Protein AF-Q54C04-F1 (afdb_monomer_lite)

GO terms:
  GO:0030587 sorocarp development (P, HMP)

Radius of gyration: 38.13 Å; chains: 1; bounding box: 131×81×93 Å

Secondary structure (DSSP, 8-state):
--EEEEEEE-SSSEEEEEEEEE--GGGTT-TT-TTPPPPEEEEESSTT--SEEEEEEGGG--EEEE-SSGGGSSTT-EEEEEEETTEEEEEEESSHHHHHHHHHHHHHHHHHHHHHHHHHHHHHHHHHTT-PPPP----------------------------------TTHHHHHHHHHHHHHHHHHHHHHHHHHHHHHHHHHHHHHHHHHHHHHHHHHHHHHHHHHHHHTT-S---HHHHHHHHHHHHHHHHHHHHIIIIIHHHHHHHHHHHHHHHHHS-S--HHHHHHHHHHHHHHHHHHHHHHTT-TT-GGGHHHHHHHHHHHHHHHHHHHHHHHHH-SS-SSHHHHHHHHHHHHHHHHHHHHHHHHHHHHHHHHHHHHHHHHTTTTTTTTHHHHHHHS-SSTHHHHHHHHHHHHHHHHHHHHHHHHHHHHHHHHHHHTT--TT-HHHHHHHHHHHHHHHHHHHHHHHHHHHHHHHHHHHHHHHHHHHHHHH-PPPPTTSHHHHHHHHHHHHHHHHHHHHHTTS---------------------------------------GGG---SSPBPTTS-B---TTEEEEETTEEEETTEEEEEEEETTTTEEEEEETTEEEEHHHHHHHHHHHHHHHHHHHHHHHHT--

Sequence (652 aa):
MYCGYIYKLGQFLYKKRYFEIIYDHDQILLENQPHSSSPKLCYYDNENKKYKRGSIEIQDILYFNISKEYSYNHGNVFGFELTIPGRVFCFYTNTESERIYWIEAITTISSKLKQNKIDNRINDNLKSTNFLPQSPQLSIKNDHDENENGENEKDENYGDNNENENENENENENENELKNNNQQLNNENQKYYFKETLFEIFNLIDNLNNRKIKLLNYQNIFNKEIIYNINNNNNNPNENKFNQINIFKNQIFETQFKINSIIYPLIKSELKSIKLFLNGSLDNNNFNNSFLINNENKLLEILNENNNNNNEMENFDEKIKISREQLIFKTNLLKEEINQSNNNYNNSSISNLSILFKKISKLNSDNNSKINSNINYRNKIDDHQNECSEIKKCDILELFFNDGMLNKMEEYNIIKEGFNEKIKEMDEKIINIENDINLYKNSNISSENQELNELLILLNEIRYYNDFTINHFNHYLNFIKQVLLLKSQCKNIKLQQKPITSNEQNNNISQLDLLVESLIKKHNNNNINNNNNNNNNNNNIGRCYSVGSDRSLKESIRSTSSLSNFSVSSLNTAPILNPSGKWILPSNFKKISTGLYQFGSKRINASIRDSDGNLVVRVGGGYLLFVDFVYKYGERESLKLKSQLKSSQNTI

Structure (mmCIF, N/CA/C/O backbone):
data_AF-Q54C04-F1
#
_entry.id   AF-Q54C04-F1
#
loop_
_atom_site.group_PDB
_atom_site.id
_atom_site.type_symbol
_atom_site.label_atom_id
_atom_site.label_alt_id
_atom_site.label_comp_id
_atom_site.label_asym_id
_atom_site.label_entity_id
_atom_site.label_seq_id
_atom_site.pdbx_PDB_ins_code
_atom_site.Cartn_x
_atom_site.Cartn_y
_atom_site.Cartn_z
_atom_site.occupancy
_atom_site.B_iso_or_equiv
_atom_site.auth_seq_id
_atom_site.auth_comp_id
_atom_site.auth_asym_id
_atom_site.auth_atom_id
_atom_site.pdbx_PDB_model_num
ATOM 1 N N . MET A 1 1 ? -25.308 -1.974 -11.267 1.00 85.06 1 MET A N 1
ATOM 2 C CA . MET A 1 1 ? -24.345 -3.097 -11.342 1.00 85.06 1 MET A CA 1
ATOM 3 C C . MET A 1 1 ? -23.018 -2.529 -11.816 1.00 85.06 1 MET A C 1
ATOM 5 O O . MET A 1 1 ? -23.054 -1.715 -12.726 1.00 85.06 1 MET A O 1
ATOM 9 N N . TYR A 1 2 ? -21.886 -2.887 -11.202 1.00 93.25 2 TYR A N 1
ATOM 10 C CA . TYR A 1 2 ? -20.581 -2.310 -11.559 1.00 93.25 2 TYR A CA 1
ATOM 11 C C . TYR A 1 2 ? -19.779 -3.289 -12.416 1.00 93.25 2 TYR A C 1
ATOM 13 O O . TYR A 1 2 ? -19.426 -4.376 -11.956 1.00 93.25 2 TYR A O 1
ATOM 21 N N . CYS A 1 3 ? -19.515 -2.910 -13.662 1.00 97.62 3 CYS A N 1
ATOM 22 C CA . CYS A 1 3 ? -18.758 -3.699 -14.632 1.00 97.62 3 CYS A CA 1
ATOM 23 C C . CYS A 1 3 ? -18.018 -2.794 -15.631 1.00 97.62 3 CYS A C 1
ATOM 25 O O . CYS A 1 3 ? -18.294 -1.593 -15.694 1.00 97.62 3 CYS A O 1
ATOM 27 N N . GLY A 1 4 ? -17.053 -3.358 -16.364 1.00 98.00 4 GLY A N 1
ATOM 28 C CA . GLY A 1 4 ? -16.260 -2.653 -17.378 1.00 98.00 4 GLY A CA 1
ATOM 29 C C . GLY A 1 4 ? -14.832 -3.190 -17.509 1.00 98.00 4 GLY A C 1
ATOM 30 O O . GLY A 1 4 ? -14.406 -4.060 -16.750 1.00 98.00 4 GLY A O 1
ATOM 31 N N . TYR A 1 5 ? -14.062 -2.680 -18.471 1.00 98.19 5 TYR A N 1
ATOM 32 C CA . TYR A 1 5 ? -12.668 -3.096 -18.659 1.00 98.19 5 TYR A CA 1
ATOM 33 C C . TYR A 1 5 ? -11.694 -2.286 -17.792 1.00 98.19 5 TYR A C 1
ATOM 35 O O . TYR A 1 5 ? -11.762 -1.064 -17.758 1.00 98.19 5 TYR A O 1
ATOM 43 N N . ILE A 1 6 ? -10.730 -2.969 -17.169 1.00 97.38 6 ILE A N 1
ATOM 44 C CA . ILE A 1 6 ? -9.601 -2.359 -16.446 1.00 97.38 6 ILE A CA 1
ATOM 45 C C . ILE A 1 6 ? -8.314 -3.088 -16.851 1.00 97.38 6 ILE A C 1
ATOM 47 O O . ILE A 1 6 ? -8.327 -4.300 -17.101 1.00 97.38 6 ILE A O 1
ATOM 51 N N . TYR A 1 7 ? -7.180 -2.394 -16.893 1.00 97.31 7 TYR A N 1
ATOM 52 C CA . TYR A 1 7 ? -5.877 -3.050 -16.978 1.00 97.31 7 TYR A CA 1
ATOM 53 C C . TYR A 1 7 ? -5.437 -3.493 -15.589 1.00 97.31 7 TYR A C 1
ATOM 55 O O . TYR A 1 7 ? -5.413 -2.704 -14.651 1.00 97.31 7 TYR A O 1
ATOM 63 N N . LYS A 1 8 ? -5.051 -4.759 -15.453 1.00 96.38 8 LYS A N 1
ATOM 64 C CA . LYS A 1 8 ? -4.529 -5.321 -14.207 1.00 96.38 8 LYS A CA 1
ATOM 65 C C . LYS A 1 8 ? -3.053 -5.667 -14.375 1.00 96.38 8 LYS A C 1
ATOM 67 O O . LYS A 1 8 ? -2.707 -6.368 -15.330 1.00 96.38 8 LYS A O 1
ATOM 72 N N . LEU A 1 9 ? -2.201 -5.278 -13.424 1.00 93.19 9 LEU A N 1
ATOM 73 C CA . LEU A 1 9 ? -0.810 -5.741 -13.395 1.00 93.19 9 LEU A CA 1
ATOM 74 C C . LEU A 1 9 ? -0.752 -7.269 -13.183 1.00 93.19 9 LEU A C 1
ATOM 76 O O . LEU A 1 9 ? -1.406 -7.833 -12.291 1.00 93.19 9 LEU A O 1
ATOM 80 N N . GLY A 1 10 ? -0.017 -7.952 -14.064 1.00 89.06 10 GLY A N 1
ATOM 81 C CA . GLY A 1 10 ? 0.331 -9.370 -13.977 1.00 89.06 10 GLY A CA 1
ATOM 82 C C . GLY A 1 10 ? 1.579 -9.605 -13.121 1.00 89.06 10 GLY A C 1
ATOM 83 O O . GLY A 1 10 ? 1.749 -8.971 -12.088 1.00 89.06 10 GLY A O 1
ATOM 84 N N . GLN A 1 11 ? 2.443 -10.535 -13.541 1.00 84.06 11 GLN A N 1
ATOM 85 C CA . GLN A 1 11 ? 3.809 -10.655 -13.000 1.00 84.06 11 GLN A CA 1
ATOM 86 C C . GLN A 1 11 ? 4.807 -9.753 -13.744 1.00 84.06 11 GLN A C 1
ATOM 88 O O . GLN A 1 11 ? 5.729 -9.248 -13.122 1.00 84.06 11 GLN A O 1
ATOM 93 N N . PHE A 1 12 ? 4.603 -9.548 -15.053 1.00 82.25 12 PHE A N 1
ATOM 94 C CA . PHE A 1 12 ? 5.540 -8.831 -15.937 1.00 82.25 12 PHE A CA 1
ATOM 95 C C . PHE A 1 12 ? 4.860 -7.902 -16.958 1.00 82.25 12 PHE A C 1
ATOM 97 O O . PHE A 1 12 ? 5.536 -7.176 -17.672 1.00 82.25 12 PHE A O 1
ATOM 104 N N . LEU A 1 13 ? 3.529 -7.962 -17.087 1.00 89.81 13 LEU A N 1
ATOM 105 C CA . LEU A 1 13 ? 2.764 -7.245 -18.111 1.00 89.81 13 LEU A CA 1
ATOM 106 C C . LEU A 1 13 ? 1.395 -6.838 -17.568 1.00 89.81 13 LEU A C 1
ATOM 108 O O . LEU A 1 13 ? 0.754 -7.609 -16.843 1.00 89.81 13 LEU A O 1
ATOM 112 N N . TYR A 1 14 ? 0.918 -5.671 -17.991 1.00 90.56 14 TYR A N 1
ATOM 113 C CA . TYR A 1 14 ? -0.477 -5.264 -17.855 1.00 90.56 14 TYR A CA 1
ATOM 114 C C . TYR A 1 14 ? -1.357 -6.127 -18.760 1.00 90.56 14 TYR A C 1
ATOM 116 O O . TYR A 1 14 ? -1.013 -6.392 -19.911 1.00 90.56 14 TYR A O 1
ATOM 124 N N . LYS A 1 15 ? -2.509 -6.573 -18.257 1.00 96.06 15 LYS A N 1
ATOM 125 C CA . LYS A 1 15 ? -3.513 -7.267 -19.072 1.00 96.06 15 LYS A CA 1
ATOM 126 C C . LYS A 1 15 ? -4.851 -6.565 -18.924 1.00 96.06 15 LYS A C 1
ATOM 128 O O . LYS A 1 15 ? -5.346 -6.441 -17.804 1.00 96.06 15 LYS A O 1
ATOM 133 N N . LYS A 1 16 ? -5.437 -6.137 -20.047 1.00 97.62 16 LYS A N 1
ATOM 134 C CA . LYS A 1 16 ? -6.836 -5.700 -20.096 1.00 97.62 16 LYS A CA 1
ATOM 135 C C . LYS A 1 16 ? -7.713 -6.890 -19.696 1.00 97.62 16 LYS A C 1
ATOM 137 O O . LYS A 1 16 ? -7.505 -8.015 -20.164 1.00 97.62 16 LYS A O 1
ATOM 142 N N . ARG A 1 17 ? -8.635 -6.658 -18.769 1.00 98.06 17 ARG A N 1
ATOM 143 C CA . ARG A 1 17 ? -9.566 -7.651 -18.229 1.00 98.06 17 ARG A CA 1
ATOM 144 C C . ARG A 1 17 ? -10.930 -7.012 -18.088 1.00 98.06 17 ARG A C 1
ATOM 146 O O . ARG A 1 17 ? -11.012 -5.828 -17.776 1.00 98.06 17 ARG A O 1
ATOM 153 N N . TYR A 1 18 ? -11.975 -7.796 -18.302 1.00 98.50 18 TYR A N 1
ATOM 154 C CA . TYR A 1 18 ? -13.316 -7.376 -17.927 1.00 98.50 18 TYR A CA 1
ATOM 155 C C . TYR A 1 18 ? -13.499 -7.625 -16.433 1.00 98.50 18 TYR A C 1
ATOM 157 O O . TYR A 1 18 ? -13.228 -8.733 -15.967 1.00 98.50 18 TYR A O 1
ATOM 165 N N . PHE A 1 19 ? -13.904 -6.601 -15.693 1.00 98.44 19 PHE A N 1
ATOM 166 C CA . PHE A 1 19 ? -14.190 -6.650 -14.266 1.00 98.44 19 PHE A CA 1
ATOM 167 C C . PHE A 1 19 ? -15.687 -6.526 -14.022 1.00 98.44 19 PHE A C 1
ATOM 169 O O . PHE A 1 19 ? -16.406 -5.862 -14.766 1.00 98.44 19 PHE A O 1
ATOM 176 N N . GLU A 1 20 ? -16.139 -7.158 -12.948 1.00 97.88 20 GLU A N 1
ATOM 177 C CA . GLU A 1 20 ? -17.541 -7.220 -12.562 1.00 97.88 20 GLU A CA 1
ATOM 178 C C . GLU A 1 20 ? -17.635 -7.398 -11.047 1.00 97.88 20 GLU A C 1
ATOM 180 O O . GLU A 1 20 ? -16.992 -8.290 -10.488 1.00 97.88 20 GLU A O 1
ATOM 185 N N . ILE A 1 21 ? -18.427 -6.566 -10.370 1.00 97.44 21 ILE A N 1
ATOM 186 C CA . ILE A 1 21 ? -18.769 -6.799 -8.966 1.00 97.44 21 ILE A CA 1
ATOM 187 C C . ILE A 1 21 ? -20.018 -7.670 -8.924 1.00 97.44 21 ILE A C 1
ATOM 189 O O . ILE A 1 21 ? -21.121 -7.207 -9.217 1.00 97.44 21 ILE A O 1
ATOM 193 N N . ILE A 1 22 ? -19.812 -8.932 -8.554 1.00 95.38 22 ILE A N 1
ATOM 194 C CA . ILE A 1 22 ? -20.866 -9.929 -8.408 1.00 95.38 22 ILE A CA 1
ATOM 195 C C . ILE A 1 22 ? -21.306 -9.961 -6.947 1.00 95.38 22 ILE A C 1
ATOM 197 O O . ILE A 1 22 ? -20.490 -10.126 -6.036 1.00 95.38 22 ILE A O 1
ATOM 201 N N . TYR A 1 23 ? -22.610 -9.810 -6.751 1.00 91.94 23 TYR A N 1
ATOM 202 C CA . TYR A 1 23 ? -23.311 -10.226 -5.546 1.00 91.94 23 TYR A CA 1
ATOM 203 C C . TYR A 1 23 ? -23.807 -11.649 -5.808 1.00 91.94 23 TYR A C 1
ATOM 205 O O . TYR A 1 23 ? -24.355 -11.903 -6.882 1.00 91.94 23 TYR A O 1
ATOM 213 N N . ASP A 1 24 ? -23.628 -12.571 -4.864 1.00 84.56 24 ASP A N 1
ATOM 214 C CA . ASP A 1 24 ? -24.214 -13.909 -4.976 1.00 84.56 24 ASP A CA 1
ATOM 215 C C . ASP A 1 24 ? -25.722 -13.795 -4.670 1.00 84.56 24 ASP A C 1
ATOM 217 O O . ASP A 1 24 ? -26.174 -13.887 -3.528 1.00 84.56 24 ASP A O 1
ATOM 221 N N . HIS A 1 25 ? -26.482 -13.453 -5.719 1.00 66.25 25 HIS A N 1
ATOM 222 C CA . HIS A 1 25 ? -27.858 -12.943 -5.650 1.00 66.25 25 HIS A CA 1
ATOM 223 C C . HIS A 1 25 ? -28.839 -13.876 -4.928 1.00 66.25 25 HIS A C 1
ATOM 225 O O . HIS A 1 25 ? -29.754 -13.383 -4.268 1.00 66.25 25 HIS A O 1
ATOM 231 N N . ASP A 1 26 ? -28.606 -15.187 -4.983 1.00 56.97 26 ASP A N 1
ATOM 232 C CA . ASP A 1 26 ? -29.425 -16.220 -4.336 1.00 56.97 26 ASP A CA 1
ATOM 233 C C . ASP A 1 26 ? -29.507 -16.056 -2.803 1.00 56.97 26 ASP A C 1
ATOM 235 O O . ASP A 1 26 ? -30.414 -16.586 -2.166 1.00 56.97 26 ASP A O 1
ATOM 239 N N . GLN A 1 27 ? -28.584 -15.297 -2.195 1.00 55.06 27 GLN A N 1
ATOM 240 C CA . GLN A 1 27 ? -28.561 -15.030 -0.752 1.00 55.06 27 GLN A CA 1
ATOM 241 C C . GLN A 1 27 ? -29.218 -13.698 -0.349 1.00 55.06 27 GLN A C 1
ATOM 243 O O . GLN A 1 27 ? -29.445 -13.482 0.839 1.00 55.06 27 GLN A O 1
ATOM 248 N N . ILE A 1 28 ? -29.571 -12.813 -1.294 1.00 56.59 28 ILE A N 1
ATOM 249 C CA . ILE A 1 28 ? -30.243 -11.533 -0.977 1.00 56.59 28 ILE A CA 1
ATOM 250 C C . ILE A 1 28 ? -31.692 -11.767 -0.507 1.00 56.59 28 ILE A C 1
ATOM 252 O O . ILE A 1 28 ? -32.218 -10.985 0.275 1.00 56.59 28 ILE A O 1
ATOM 256 N N . LEU A 1 29 ? -32.314 -12.878 -0.916 1.00 56.25 29 LEU A N 1
ATOM 257 C CA . LEU A 1 29 ? -33.651 -13.296 -0.470 1.00 56.25 29 LEU A CA 1
ATOM 258 C C . LEU A 1 29 ? -33.644 -14.102 0.847 1.00 56.25 29 LEU A C 1
ATOM 260 O O . LEU A 1 29 ? -34.699 -14.528 1.310 1.00 56.25 29 LEU A O 1
ATOM 264 N N . LEU A 1 30 ? -32.473 -14.336 1.454 1.00 58.00 30 LEU A N 1
ATOM 265 C CA . LEU A 1 30 ? -32.302 -15.143 2.671 1.00 58.00 30 LEU A CA 1
ATOM 266 C C . LEU A 1 30 ? -31.630 -14.326 3.781 1.00 58.00 30 LEU A C 1
ATOM 268 O O . LEU A 1 30 ? -30.587 -14.692 4.321 1.00 58.00 30 LEU A O 1
ATOM 272 N N . GLU A 1 31 ? -32.283 -13.222 4.142 1.00 58.44 31 GLU A N 1
ATOM 273 C CA . GLU A 1 31 ? -31.823 -12.190 5.088 1.00 58.44 31 GLU A CA 1
ATOM 274 C C . GLU A 1 31 ? -31.436 -12.725 6.488 1.00 58.44 31 GLU A C 1
ATOM 276 O O . GLU A 1 31 ? -30.658 -12.102 7.205 1.00 58.44 31 GLU A O 1
ATOM 281 N N . ASN A 1 32 ? -31.900 -13.930 6.846 1.00 65.75 32 ASN A N 1
ATOM 282 C CA . ASN A 1 32 ? -31.633 -14.604 8.122 1.00 65.75 32 ASN A CA 1
ATOM 283 C C . ASN A 1 32 ? -30.486 -15.645 8.092 1.00 65.75 32 ASN A C 1
ATOM 285 O O . ASN A 1 32 ? -30.271 -16.337 9.086 1.00 65.75 32 ASN A O 1
ATOM 289 N N . GLN A 1 33 ? -29.747 -15.802 6.985 1.00 64.56 33 GLN A N 1
ATOM 290 C CA . GLN A 1 33 ? -28.617 -16.743 6.895 1.00 64.56 33 GLN A CA 1
ATOM 291 C C . GLN A 1 33 ? -27.270 -16.048 7.207 1.00 64.56 33 GLN A C 1
ATOM 293 O O . GLN A 1 33 ? -26.768 -15.286 6.374 1.00 64.56 33 GLN A O 1
ATOM 298 N N . PRO A 1 34 ? -26.596 -16.341 8.345 1.00 62.66 34 PRO A N 1
ATOM 299 C CA . PRO A 1 34 ? -25.374 -15.642 8.786 1.00 62.66 34 PRO A CA 1
ATOM 300 C C . PRO A 1 34 ? -24.114 -15.970 7.957 1.00 62.66 34 PRO A C 1
ATOM 302 O O . PRO A 1 34 ? -22.995 -15.611 8.329 1.00 62.66 34 PRO A O 1
ATOM 305 N N . HIS A 1 35 ? -24.275 -16.672 6.834 1.00 67.25 35 HIS A N 1
ATOM 306 C CA . HIS A 1 35 ? -23.218 -17.066 5.901 1.00 67.25 35 HIS A CA 1
ATOM 307 C C . HIS A 1 35 ? -23.467 -16.510 4.487 1.00 67.25 35 HIS A C 1
ATOM 309 O O . HIS A 1 35 ? -23.048 -17.097 3.486 1.00 67.25 35 HIS A O 1
ATOM 315 N N . SER A 1 36 ? -24.141 -15.355 4.409 1.00 65.81 36 SER A N 1
ATOM 316 C CA . SER A 1 36 ? -24.178 -14.521 3.205 1.00 65.81 36 SER A CA 1
ATOM 317 C C . SER A 1 36 ? -22.751 -14.202 2.753 1.00 65.81 36 SER A C 1
ATOM 319 O O . SER A 1 36 ? -21.937 -13.652 3.503 1.00 65.81 36 SER A O 1
ATOM 321 N N . SER A 1 37 ? -22.416 -14.634 1.542 1.00 82.00 37 SER A N 1
ATOM 322 C CA . SER A 1 37 ? -21.060 -14.583 1.020 1.00 82.00 37 SER A CA 1
ATOM 323 C C . SER A 1 37 ? -20.754 -13.198 0.454 1.00 82.00 37 SER A C 1
ATOM 325 O O . SER A 1 37 ? -21.589 -12.556 -0.184 1.00 82.00 37 SER A O 1
ATOM 327 N N . SER A 1 38 ? -19.559 -12.681 0.754 1.00 90.75 38 SER A N 1
ATOM 328 C CA . SER A 1 38 ? -19.288 -11.265 0.509 1.00 90.75 38 SER A CA 1
ATOM 329 C C . SER A 1 38 ? -19.234 -10.940 -0.995 1.00 90.75 38 SER A C 1
ATOM 331 O O . SER A 1 38 ? -18.761 -11.771 -1.775 1.00 90.75 38 SER A O 1
ATOM 333 N N . PRO A 1 39 ? -19.674 -9.739 -1.423 1.00 95.38 39 PRO A N 1
ATOM 334 C CA . PRO A 1 39 ? -19.550 -9.280 -2.803 1.00 95.38 39 PRO A CA 1
ATOM 335 C C . PRO A 1 39 ? -18.126 -9.434 -3.352 1.00 95.38 39 PRO A C 1
ATOM 337 O O . PRO A 1 39 ? -17.146 -9.009 -2.729 1.00 95.38 39 PRO A O 1
ATOM 340 N N . LYS A 1 40 ? -18.010 -10.026 -4.543 1.00 96.75 40 LYS A N 1
ATOM 341 C CA . LYS A 1 40 ? -16.734 -10.408 -5.164 1.00 96.75 40 LYS A CA 1
ATOM 342 C C . LYS A 1 40 ? -16.473 -9.584 -6.418 1.00 96.75 40 LYS A C 1
ATOM 344 O O . LYS A 1 40 ? -17.200 -9.688 -7.405 1.00 96.75 40 LYS A O 1
ATOM 349 N N . LEU A 1 41 ? -15.367 -8.841 -6.418 1.00 97.81 41 LEU A N 1
ATOM 350 C CA . LEU A 1 41 ? -14.797 -8.235 -7.620 1.00 97.81 41 LEU A CA 1
ATOM 351 C C . LEU A 1 41 ? -14.169 -9.350 -8.472 1.00 97.81 41 LEU A C 1
ATOM 353 O O . LEU A 1 41 ? -13.031 -9.771 -8.250 1.00 97.81 41 LEU A O 1
ATOM 357 N N . CYS A 1 42 ? -14.944 -9.877 -9.413 1.00 97.44 42 CYS A N 1
ATOM 358 C CA . CYS A 1 42 ? -14.543 -10.917 -10.352 1.00 97.44 42 CYS A CA 1
ATOM 359 C C . CYS A 1 42 ? -13.872 -10.305 -11.586 1.00 97.44 42 CYS A C 1
ATOM 361 O O . CYS A 1 42 ? -14.140 -9.158 -11.946 1.00 97.44 42 CYS A O 1
ATOM 363 N N . TYR A 1 43 ? -12.991 -11.067 -12.242 1.00 98.00 43 TYR A N 1
ATOM 364 C CA . TYR A 1 43 ? -12.387 -10.633 -13.501 1.00 98.00 43 TYR A CA 1
ATOM 365 C C . TYR A 1 43 ? -12.160 -11.760 -14.504 1.00 98.00 43 TYR A C 1
ATOM 367 O O . TYR A 1 43 ? -11.842 -12.897 -14.144 1.00 98.00 43 TYR A O 1
ATOM 375 N N . TYR A 1 44 ? -12.295 -11.409 -15.780 1.00 98.25 44 TYR A N 1
ATOM 376 C CA . TYR A 1 44 ? -12.415 -12.314 -16.920 1.00 98.25 44 TYR A CA 1
ATOM 377 C C . TYR A 1 44 ? -11.472 -11.902 -18.058 1.00 98.25 44 TYR A C 1
ATOM 379 O O . TYR A 1 44 ? -11.003 -10.762 -18.109 1.00 98.25 44 TYR A O 1
ATOM 387 N N . ASP A 1 45 ? -11.188 -12.816 -18.992 1.00 97.56 45 ASP A N 1
ATOM 388 C CA . ASP A 1 45 ? -10.473 -12.452 -20.228 1.00 97.56 45 ASP A CA 1
ATOM 389 C C . ASP A 1 45 ? -11.253 -11.433 -21.076 1.00 97.56 45 ASP A C 1
ATOM 391 O O . ASP A 1 45 ? -10.640 -10.544 -21.662 1.00 97.56 45 ASP A O 1
ATOM 395 N N . ASN A 1 46 ? -12.583 -11.557 -21.125 1.00 97.62 46 ASN A N 1
ATOM 396 C CA . ASN A 1 46 ? -13.488 -10.745 -21.934 1.00 97.62 46 ASN A CA 1
ATOM 397 C C . ASN A 1 46 ? -14.880 -10.611 -21.287 1.00 97.62 46 ASN A C 1
ATOM 399 O O . ASN A 1 46 ? -15.232 -11.346 -20.364 1.00 97.62 46 ASN A O 1
ATOM 403 N N . GLU A 1 47 ? -15.668 -9.673 -21.808 1.00 97.94 47 GLU A N 1
ATOM 404 C CA . GLU A 1 47 ? -17.045 -9.354 -21.393 1.00 97.94 47 GLU A CA 1
ATOM 405 C C . GLU A 1 47 ? -18.039 -10.513 -21.545 1.00 97.94 47 GLU A C 1
ATOM 407 O O . GLU A 1 47 ? -19.005 -10.610 -20.795 1.00 97.94 47 GLU A O 1
ATOM 412 N N . ASN A 1 48 ? -17.748 -11.477 -22.421 1.00 97.56 48 ASN A N 1
ATOM 413 C CA . ASN A 1 48 ? -18.523 -12.712 -22.567 1.00 97.56 48 ASN A CA 1
ATOM 414 C C . ASN A 1 48 ? -18.364 -13.673 -21.365 1.00 97.56 48 ASN A C 1
ATOM 416 O O . ASN A 1 48 ? -18.894 -14.782 -21.410 1.00 97.56 48 ASN A O 1
ATOM 420 N N . LYS A 1 49 ? -17.580 -13.312 -20.332 1.00 96.94 49 LYS A N 1
ATOM 421 C CA . LYS A 1 49 ? -17.376 -14.022 -19.045 1.00 96.94 49 LYS A CA 1
ATOM 422 C C . LYS A 1 49 ? -16.887 -15.480 -19.134 1.00 96.94 49 LYS A C 1
ATOM 424 O O . LYS A 1 49 ? -16.688 -16.129 -18.109 1.00 96.94 49 LYS A O 1
ATOM 429 N N . LYS A 1 50 ? -16.595 -15.982 -20.340 1.00 95.75 50 LYS A N 1
ATOM 430 C CA . LYS A 1 50 ? -16.267 -17.391 -20.640 1.00 95.75 50 LYS A CA 1
ATOM 431 C C . LYS A 1 50 ? -15.076 -17.945 -19.847 1.00 95.75 50 LYS A C 1
ATOM 433 O O . LYS A 1 50 ? -15.027 -19.140 -19.574 1.00 95.75 50 LYS A O 1
ATOM 438 N N . TYR A 1 51 ? -14.120 -17.092 -19.477 1.00 96.88 51 TYR A N 1
ATOM 439 C CA . TYR A 1 51 ? -12.919 -17.483 -18.738 1.00 96.88 51 TYR A CA 1
ATOM 440 C C . TYR A 1 51 ? -12.691 -16.561 -17.535 1.00 96.88 51 TYR A C 1
ATOM 442 O O . TYR A 1 51 ? -12.059 -15.507 -17.660 1.00 96.88 51 TYR A O 1
ATOM 45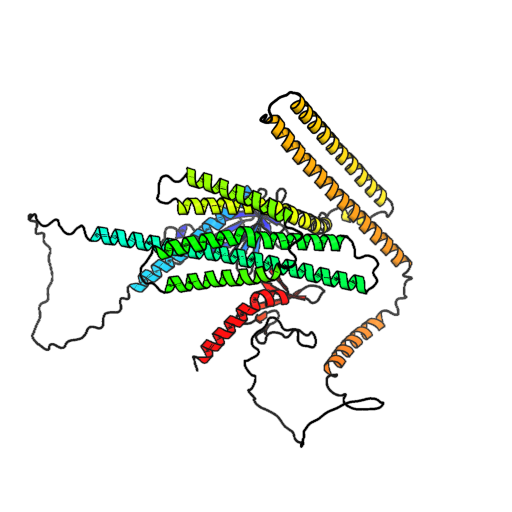0 N N . LYS A 1 52 ? -13.189 -16.963 -16.357 1.00 97.69 52 LYS A N 1
ATOM 451 C CA . LYS A 1 52 ? -12.876 -16.307 -15.076 1.00 97.69 52 LYS A CA 1
ATOM 452 C C . LYS A 1 52 ? -11.386 -16.488 -14.774 1.00 97.69 52 LYS A C 1
ATOM 454 O O . LYS A 1 52 ? -10.870 -17.602 -14.767 1.00 97.69 52 LYS A O 1
ATOM 459 N N . ARG A 1 53 ? -10.680 -15.382 -14.541 1.00 96.81 53 ARG A N 1
ATOM 460 C CA . ARG A 1 53 ? -9.237 -15.337 -14.241 1.00 96.81 53 ARG A CA 1
ATOM 461 C C . ARG A 1 53 ? -8.935 -15.071 -12.768 1.00 96.81 53 ARG A C 1
ATOM 463 O O . ARG A 1 53 ? -7.792 -15.243 -12.352 1.00 96.81 53 ARG A O 1
ATOM 470 N N . GLY A 1 54 ? -9.944 -14.696 -11.988 1.00 96.62 54 GLY A N 1
ATOM 471 C CA . GLY A 1 54 ? -9.891 -14.652 -10.533 1.00 96.62 54 GLY A CA 1
ATOM 472 C C . GLY A 1 54 ? -11.066 -13.886 -9.933 1.00 96.62 54 GLY A C 1
ATOM 473 O O . GLY A 1 54 ? -11.988 -13.462 -10.634 1.00 96.62 54 GLY A O 1
ATOM 474 N N . SER A 1 55 ? -11.007 -13.705 -8.620 1.00 96.88 55 SER A N 1
ATOM 475 C CA . SER A 1 55 ? -11.889 -12.828 -7.854 1.00 96.88 55 SER A CA 1
ATOM 476 C C . SER A 1 55 ? -11.157 -12.277 -6.632 1.00 96.88 55 SER A C 1
ATOM 478 O O . SER A 1 55 ? -10.162 -12.854 -6.191 1.00 96.88 55 SER A O 1
ATOM 480 N N . ILE A 1 56 ? -11.637 -11.149 -6.118 1.00 97.06 56 ILE A N 1
ATOM 481 C CA . ILE A 1 56 ? -11.204 -10.519 -4.868 1.00 97.06 56 ILE A CA 1
ATOM 482 C C . ILE A 1 56 ? -12.465 -10.303 -4.032 1.00 97.06 56 ILE A C 1
ATOM 484 O O . ILE A 1 56 ? -13.426 -9.714 -4.528 1.00 97.06 56 ILE A O 1
ATOM 488 N N . GLU A 1 57 ? -12.484 -10.780 -2.791 1.00 96.31 57 GLU A N 1
ATOM 489 C CA . GLU A 1 57 ? -13.583 -10.493 -1.867 1.00 96.31 57 GLU A CA 1
ATOM 490 C C . GLU A 1 57 ? -13.496 -9.036 -1.402 1.00 96.31 57 GLU A C 1
ATOM 492 O O . GLU A 1 57 ? -12.450 -8.596 -0.922 1.00 96.31 57 GLU A O 1
ATOM 497 N N . ILE A 1 58 ? -14.576 -8.260 -1.534 1.00 96.69 58 ILE A N 1
ATOM 498 C CA . ILE A 1 58 ? -14.546 -6.825 -1.193 1.00 96.69 58 ILE A CA 1
ATOM 499 C C . ILE A 1 58 ? -14.416 -6.616 0.328 1.00 96.69 58 ILE A C 1
ATOM 501 O O . ILE A 1 58 ? -13.904 -5.584 0.769 1.00 96.69 58 ILE A O 1
ATOM 505 N N . GLN A 1 59 ? -14.776 -7.621 1.138 1.00 95.00 59 GLN A N 1
ATOM 506 C CA . GLN A 1 59 ? -14.532 -7.608 2.584 1.00 95.00 59 GLN A CA 1
ATOM 507 C C . GLN A 1 59 ? -13.047 -7.719 2.977 1.00 95.00 59 GLN A C 1
ATOM 509 O O . GLN A 1 59 ? -12.687 -7.257 4.058 1.00 95.00 59 GLN A O 1
ATOM 514 N N . ASP A 1 60 ? -12.195 -8.290 2.116 1.00 95.94 60 ASP A N 1
ATOM 515 C CA . ASP A 1 60 ? -10.762 -8.495 2.385 1.00 95.94 60 ASP A CA 1
ATOM 516 C C . ASP A 1 60 ? -9.908 -7.269 2.021 1.00 95.94 60 ASP A C 1
ATOM 518 O O . ASP A 1 60 ? -8.700 -7.246 2.269 1.00 95.94 60 ASP A O 1
ATOM 522 N N . ILE A 1 61 ? -10.511 -6.237 1.421 1.00 96.62 61 ILE A N 1
ATOM 523 C CA . ILE A 1 61 ? -9.817 -5.012 1.019 1.00 96.62 61 ILE A CA 1
ATOM 524 C C . ILE A 1 61 ? -9.525 -4.170 2.267 1.00 96.62 61 ILE A C 1
ATOM 526 O O . ILE A 1 61 ? -10.365 -3.418 2.767 1.00 96.62 61 ILE A O 1
ATOM 530 N N . LEU A 1 62 ? -8.292 -4.303 2.757 1.00 94.44 62 LEU A N 1
ATOM 531 C CA . LEU A 1 62 ? -7.762 -3.604 3.928 1.00 94.44 62 LEU A CA 1
ATOM 532 C C . LEU A 1 62 ? -7.584 -2.107 3.662 1.00 94.44 62 LEU A C 1
ATOM 534 O O . LEU A 1 62 ? -7.809 -1.285 4.548 1.00 94.44 62 LEU A O 1
ATOM 538 N N . TYR A 1 63 ? -7.136 -1.761 2.453 1.00 91.25 63 TYR A N 1
ATOM 539 C CA . TYR A 1 63 ? -6.841 -0.388 2.060 1.00 91.25 63 TYR A CA 1
ATOM 540 C C . TYR A 1 63 ? -7.006 -0.202 0.550 1.00 91.25 63 TYR A C 1
ATOM 542 O O . TYR A 1 63 ? -6.571 -1.045 -0.241 1.00 91.25 63 TYR A O 1
ATOM 550 N N . PHE A 1 64 ? -7.617 0.921 0.181 1.00 90.00 64 PHE A N 1
ATOM 551 C CA . PHE A 1 64 ? -7.655 1.461 -1.172 1.00 90.00 64 PHE A CA 1
ATOM 552 C C . PHE A 1 64 ? -6.661 2.623 -1.248 1.00 90.00 64 PHE A C 1
ATOM 554 O O . PHE A 1 64 ? -6.622 3.443 -0.330 1.00 90.00 64 PHE A O 1
ATOM 561 N N . ASN A 1 65 ? -5.907 2.739 -2.339 1.00 93.25 65 ASN A N 1
ATOM 562 C CA . ASN A 1 65 ? -5.041 3.889 -2.579 1.00 93.25 65 ASN A CA 1
ATOM 563 C C . ASN A 1 65 ? -5.048 4.314 -4.058 1.00 93.25 65 ASN A C 1
ATOM 565 O O . ASN A 1 65 ? -5.080 3.463 -4.944 1.00 93.25 65 ASN A O 1
ATOM 569 N N . ILE A 1 66 ? -4.958 5.617 -4.336 1.00 95.38 66 ILE A N 1
ATOM 570 C CA . ILE A 1 66 ? -4.514 6.098 -5.658 1.00 95.38 66 ILE A CA 1
ATOM 571 C C . ILE A 1 66 ? -3.038 5.714 -5.797 1.00 95.38 66 ILE A C 1
ATOM 573 O O . ILE A 1 66 ? -2.301 5.805 -4.813 1.00 95.38 66 ILE A O 1
ATOM 577 N N . SER A 1 67 ? -2.598 5.238 -6.967 1.00 91.12 67 SER A N 1
ATOM 578 C CA . SER A 1 67 ? -1.250 4.659 -7.034 1.00 91.12 67 SER A CA 1
ATOM 579 C C . SER A 1 67 ? -0.163 5.691 -6.736 1.00 91.12 67 SER A C 1
ATOM 581 O O . SER A 1 67 ? -0.320 6.868 -7.060 1.00 91.12 67 SER A O 1
ATOM 583 N N . LYS A 1 68 ? 0.930 5.264 -6.097 1.00 88.56 68 LYS A N 1
ATOM 584 C CA . LYS A 1 68 ? 2.029 6.174 -5.709 1.00 88.56 68 LYS A CA 1
ATOM 585 C C . LYS A 1 68 ? 3.081 6.366 -6.793 1.00 88.56 68 LYS A C 1
ATOM 587 O O . LYS A 1 68 ? 3.826 7.338 -6.728 1.00 88.56 68 LYS A O 1
ATOM 592 N N . GLU A 1 69 ? 3.145 5.462 -7.763 1.00 86.75 69 GLU A N 1
ATOM 593 C CA . GLU A 1 69 ? 4.034 5.600 -8.915 1.00 86.75 69 GLU A CA 1
ATOM 594 C C . GLU A 1 69 ? 3.515 6.722 -9.833 1.00 86.75 69 GLU A C 1
ATOM 596 O O . GLU A 1 69 ? 2.356 6.734 -10.263 1.00 86.75 69 GLU A O 1
ATOM 601 N N . TYR A 1 70 ? 4.377 7.709 -10.089 1.00 80.62 70 TYR A N 1
ATOM 602 C CA . TYR A 1 70 ? 4.057 8.931 -10.835 1.00 80.62 70 TYR A CA 1
ATOM 603 C C . TYR A 1 70 ? 3.544 8.633 -12.257 1.00 80.62 70 TYR A C 1
ATOM 605 O O . TYR A 1 70 ? 2.561 9.233 -12.706 1.00 80.62 70 TYR A O 1
ATOM 613 N N . SER A 1 71 ? 4.161 7.645 -12.908 1.00 84.94 71 SER A N 1
ATOM 614 C CA . SER A 1 71 ? 3.848 7.120 -14.242 1.00 84.94 71 SER A CA 1
ATOM 615 C C . SER A 1 71 ? 2.406 6.619 -14.408 1.00 84.94 71 SER A C 1
ATOM 617 O O . SER A 1 71 ? 1.890 6.598 -15.523 1.00 84.94 71 SER A O 1
ATOM 619 N N . TYR A 1 72 ? 1.722 6.256 -13.317 1.00 85.81 72 TYR A N 1
ATOM 620 C CA . TYR A 1 72 ? 0.326 5.799 -13.333 1.00 85.81 72 TYR A CA 1
ATOM 621 C C . TYR A 1 72 ? -0.683 6.887 -12.944 1.00 85.81 72 TYR A C 1
ATOM 623 O O . TYR A 1 72 ? -1.804 6.576 -12.542 1.00 85.81 72 TYR A O 1
ATOM 631 N N . ASN A 1 73 ? -0.288 8.158 -12.980 1.00 86.62 73 ASN A N 1
ATOM 632 C CA . ASN A 1 73 ? -1.145 9.287 -12.614 1.00 86.62 73 ASN A CA 1
ATOM 633 C C . ASN A 1 73 ? -1.076 10.443 -13.626 1.00 86.62 73 ASN A C 1
ATOM 635 O O . ASN A 1 73 ? -1.489 11.555 -13.306 1.00 86.62 73 ASN A O 1
ATOM 639 N N . HIS A 1 74 ? -0.518 10.200 -14.814 1.00 81.69 74 HIS A N 1
ATOM 640 C CA . HIS A 1 74 ? -0.235 11.221 -15.821 1.00 81.69 74 HIS A CA 1
ATOM 641 C C . HIS A 1 74 ? -0.549 10.713 -17.233 1.00 81.69 74 HIS A C 1
ATOM 643 O O . HIS A 1 74 ? -0.497 9.514 -17.513 1.00 81.69 74 HIS A O 1
ATOM 649 N N . GLY A 1 75 ? -0.875 11.641 -18.137 1.00 88.25 75 GLY A N 1
ATOM 650 C CA . GLY A 1 75 ? -1.351 11.304 -19.479 1.00 88.25 75 GLY A CA 1
ATOM 651 C C . GLY A 1 75 ? -2.657 10.509 -19.421 1.00 88.25 75 GLY A C 1
ATOM 652 O O . GLY A 1 75 ? -3.560 10.850 -18.664 1.00 88.25 75 GLY A O 1
ATOM 653 N N . ASN A 1 76 ? -2.736 9.425 -20.194 1.00 89.81 76 ASN A N 1
ATOM 654 C CA . ASN A 1 76 ? -3.934 8.584 -20.316 1.00 89.81 76 ASN A CA 1
ATOM 655 C C . ASN A 1 76 ? -3.850 7.314 -19.443 1.00 89.81 76 ASN A C 1
ATOM 657 O O . ASN A 1 76 ? -4.329 6.252 -19.843 1.00 89.81 76 ASN A O 1
ATOM 661 N N . VAL A 1 77 ? -3.177 7.386 -18.288 1.00 92.56 77 VAL A N 1
ATOM 662 C CA . VAL A 1 77 ? -3.022 6.259 -17.354 1.00 92.56 77 VAL A CA 1
ATOM 663 C C . VAL A 1 77 ? -3.368 6.717 -15.942 1.00 92.56 77 VAL A C 1
ATOM 665 O O . VAL A 1 77 ? -2.626 7.472 -15.319 1.00 92.56 77 VAL A O 1
ATOM 668 N N . PHE A 1 78 ? -4.490 6.214 -15.427 1.00 96.19 78 PHE A N 1
ATOM 669 C CA . PHE A 1 78 ? -5.014 6.551 -14.105 1.00 96.19 78 PHE A CA 1
ATOM 670 C C . PHE A 1 78 ? -5.096 5.289 -13.245 1.00 96.19 78 PHE A C 1
ATOM 672 O O . PHE A 1 78 ? -5.954 4.420 -13.436 1.00 96.19 78 PHE A O 1
ATOM 679 N N . GLY A 1 79 ? -4.144 5.173 -12.324 1.00 96.69 79 GLY A N 1
ATOM 680 C CA . GLY A 1 79 ? -3.854 3.974 -11.551 1.00 96.69 79 GLY A CA 1
ATOM 681 C C . GLY A 1 79 ? -4.360 4.005 -10.114 1.00 96.69 79 GLY A C 1
ATOM 682 O O . GLY A 1 79 ? -4.486 5.068 -9.495 1.00 96.69 79 GLY A O 1
ATOM 683 N N . PHE A 1 80 ? -4.621 2.816 -9.574 1.00 97.56 80 PHE A N 1
ATOM 684 C CA . PHE A 1 80 ? -4.998 2.596 -8.180 1.00 97.56 80 PHE A CA 1
ATOM 685 C C . PHE A 1 80 ? -4.585 1.209 -7.660 1.00 97.56 80 PHE A C 1
ATOM 687 O O . PHE A 1 80 ? -4.320 0.276 -8.420 1.00 97.56 80 PHE A O 1
ATOM 694 N N . GLU A 1 81 ? -4.528 1.080 -6.338 1.00 97.31 81 GLU A N 1
ATOM 695 C CA . GLU A 1 81 ? -4.013 -0.077 -5.608 1.00 97.31 81 GLU A CA 1
ATOM 696 C C . GLU A 1 81 ? -5.071 -0.608 -4.629 1.00 97.31 81 GLU A C 1
ATOM 698 O O . GLU A 1 81 ? -5.555 0.123 -3.761 1.00 97.31 81 GLU A O 1
ATOM 703 N N . LEU A 1 82 ? -5.388 -1.903 -4.717 1.00 97.12 82 LEU A N 1
ATOM 704 C CA . LEU A 1 82 ? -6.165 -2.617 -3.697 1.00 97.12 82 LEU A CA 1
ATOM 705 C C . LEU A 1 82 ? -5.227 -3.483 -2.855 1.00 97.12 82 LEU A C 1
ATOM 707 O O . LEU A 1 82 ? -4.558 -4.378 -3.380 1.00 97.12 82 LEU A O 1
ATOM 711 N N . THR A 1 83 ? -5.198 -3.249 -1.545 1.00 96.12 83 THR A N 1
ATOM 712 C CA . THR A 1 83 ? -4.421 -4.051 -0.591 1.00 96.12 83 THR A CA 1
ATOM 713 C C . THR A 1 83 ? -5.318 -5.067 0.107 1.00 96.12 83 THR A C 1
ATOM 715 O O . THR A 1 83 ? -6.261 -4.681 0.793 1.00 96.12 83 THR A O 1
ATOM 718 N N . ILE A 1 84 ? -4.978 -6.352 -0.006 1.00 96.06 84 ILE A N 1
ATOM 719 C CA . ILE A 1 84 ? -5.581 -7.462 0.748 1.00 96.06 84 ILE A CA 1
ATOM 720 C C . ILE A 1 84 ? -4.506 -8.151 1.619 1.00 96.06 84 ILE A C 1
ATOM 722 O O . ILE A 1 84 ? -3.312 -7.859 1.458 1.00 96.06 84 ILE A O 1
ATOM 726 N N . PRO A 1 85 ? -4.851 -9.079 2.534 1.00 94.06 85 PRO A N 1
ATOM 727 C CA . PRO A 1 85 ? -3.859 -9.836 3.294 1.00 94.06 85 PRO A CA 1
ATOM 728 C C . PRO A 1 85 ? -2.792 -10.494 2.397 1.00 94.06 85 PRO A C 1
ATOM 730 O O . PRO A 1 85 ? -3.076 -11.324 1.538 1.00 94.06 85 PRO A O 1
ATOM 733 N N . GLY A 1 86 ? -1.531 -10.093 2.586 1.00 94.06 86 GLY A N 1
ATOM 734 C CA . GLY A 1 86 ? -0.363 -10.646 1.887 1.00 94.06 86 GLY A CA 1
ATOM 735 C C . GLY A 1 86 ? -0.136 -10.192 0.436 1.00 94.06 86 GLY A C 1
ATOM 736 O O . GLY A 1 86 ? 0.927 -10.505 -0.113 1.00 94.06 86 GLY A O 1
ATOM 737 N N . ARG A 1 87 ? -1.065 -9.449 -0.189 1.00 93.38 87 ARG A N 1
ATOM 738 C CA . ARG A 1 87 ? -0.993 -9.072 -1.614 1.00 93.38 87 ARG A CA 1
ATOM 739 C C . ARG A 1 87 ? -1.559 -7.677 -1.897 1.00 93.38 87 ARG A C 1
ATOM 741 O O . ARG A 1 87 ? -2.622 -7.319 -1.406 1.00 93.38 87 ARG A O 1
ATOM 748 N N . VAL A 1 88 ? -0.878 -6.936 -2.769 1.00 93.94 88 VAL A N 1
ATOM 749 C CA . VAL A 1 88 ? -1.414 -5.734 -3.424 1.00 93.94 88 VAL A CA 1
ATOM 750 C C . VAL A 1 88 ? -1.752 -6.076 -4.875 1.00 93.94 88 VAL A C 1
ATOM 752 O O . VAL A 1 88 ? -1.075 -6.893 -5.508 1.00 93.94 88 VAL A O 1
ATOM 755 N N . PHE A 1 89 ? -2.818 -5.475 -5.389 1.00 95.88 89 PHE A N 1
ATOM 756 C CA . PHE A 1 89 ? -3.192 -5.510 -6.795 1.00 95.88 89 PHE A CA 1
ATOM 757 C C . PHE A 1 89 ? -3.199 -4.085 -7.348 1.00 95.88 89 PHE A C 1
ATOM 759 O O . PHE A 1 89 ? -3.942 -3.246 -6.845 1.00 95.88 89 PHE A O 1
ATOM 766 N N . CYS A 1 90 ? -2.409 -3.840 -8.392 1.00 95.75 90 CYS A N 1
ATOM 767 C CA . CYS A 1 90 ? -2.381 -2.564 -9.102 1.00 95.75 90 CYS A CA 1
ATOM 768 C C . CYS A 1 90 ? -3.262 -2.642 -10.361 1.00 95.75 90 CYS A C 1
ATOM 770 O O . CYS A 1 90 ? -3.215 -3.635 -11.107 1.00 95.75 90 CYS A O 1
ATOM 772 N N . PHE A 1 91 ? -4.064 -1.602 -10.572 1.00 97.31 91 PHE A N 1
ATOM 773 C CA . PHE A 1 91 ? -5.054 -1.470 -11.638 1.00 97.31 91 PHE A CA 1
ATOM 774 C C . PHE A 1 91 ? -4.918 -0.118 -12.329 1.00 97.31 91 PHE A C 1
ATOM 776 O O . PHE A 1 91 ? -4.532 0.854 -11.685 1.00 97.31 91 PHE A O 1
ATOM 783 N N . TYR A 1 92 ? -5.281 -0.052 -13.610 1.00 95.31 92 TYR A N 1
ATOM 784 C CA . TYR A 1 92 ? -5.157 1.150 -14.435 1.00 95.31 92 TYR A CA 1
ATOM 785 C C . TYR A 1 92 ? -6.333 1.302 -15.386 1.00 95.31 92 TYR A C 1
ATOM 787 O O . TYR A 1 92 ? -6.841 0.328 -15.949 1.00 95.31 92 TYR A O 1
ATOM 795 N N . THR A 1 93 ? -6.714 2.552 -15.581 1.00 97.12 93 THR A N 1
ATOM 796 C CA . THR A 1 93 ? -7.814 3.006 -16.432 1.00 97.12 93 THR A CA 1
ATOM 797 C C . THR A 1 93 ? -7.305 4.079 -17.394 1.00 97.12 93 THR A C 1
ATOM 799 O O . THR A 1 93 ? -6.255 4.674 -17.145 1.00 97.12 93 THR A O 1
ATOM 802 N N . ASN A 1 94 ? -8.009 4.298 -18.505 1.00 95.06 94 ASN A N 1
ATOM 803 C CA . ASN A 1 94 ? -7.613 5.265 -19.534 1.00 95.06 94 ASN A CA 1
ATOM 804 C C . ASN A 1 94 ? -7.959 6.709 -19.138 1.00 95.06 94 ASN A C 1
ATOM 806 O O . ASN A 1 94 ? -7.368 7.648 -19.665 1.00 95.06 94 ASN A O 1
ATOM 810 N N . THR A 1 95 ? -8.935 6.892 -18.239 1.00 95.88 95 THR A N 1
ATOM 811 C CA . THR A 1 95 ? -9.422 8.207 -17.795 1.00 95.88 95 THR A CA 1
ATOM 812 C C . THR A 1 95 ? -9.564 8.276 -16.277 1.00 95.88 95 THR A C 1
ATOM 814 O O . THR A 1 95 ? -9.818 7.271 -15.611 1.00 95.88 95 THR A O 1
ATOM 817 N N . GLU A 1 96 ? -9.459 9.480 -15.713 1.00 95.62 96 GLU A N 1
ATOM 818 C CA . GLU A 1 96 ? -9.711 9.697 -14.285 1.00 95.62 96 GLU A CA 1
ATOM 819 C C . GLU A 1 96 ? -11.154 9.339 -13.890 1.00 95.62 96 GLU A C 1
ATOM 821 O O . GLU A 1 96 ? -11.377 8.787 -12.816 1.00 95.62 96 GLU A O 1
ATOM 826 N N . SER A 1 97 ? -12.128 9.560 -14.776 1.00 96.56 97 SER A N 1
ATOM 827 C CA . SER A 1 97 ? -13.528 9.182 -14.553 1.00 96.56 97 SER A CA 1
ATOM 828 C C . SER A 1 97 ? -13.714 7.664 -14.438 1.00 96.56 97 SER A C 1
ATOM 830 O O . SER A 1 97 ? -14.407 7.204 -13.532 1.00 96.56 97 SER A O 1
ATOM 832 N N . GLU A 1 98 ? -13.053 6.872 -15.297 1.00 97.31 98 GLU A N 1
ATOM 833 C CA . GLU A 1 98 ? -13.010 5.408 -15.160 1.00 97.31 98 GLU A CA 1
ATOM 834 C C . GLU A 1 98 ? -12.369 4.999 -13.822 1.00 97.31 98 GLU A C 1
ATOM 836 O O . GLU A 1 98 ? -12.896 4.113 -13.145 1.00 97.31 98 GLU A O 1
ATOM 841 N N . ARG A 1 99 ? -11.265 5.647 -13.407 1.00 96.81 99 ARG A N 1
ATOM 842 C CA . ARG A 1 99 ? -10.650 5.408 -12.090 1.00 96.81 99 ARG A CA 1
ATOM 843 C C . ARG A 1 99 ? -11.659 5.651 -10.974 1.00 96.81 99 ARG A C 1
ATOM 845 O O . ARG A 1 99 ? -11.914 4.728 -10.204 1.00 96.81 99 ARG A O 1
ATOM 852 N N . ILE A 1 100 ? -12.217 6.862 -10.896 1.00 96.31 100 ILE A N 1
ATOM 853 C CA . ILE A 1 100 ? -13.134 7.317 -9.838 1.00 96.31 100 ILE A CA 1
ATOM 854 C C . ILE A 1 100 ? -14.334 6.375 -9.715 1.00 96.31 100 ILE A C 1
ATOM 856 O O . ILE A 1 100 ? -14.591 5.887 -8.618 1.00 96.31 100 ILE A O 1
ATOM 860 N N . TYR A 1 101 ? -14.970 6.009 -10.832 1.00 97.44 101 TYR A N 1
ATOM 861 C CA . TYR A 1 101 ? -16.065 5.032 -10.870 1.00 97.44 101 TYR A CA 1
ATOM 862 C C . TYR A 1 101 ? -15.710 3.713 -10.157 1.00 97.44 101 TYR A C 1
ATOM 864 O O . TYR A 1 101 ? -16.498 3.207 -9.354 1.00 97.44 101 TYR A O 1
ATOM 872 N N . TRP A 1 102 ? -14.505 3.173 -10.378 1.00 97.88 102 TRP A N 1
ATOM 873 C CA . TRP A 1 102 ? -14.047 1.964 -9.686 1.00 97.88 102 TRP A CA 1
ATOM 874 C C . TRP A 1 102 ? -13.652 2.201 -8.218 1.00 97.88 102 TRP A C 1
ATOM 876 O O . TRP A 1 102 ? -13.856 1.298 -7.402 1.00 97.88 102 TRP A O 1
ATOM 886 N N . ILE A 1 103 ? -13.151 3.391 -7.848 1.00 96.62 103 ILE A N 1
ATOM 887 C CA . ILE A 1 103 ? -12.937 3.759 -6.434 1.00 96.62 103 ILE A CA 1
ATOM 888 C C . ILE A 1 103 ? -14.276 3.758 -5.695 1.00 96.62 103 ILE A C 1
ATOM 890 O O . ILE A 1 103 ? -14.430 3.072 -4.683 1.00 96.62 103 ILE A O 1
ATOM 894 N N . GLU A 1 104 ? -15.251 4.508 -6.202 1.00 96.69 104 GLU A N 1
ATOM 895 C CA . GLU A 1 104 ? -16.548 4.733 -5.564 1.00 96.69 104 GLU A CA 1
ATOM 896 C C . GLU A 1 104 ? -17.353 3.439 -5.464 1.00 96.69 104 GLU A C 1
ATOM 898 O O . GLU A 1 104 ? -17.894 3.137 -4.399 1.00 96.69 104 GLU A O 1
ATOM 903 N N . ALA A 1 105 ? -17.352 2.615 -6.518 1.00 97.12 105 ALA A N 1
ATOM 904 C CA . ALA A 1 105 ? -17.973 1.293 -6.513 1.00 97.12 105 ALA A CA 1
ATOM 905 C C . ALA A 1 105 ? -17.449 0.407 -5.370 1.00 97.12 105 ALA A C 1
ATOM 907 O O . ALA A 1 105 ? -18.219 -0.130 -4.570 1.00 97.12 105 ALA A O 1
ATOM 908 N N . ILE A 1 106 ? -16.124 0.264 -5.273 1.00 96.88 106 ILE A N 1
ATOM 909 C CA . ILE A 1 106 ? -15.482 -0.646 -4.317 1.00 96.88 106 ILE A CA 1
ATOM 910 C C . ILE A 1 106 ? -15.567 -0.089 -2.892 1.00 96.88 106 ILE A C 1
ATOM 912 O O . ILE A 1 106 ? -15.849 -0.837 -1.953 1.00 96.88 106 ILE A O 1
ATOM 916 N N . THR A 1 107 ? -15.358 1.217 -2.711 1.00 95.44 107 THR A N 1
ATOM 917 C CA . THR A 1 107 ? -15.408 1.858 -1.388 1.00 95.44 107 THR A CA 1
ATOM 918 C C . THR A 1 107 ? -16.829 1.913 -0.830 1.00 95.44 107 THR A C 1
ATOM 920 O O . THR A 1 107 ? -17.011 1.540 0.326 1.00 95.44 107 THR A O 1
ATOM 923 N N . THR A 1 108 ? -17.848 2.238 -1.636 1.00 95.38 108 THR A N 1
ATOM 924 C CA . THR A 1 108 ? -19.262 2.214 -1.209 1.00 95.38 108 THR A CA 1
ATOM 925 C C . THR A 1 108 ? -19.671 0.832 -0.700 1.00 95.38 108 THR A C 1
ATOM 927 O O . THR A 1 108 ? -20.289 0.712 0.358 1.00 95.38 108 THR A O 1
ATOM 930 N N . ILE A 1 109 ? -19.288 -0.230 -1.415 1.00 95.62 109 ILE A N 1
ATOM 931 C CA . ILE A 1 109 ? -19.606 -1.610 -1.022 1.00 95.62 109 ILE A CA 1
ATOM 932 C C . ILE A 1 109 ? -18.796 -2.022 0.215 1.00 95.62 109 ILE A C 1
ATOM 934 O O . ILE A 1 109 ? -19.362 -2.587 1.147 1.00 95.62 109 ILE A O 1
ATOM 938 N N . SER A 1 110 ? -17.503 -1.684 0.285 1.00 94.94 110 SER A N 1
ATOM 939 C CA . SER A 1 110 ? -16.667 -1.941 1.469 1.00 94.94 110 SER A CA 1
ATOM 940 C C . SER A 1 110 ? -17.209 -1.245 2.726 1.00 94.94 110 SER A C 1
ATOM 942 O O . SER A 1 110 ? -17.209 -1.846 3.799 1.00 94.94 110 SER A O 1
ATOM 944 N N . SER A 1 111 ? -17.710 -0.012 2.606 1.00 93.50 111 SER A N 1
ATOM 945 C CA . SER A 1 111 ? -18.326 0.732 3.711 1.00 93.50 111 SER A CA 1
ATOM 946 C C . SER A 1 111 ? -19.652 0.117 4.155 1.00 93.50 111 SER A C 1
ATOM 948 O O . SER A 1 111 ? -19.826 -0.104 5.350 1.00 93.50 111 SER A O 1
ATOM 950 N N . LYS A 1 112 ? -20.540 -0.273 3.227 1.00 94.38 112 LYS A N 1
ATOM 951 C CA . LYS A 1 112 ? -21.770 -1.016 3.570 1.00 94.38 112 LYS A CA 1
ATOM 952 C C . LYS A 1 112 ? -21.453 -2.330 4.296 1.00 94.38 112 LYS A C 1
ATOM 954 O O . LYS A 1 112 ? -21.982 -2.586 5.367 1.00 94.38 112 LYS A O 1
ATOM 959 N N . LEU A 1 113 ? -20.492 -3.115 3.800 1.00 93.19 113 LEU A N 1
ATOM 960 C CA . LEU A 1 113 ? -20.056 -4.357 4.458 1.00 93.19 113 LEU A CA 1
ATOM 961 C C . LEU A 1 113 ? -19.430 -4.140 5.848 1.00 93.19 113 LEU A C 1
ATOM 963 O O . LEU A 1 113 ? -19.431 -5.064 6.661 1.00 93.19 113 LEU A O 1
ATOM 967 N N . LYS A 1 114 ? -18.879 -2.953 6.133 1.00 92.31 114 LYS A N 1
ATOM 968 C CA . LYS A 1 114 ? -18.397 -2.574 7.472 1.00 92.31 114 LYS A CA 1
ATOM 969 C C . LYS A 1 114 ? -19.551 -2.164 8.384 1.00 92.31 114 LYS A C 1
ATOM 971 O O . LYS A 1 114 ? -19.561 -2.613 9.525 1.00 92.31 114 LYS A O 1
ATOM 976 N N . GLN A 1 115 ? -20.520 -1.403 7.874 1.00 92.19 115 GLN A N 1
ATOM 977 C CA . GLN A 1 115 ? -21.710 -0.991 8.620 1.00 92.19 115 GLN A CA 1
ATOM 978 C C . GLN A 1 115 ? -22.535 -2.206 9.062 1.00 92.19 115 GLN A C 1
ATOM 980 O O . GLN A 1 115 ? -22.662 -2.430 10.260 1.00 92.19 115 GLN A O 1
ATOM 985 N N . ASN A 1 116 ? -22.906 -3.105 8.142 1.00 90.62 116 ASN A N 1
ATOM 986 C CA . ASN A 1 116 ? -23.634 -4.335 8.482 1.00 90.62 116 ASN A CA 1
ATOM 987 C C . ASN A 1 116 ? -22.882 -5.210 9.518 1.00 90.62 116 ASN A C 1
ATOM 989 O O . ASN A 1 116 ? -23.498 -5.901 10.325 1.00 90.62 116 ASN A O 1
ATOM 993 N N . LYS A 1 117 ? -21.538 -5.185 9.532 1.00 91.56 117 LYS A N 1
ATOM 994 C CA . LYS A 1 117 ? -20.710 -5.891 10.535 1.00 91.56 117 LYS A CA 1
ATOM 995 C C . LYS A 1 117 ? -20.637 -5.184 11.896 1.00 91.56 117 LYS A C 1
ATOM 997 O O . LYS A 1 117 ? -20.197 -5.811 12.860 1.00 91.56 117 LYS A O 1
ATOM 1002 N N . ILE A 1 118 ? -21.026 -3.916 11.982 1.00 91.81 118 ILE A N 1
ATOM 1003 C CA . ILE A 1 118 ? -21.245 -3.176 13.231 1.00 91.81 118 ILE A CA 1
ATOM 1004 C C . ILE A 1 118 ? -22.679 -3.428 13.709 1.00 91.81 118 ILE A C 1
ATOM 1006 O O . ILE A 1 118 ? -22.856 -3.871 14.840 1.00 91.81 118 ILE A O 1
ATOM 1010 N N . ASP A 1 119 ? -23.671 -3.260 12.834 1.00 91.25 119 ASP A N 1
ATOM 1011 C CA . ASP A 1 119 ? -25.095 -3.419 13.154 1.00 91.25 119 ASP A CA 1
ATOM 1012 C C . ASP A 1 119 ? -25.405 -4.834 13.665 1.00 91.25 119 ASP A C 1
ATOM 1014 O O . ASP A 1 119 ? -26.031 -4.997 14.712 1.00 91.25 119 ASP A O 1
ATOM 1018 N N . ASN A 1 120 ? -24.868 -5.871 13.009 1.00 89.69 120 ASN A N 1
ATOM 1019 C CA . ASN A 1 120 ? -25.011 -7.252 13.478 1.00 89.69 120 ASN A CA 1
ATOM 1020 C C . ASN A 1 120 ? -24.423 -7.451 14.884 1.00 89.69 120 ASN A C 1
ATOM 1022 O O . ASN A 1 120 ? -25.042 -8.118 15.701 1.00 89.69 120 ASN A O 1
ATOM 1026 N N . ARG A 1 121 ? -23.284 -6.822 15.215 1.00 91.69 121 ARG A N 1
ATOM 1027 C CA . ARG A 1 121 ? -22.698 -6.908 16.568 1.00 91.69 121 ARG A CA 1
ATOM 1028 C C . ARG A 1 121 ? -23.536 -6.181 17.613 1.00 91.69 121 ARG A C 1
ATOM 1030 O O . ARG A 1 121 ? -23.589 -6.632 18.751 1.00 91.69 121 ARG A O 1
ATOM 1037 N N . ILE A 1 122 ? -24.174 -5.070 17.247 1.00 90.56 122 ILE A N 1
ATOM 1038 C CA . ILE A 1 122 ? -25.116 -4.366 18.125 1.00 90.56 122 ILE A CA 1
ATOM 1039 C C . ILE A 1 122 ? -26.328 -5.271 18.388 1.00 90.56 122 ILE A C 1
ATOM 1041 O O . ILE A 1 122 ? -26.686 -5.483 19.543 1.00 90.56 122 ILE A O 1
ATOM 1045 N N . ASN A 1 123 ? -26.885 -5.891 17.346 1.00 89.38 123 ASN A N 1
ATOM 1046 C CA . ASN A 1 123 ? -28.020 -6.809 17.455 1.00 89.38 123 ASN A CA 1
ATOM 1047 C C . ASN A 1 123 ? -27.691 -8.098 18.232 1.00 89.38 123 ASN A C 1
ATOM 1049 O O . ASN A 1 123 ? -28.509 -8.549 19.032 1.00 89.38 123 ASN A O 1
ATOM 1053 N N . ASP A 1 124 ? -26.505 -8.679 18.041 1.00 89.44 124 ASP A N 1
ATOM 1054 C CA . ASP A 1 124 ? -26.044 -9.854 18.792 1.00 89.44 124 ASP A CA 1
ATOM 1055 C C . ASP A 1 124 ? -25.835 -9.514 20.279 1.00 89.44 124 ASP A C 1
ATOM 1057 O O . ASP A 1 124 ? -26.272 -10.264 21.154 1.00 89.44 124 ASP A O 1
ATOM 1061 N N . ASN A 1 125 ? -25.253 -8.344 20.577 1.00 86.19 125 ASN A N 1
ATOM 1062 C CA . ASN A 1 125 ? -25.126 -7.844 21.947 1.00 86.19 125 ASN A CA 1
ATOM 1063 C C . ASN A 1 125 ? -26.507 -7.647 22.598 1.00 86.19 125 ASN A C 1
ATOM 1065 O O . ASN A 1 125 ? -26.728 -8.173 23.688 1.00 86.19 125 ASN A O 1
ATOM 1069 N N . LEU A 1 126 ? -27.447 -6.973 21.919 1.00 86.56 126 LEU A N 1
ATOM 1070 C CA . LEU A 1 126 ? -28.815 -6.740 22.410 1.00 86.56 126 LEU A CA 1
ATOM 1071 C C . LEU A 1 126 ? -29.573 -8.048 22.685 1.00 86.56 126 LEU A C 1
ATOM 1073 O O . LEU A 1 126 ? -30.252 -8.170 23.703 1.00 86.56 126 LEU A O 1
ATOM 1077 N N . LYS A 1 127 ? -29.414 -9.063 21.826 1.00 84.88 127 LYS A N 1
ATOM 1078 C CA . LYS A 1 127 ? -29.978 -10.403 22.064 1.00 84.88 127 LYS A CA 1
ATOM 1079 C C . LYS A 1 127 ? -29.345 -11.089 23.277 1.00 84.88 127 LYS A C 1
ATOM 1081 O O . LYS A 1 127 ? -30.050 -11.763 24.023 1.00 84.88 127 LYS A O 1
ATOM 1086 N N . SER A 1 128 ? -28.040 -10.911 23.500 1.00 81.00 128 SER A N 1
ATOM 1087 C CA . SER A 1 128 ? -27.339 -11.500 24.651 1.00 81.00 128 SER A CA 1
ATOM 1088 C C . SER A 1 128 ? -27.693 -10.839 25.992 1.00 81.00 128 SER A C 1
ATOM 1090 O O . SER A 1 128 ? -27.712 -11.520 27.016 1.00 81.00 128 SER A O 1
ATOM 1092 N N . THR A 1 129 ? -28.048 -9.548 26.000 1.00 70.44 129 THR A N 1
ATOM 1093 C CA . THR A 1 129 ? -28.435 -8.815 27.221 1.00 70.44 129 THR A CA 1
ATOM 1094 C C . THR A 1 129 ? -29.804 -9.198 27.788 1.00 70.44 129 THR A C 1
ATOM 1096 O O . THR A 1 129 ? -30.106 -8.814 28.914 1.00 70.44 129 THR A O 1
ATOM 1099 N N . ASN A 1 130 ? -30.602 -10.012 27.087 1.00 60.34 130 ASN A N 1
ATOM 1100 C CA . ASN A 1 130 ? -31.854 -10.555 27.634 1.00 60.34 130 ASN A CA 1
ATOM 1101 C C . ASN A 1 130 ? -31.641 -11.624 28.726 1.00 60.34 130 ASN A C 1
ATOM 1103 O O . ASN A 1 130 ? -32.608 -12.050 29.356 1.00 60.34 130 ASN A O 1
ATOM 1107 N N . PHE A 1 131 ? -30.393 -12.001 29.027 1.00 54.97 131 PHE A N 1
ATOM 1108 C CA . PHE A 1 131 ? -30.050 -12.530 30.348 1.00 54.97 131 PHE A CA 1
ATOM 1109 C C . PHE A 1 131 ? -30.086 -11.405 31.394 1.00 54.97 131 PHE A C 1
ATOM 1111 O O . PHE A 1 131 ? -29.048 -10.961 31.891 1.00 54.97 131 PHE A O 1
ATOM 1118 N N . LEU A 1 132 ? -31.298 -10.988 31.786 1.00 52.94 132 LEU A N 1
ATOM 1119 C CA . LEU A 1 132 ? -31.471 -10.405 33.114 1.00 52.94 132 LEU A CA 1
ATOM 1120 C C . LEU A 1 132 ? -30.926 -11.423 34.129 1.00 52.94 132 LEU A C 1
ATOM 1122 O O . LEU A 1 132 ? -31.327 -12.592 34.077 1.00 52.94 132 LEU A O 1
ATOM 1126 N N . PRO A 1 133 ? -30.059 -11.024 35.076 1.00 54.44 133 PRO A N 1
ATOM 1127 C CA . PRO A 1 133 ? -29.842 -11.852 36.245 1.00 54.44 133 PRO A CA 1
ATOM 1128 C C . PRO A 1 133 ? -31.194 -11.970 36.950 1.00 54.44 133 PRO A C 1
ATOM 1130 O O . PRO A 1 133 ? -31.771 -10.955 37.344 1.00 54.44 133 PRO A O 1
ATOM 1133 N N . GLN A 1 134 ? -31.712 -13.193 37.093 1.00 53.62 134 GLN A N 1
ATOM 1134 C CA . GLN A 1 134 ? -32.849 -13.427 37.978 1.00 53.62 134 GLN A CA 1
ATOM 1135 C C . GLN A 1 134 ? -32.461 -12.871 39.346 1.00 53.62 134 GLN A C 1
ATOM 1137 O O . GLN A 1 134 ? -31.469 -13.308 39.939 1.00 53.62 134 GLN A O 1
ATOM 1142 N N . SER A 1 135 ? -33.194 -11.857 39.808 1.00 51.09 135 SER A N 1
ATOM 1143 C CA . SER A 1 135 ? -32.986 -11.291 41.133 1.00 51.09 135 SER A CA 1
ATOM 1144 C C . SER A 1 135 ? -33.084 -12.437 42.142 1.00 51.09 135 SER A C 1
ATOM 1146 O O . SER A 1 135 ? -34.002 -13.255 42.029 1.00 51.09 135 SER A O 1
ATOM 1148 N N . PRO A 1 136 ? -32.126 -12.567 43.080 1.00 43.47 136 PRO A N 1
ATOM 1149 C CA . PRO A 1 136 ? -32.096 -13.708 43.980 1.00 43.47 136 PRO A CA 1
ATOM 1150 C C . PRO A 1 136 ? -33.383 -13.704 44.797 1.00 43.47 136 PRO A C 1
ATOM 1152 O O . PRO A 1 136 ? -33.570 -12.842 45.657 1.00 43.47 136 PRO A O 1
ATOM 1155 N N . GLN A 1 137 ? -34.287 -14.639 44.491 1.00 47.75 137 GLN A N 1
ATOM 1156 C CA . GLN A 1 137 ? -35.548 -14.757 45.203 1.00 47.75 137 GLN A CA 1
ATOM 1157 C C . GLN A 1 137 ? -35.229 -15.109 46.652 1.00 47.75 137 GLN A C 1
ATOM 1159 O O . GLN A 1 137 ? -34.836 -16.231 46.971 1.00 47.75 137 GLN A O 1
ATOM 1164 N N . LEU A 1 138 ? -35.375 -14.112 47.524 1.00 44.69 138 LEU A N 1
ATOM 1165 C CA . LEU A 1 138 ? -35.356 -14.281 48.965 1.00 44.69 138 LEU A CA 1
ATOM 1166 C C . LEU A 1 138 ? -36.545 -15.166 49.329 1.00 44.69 138 LEU A C 1
ATOM 1168 O O . LEU A 1 138 ? -37.667 -14.690 49.488 1.00 44.69 138 LEU A O 1
ATOM 1172 N N . SER A 1 139 ? -36.283 -16.468 49.418 1.00 41.12 139 SER A N 1
ATOM 1173 C CA . SER A 1 139 ? -37.248 -17.490 49.798 1.00 41.12 139 SER A CA 1
ATOM 1174 C C . SER A 1 139 ? -37.615 -17.323 51.273 1.00 41.12 139 SER A C 1
ATOM 1176 O O . SER A 1 139 ? -37.089 -18.019 52.148 1.00 41.12 139 SER A O 1
ATOM 1178 N N . ILE A 1 140 ? -38.498 -16.365 51.554 1.00 48.81 140 ILE A N 1
ATOM 1179 C CA . ILE A 1 140 ? -39.186 -16.261 52.835 1.00 48.81 140 ILE A CA 1
ATOM 1180 C C . ILE A 1 140 ? -40.052 -17.513 52.948 1.00 48.81 140 ILE A C 1
ATOM 1182 O O . ILE A 1 140 ? -41.063 -17.649 52.261 1.00 48.81 140 ILE A O 1
ATOM 1186 N N . LYS A 1 141 ? -39.615 -18.450 53.790 1.00 43.50 141 LYS A N 1
ATOM 1187 C CA . LYS A 1 141 ? -40.427 -19.597 54.177 1.00 43.50 141 LYS A CA 1
ATOM 1188 C C . LYS A 1 141 ? -41.601 -19.099 55.012 1.00 43.50 141 LYS A C 1
ATOM 1190 O O . LYS A 1 141 ? -41.419 -18.784 56.184 1.00 43.50 141 LYS A O 1
ATOM 1195 N N . ASN A 1 142 ? -42.778 -19.072 54.405 1.00 47.00 142 ASN A N 1
ATOM 1196 C CA . ASN A 1 142 ? -44.031 -19.162 55.134 1.00 47.00 142 ASN A CA 1
ATOM 1197 C C . ASN A 1 142 ? -44.559 -20.574 54.895 1.00 47.00 142 ASN A C 1
ATOM 1199 O O . ASN A 1 142 ? -45.048 -20.874 53.808 1.00 47.00 142 ASN A O 1
ATOM 1203 N N . ASP A 1 143 ? -44.394 -21.441 55.889 1.00 41.34 143 ASP A N 1
ATOM 1204 C CA . ASP A 1 143 ? -44.989 -22.771 55.870 1.00 41.34 143 ASP A CA 1
ATOM 1205 C C . ASP A 1 143 ? -46.508 -22.622 56.067 1.00 41.34 143 ASP A C 1
ATOM 1207 O O . ASP A 1 143 ? -46.944 -22.045 57.064 1.00 41.34 143 ASP A O 1
ATOM 1211 N N . HIS A 1 144 ? -47.307 -23.123 55.124 1.00 49.19 144 HIS A N 1
ATOM 1212 C CA . HIS A 1 144 ? -48.699 -23.497 55.372 1.00 49.19 144 HIS A CA 1
ATOM 1213 C C . HIS A 1 144 ? -49.183 -24.479 54.303 1.00 49.19 144 HIS A C 1
ATOM 1215 O O . HIS A 1 144 ? -49.256 -24.147 53.119 1.00 49.19 144 HIS A O 1
ATOM 1221 N N . ASP A 1 145 ? -49.514 -25.691 54.737 1.00 47.69 145 ASP A N 1
ATOM 1222 C CA . ASP A 1 145 ? -50.221 -26.683 53.935 1.00 47.69 145 ASP A CA 1
ATOM 1223 C C . ASP A 1 145 ? -51.682 -26.244 53.703 1.00 47.69 145 ASP A C 1
ATOM 1225 O O . ASP A 1 145 ? -52.309 -25.698 54.612 1.00 47.69 145 ASP A O 1
ATOM 1229 N N . GLU A 1 146 ? -52.241 -26.500 52.514 1.00 49.84 146 GLU A N 1
ATOM 1230 C CA . GLU A 1 146 ? -53.180 -27.625 52.322 1.00 49.84 146 GLU A CA 1
ATOM 1231 C C . GLU A 1 146 ? -53.698 -27.756 50.865 1.00 49.84 146 GLU A C 1
ATOM 1233 O O . GLU A 1 146 ? -54.186 -26.811 50.257 1.00 49.84 146 GLU A O 1
ATOM 1238 N N . ASN A 1 147 ? -53.607 -28.990 50.357 1.00 48.56 147 ASN A N 1
ATOM 1239 C CA . ASN A 1 147 ? -54.559 -29.720 49.504 1.00 48.56 147 ASN A CA 1
ATOM 1240 C C . ASN A 1 147 ? -55.095 -29.203 48.139 1.00 48.56 147 ASN A C 1
ATOM 1242 O O . ASN A 1 147 ? -55.955 -28.339 48.036 1.00 48.56 147 ASN A O 1
ATOM 1246 N N . GLU A 1 148 ? -54.736 -30.012 47.129 1.00 50.00 148 GLU A N 1
ATOM 1247 C CA . GLU A 1 148 ? -55.638 -30.727 46.197 1.00 50.00 148 GLU A CA 1
ATOM 1248 C C . GLU A 1 148 ? -56.244 -30.054 44.939 1.00 50.00 148 GLU A C 1
ATOM 1250 O O . GLU A 1 148 ? -57.199 -29.293 44.977 1.00 50.00 148 GLU A O 1
ATOM 1255 N N . ASN A 1 149 ? -55.764 -30.574 43.795 1.00 50.41 149 ASN A N 1
ATOM 1256 C CA . ASN A 1 149 ? -56.536 -31.187 42.696 1.00 50.41 149 ASN A CA 1
ATOM 1257 C C . ASN A 1 149 ? -57.618 -30.364 41.961 1.00 50.41 149 ASN A C 1
ATOM 1259 O O . ASN A 1 149 ? -58.702 -30.112 42.479 1.00 50.41 149 ASN A O 1
ATOM 1263 N N . GLY A 1 150 ? -57.406 -30.128 40.658 1.00 43.78 150 GLY A N 1
ATOM 1264 C CA . GLY A 1 150 ? -58.440 -29.565 39.780 1.00 43.78 150 GLY A CA 1
ATOM 1265 C C . GLY A 1 150 ? -58.014 -29.359 38.324 1.00 43.78 150 GLY A C 1
ATOM 1266 O O . GLY A 1 150 ? -57.936 -28.225 37.863 1.00 43.78 150 GLY A O 1
ATOM 1267 N N . GLU A 1 151 ? -57.748 -30.433 37.576 1.00 46.22 151 GLU A N 1
ATOM 1268 C CA . GLU A 1 151 ? -57.672 -30.338 36.111 1.00 46.22 151 GLU A CA 1
ATOM 1269 C C . GLU A 1 151 ? -59.082 -30.110 35.533 1.00 46.22 151 GLU A C 1
ATOM 1271 O O . GLU A 1 151 ? -59.980 -30.906 35.812 1.00 46.22 151 GLU A O 1
ATOM 1276 N N . ASN A 1 152 ? -59.286 -29.086 34.693 1.00 48.00 152 ASN A N 1
ATOM 1277 C CA . ASN A 1 152 ? -59.533 -29.277 33.251 1.00 48.00 152 ASN A CA 1
ATOM 1278 C C . ASN A 1 152 ? -59.874 -27.978 32.487 1.00 48.00 152 ASN A C 1
ATOM 1280 O O . ASN A 1 152 ? -60.615 -27.119 32.945 1.00 48.00 152 ASN A O 1
ATOM 1284 N N . GLU A 1 153 ? -59.304 -27.917 31.285 1.00 48.75 153 GLU A N 1
ATOM 1285 C CA . GLU A 1 153 ? -59.813 -27.373 30.019 1.00 48.75 153 GLU A CA 1
ATOM 1286 C C . GLU A 1 153 ? -61.051 -26.431 29.939 1.00 48.75 153 GLU A C 1
ATOM 1288 O O . GLU A 1 153 ? -62.165 -26.806 30.292 1.00 48.75 153 GLU A O 1
ATOM 1293 N N . LYS A 1 154 ? -60.845 -25.359 29.143 1.00 48.22 154 LYS A N 1
ATOM 1294 C CA . LYS A 1 154 ? -61.612 -24.967 27.926 1.00 48.22 154 LYS A CA 1
ATOM 1295 C C . LYS A 1 154 ? -62.627 -23.806 27.920 1.00 48.22 154 LYS A C 1
ATOM 1297 O O . LYS A 1 154 ? -63.232 -23.415 28.907 1.00 48.22 154 LYS A O 1
ATOM 1302 N N . ASP A 1 155 ? -62.752 -23.345 26.673 1.00 47.78 155 ASP A N 1
ATOM 1303 C CA . ASP A 1 155 ? -63.790 -22.588 25.973 1.00 47.78 155 ASP A CA 1
ATOM 1304 C C . ASP A 1 155 ? -63.989 -21.075 26.210 1.00 47.78 155 ASP A C 1
ATOM 1306 O O . ASP A 1 155 ? -64.498 -20.572 27.207 1.00 47.78 155 ASP A O 1
ATOM 1310 N N . GLU A 1 156 ? -63.617 -20.378 25.136 1.00 45.53 156 GLU A N 1
ATOM 1311 C CA . GLU A 1 156 ? -63.984 -19.046 24.666 1.00 45.53 156 GLU A CA 1
ATOM 1312 C C . GLU A 1 156 ? -65.451 -18.638 24.922 1.00 45.53 156 GLU A C 1
ATOM 1314 O O . GLU A 1 156 ? -66.379 -19.360 24.546 1.00 45.53 156 GLU A O 1
ATOM 1319 N N . ASN A 1 157 ? -65.678 -17.379 25.332 1.00 44.75 157 ASN A N 1
ATOM 1320 C CA . ASN A 1 157 ? -66.570 -16.514 24.545 1.00 44.75 157 ASN A CA 1
ATOM 1321 C C . ASN A 1 157 ? -66.410 -15.002 24.782 1.00 44.75 157 ASN A C 1
ATOM 1323 O O . ASN A 1 157 ? -65.741 -14.555 25.711 1.00 44.75 157 ASN A O 1
ATOM 1327 N N . TYR A 1 158 ? -67.053 -14.232 23.901 1.00 46.34 158 TYR A N 1
ATOM 1328 C CA . TYR A 1 158 ? -67.128 -12.773 23.915 1.00 46.34 158 TYR A CA 1
ATOM 1329 C C . TYR A 1 158 ? -68.013 -12.225 25.047 1.00 46.34 158 TYR A C 1
ATOM 1331 O O . TYR A 1 158 ? -69.039 -12.806 25.395 1.00 46.34 158 TYR A O 1
ATOM 1339 N N . GLY A 1 159 ? -67.658 -11.032 25.532 1.00 46.72 159 GLY A N 1
ATOM 1340 C CA . GLY A 1 159 ? -68.448 -10.230 26.468 1.00 46.72 159 GLY A CA 1
ATOM 1341 C C . GLY A 1 159 ? -68.245 -8.738 26.209 1.00 46.72 159 GLY A C 1
ATOM 1342 O O . GLY A 1 159 ? -67.455 -8.093 26.888 1.00 46.72 159 GLY A O 1
ATOM 1343 N N . ASP A 1 160 ? -68.928 -8.212 25.194 1.00 46.75 160 ASP A N 1
ATOM 1344 C CA . ASP A 1 160 ? -69.019 -6.773 24.911 1.00 46.75 160 ASP A CA 1
ATOM 1345 C C . ASP A 1 160 ? -69.947 -6.082 25.931 1.00 46.75 160 ASP A C 1
ATOM 1347 O O . ASP A 1 160 ? -70.953 -6.691 26.301 1.00 46.75 160 ASP A O 1
ATOM 1351 N N . ASN A 1 161 ? -69.611 -4.862 26.385 1.00 50.88 161 ASN A N 1
ATOM 1352 C CA . ASN A 1 161 ? -70.524 -3.787 26.831 1.00 50.88 161 ASN A CA 1
ATOM 1353 C C . ASN A 1 161 ? -69.772 -2.594 27.482 1.00 50.88 161 ASN A C 1
ATOM 1355 O O . ASN A 1 161 ? -69.149 -2.735 28.529 1.00 50.88 161 ASN A O 1
ATOM 1359 N N . ASN A 1 162 ? -70.005 -1.409 26.913 1.00 49.00 162 ASN A N 1
ATOM 1360 C CA . ASN A 1 162 ? -70.245 -0.107 27.562 1.00 49.00 162 ASN A CA 1
ATOM 1361 C C . ASN A 1 162 ? -69.204 0.539 28.508 1.00 49.00 162 ASN A C 1
ATOM 1363 O O . ASN A 1 162 ? -69.068 0.200 29.679 1.00 49.00 162 ASN A O 1
ATOM 1367 N N . GLU A 1 163 ? -68.644 1.640 27.996 1.00 43.62 163 GLU A N 1
ATOM 1368 C CA . GLU A 1 163 ? -68.791 2.997 28.559 1.00 43.62 163 GLU A CA 1
ATOM 1369 C C . GLU A 1 163 ? -68.633 3.187 30.083 1.00 43.62 163 GLU A C 1
ATOM 1371 O O . GLU A 1 163 ? -69.556 2.973 30.866 1.00 43.62 163 GLU A O 1
ATOM 1376 N N . ASN A 1 164 ? -67.513 3.799 30.478 1.00 50.69 164 ASN A N 1
ATOM 1377 C CA . ASN A 1 164 ? -67.520 4.902 31.444 1.00 50.69 164 ASN A CA 1
ATOM 1378 C C . ASN A 1 164 ? -66.438 5.921 31.053 1.00 50.69 164 ASN A C 1
ATOM 1380 O O . ASN A 1 164 ? -65.284 5.558 30.833 1.00 50.69 164 ASN A O 1
ATOM 1384 N N . GLU A 1 165 ? -66.816 7.194 30.964 1.00 46.03 165 GLU A N 1
ATOM 1385 C CA . GLU A 1 165 ? -65.897 8.318 30.763 1.00 46.03 165 GLU A CA 1
ATOM 1386 C C . GLU A 1 165 ? -65.253 8.697 32.107 1.00 46.03 165 GLU A C 1
ATOM 1388 O O . GLU A 1 165 ? -65.997 8.877 33.070 1.00 46.03 165 GLU A O 1
ATOM 1393 N N . ASN A 1 166 ? -63.919 8.851 32.191 1.00 51.69 166 ASN A N 1
ATOM 1394 C CA . ASN A 1 166 ? -63.227 9.737 33.154 1.00 51.69 166 ASN A CA 1
ATOM 1395 C C . ASN A 1 166 ? -61.686 9.766 32.975 1.00 51.69 166 ASN A C 1
ATOM 1397 O O . ASN A 1 166 ? -61.112 8.904 32.318 1.00 51.69 166 ASN A O 1
ATOM 1401 N N . GLU A 1 167 ? -61.043 10.757 33.614 1.00 51.38 167 GLU A N 1
ATOM 1402 C CA . GLU A 1 167 ? -59.601 10.818 33.969 1.00 51.38 167 GLU A CA 1
ATOM 1403 C C . GLU A 1 167 ? -58.543 10.990 32.845 1.00 51.38 167 GLU A C 1
ATOM 1405 O O . GLU A 1 167 ? -57.544 10.276 32.756 1.00 51.38 167 GLU A O 1
ATOM 1410 N N . ASN A 1 168 ? -58.676 12.072 32.063 1.00 49.44 168 ASN A N 1
ATOM 1411 C CA . ASN A 1 168 ? -57.592 12.640 31.237 1.00 49.44 168 ASN A CA 1
ATOM 1412 C C . ASN A 1 168 ? -56.632 13.550 32.052 1.00 49.44 168 ASN A C 1
ATOM 1414 O O . ASN A 1 168 ? -56.749 14.771 31.957 1.00 49.44 168 ASN A O 1
ATOM 1418 N N . GLU A 1 169 ? -55.661 13.008 32.805 1.00 59.00 169 GLU A N 1
ATOM 1419 C CA . GLU A 1 169 ? -54.586 13.842 33.419 1.00 59.00 169 GLU A CA 1
ATOM 1420 C C . GLU A 1 169 ? -53.128 13.327 33.266 1.00 59.00 169 GLU A C 1
ATOM 1422 O O . GLU A 1 169 ? -52.194 14.113 33.424 1.00 59.00 169 GLU A O 1
ATOM 1427 N N . ASN A 1 170 ? -52.884 12.066 32.875 1.00 57.38 170 ASN A N 1
ATOM 1428 C CA . ASN A 1 170 ? -51.545 11.438 32.971 1.00 57.38 170 ASN A CA 1
ATOM 1429 C C . ASN A 1 170 ? -50.615 11.520 31.732 1.00 57.38 170 ASN A C 1
ATOM 1431 O O . ASN A 1 170 ? -49.506 10.988 31.771 1.00 57.38 170 ASN A O 1
ATOM 1435 N N . GLU A 1 171 ? -50.987 12.176 30.626 1.00 56.97 171 GLU A N 1
ATOM 1436 C CA . GLU A 1 171 ? -50.136 12.178 29.410 1.00 56.97 171 GLU A CA 1
ATOM 1437 C C . GLU A 1 171 ? -48.890 13.094 29.491 1.00 56.97 171 GLU A C 1
ATOM 1439 O O . GLU A 1 171 ? -47.941 12.926 28.722 1.00 56.97 171 GLU A O 1
ATOM 1444 N N . ASN A 1 172 ? -48.843 14.040 30.439 1.00 58.47 172 ASN A N 1
ATOM 1445 C CA . ASN A 1 172 ? -47.801 15.079 30.495 1.00 58.47 172 ASN A CA 1
ATOM 1446 C C . ASN A 1 172 ? -46.416 14.611 30.991 1.00 58.47 172 ASN A C 1
ATOM 1448 O O . ASN A 1 172 ? -45.426 15.312 30.761 1.00 58.47 172 ASN A O 1
ATOM 1452 N N . GLU A 1 173 ? -46.298 13.465 31.668 1.00 58.00 173 GLU A N 1
ATOM 1453 C CA . GLU A 1 173 ? -44.998 13.011 32.195 1.00 58.00 173 GLU A CA 1
ATOM 1454 C C . GLU A 1 173 ? -44.102 12.421 31.087 1.00 58.00 173 GLU A C 1
ATOM 1456 O O . GLU A 1 173 ? -42.924 12.776 30.980 1.00 58.00 173 GLU A O 1
ATOM 1461 N N . ASN A 1 174 ? -44.682 11.630 30.174 1.00 60.22 174 ASN A N 1
ATOM 1462 C CA . ASN A 1 174 ? -43.961 10.974 29.072 1.00 60.22 174 ASN A CA 1
ATOM 1463 C C . ASN A 1 174 ? -43.294 11.962 28.092 1.00 60.22 174 ASN A C 1
ATOM 1465 O O . ASN A 1 174 ? -42.199 11.696 27.589 1.00 60.22 174 ASN A O 1
ATOM 1469 N N . GLU A 1 175 ? -43.902 13.128 27.831 1.00 61.72 175 GLU A N 1
ATOM 1470 C CA . GLU A 1 175 ? -43.279 14.152 26.978 1.00 61.72 175 GLU A CA 1
ATOM 1471 C C . GLU A 1 175 ? -41.967 14.696 27.570 1.00 61.72 175 GLU A C 1
ATOM 1473 O O . GLU A 1 175 ? -41.058 15.068 26.820 1.00 61.72 175 GLU A O 1
ATOM 1478 N N . ASN A 1 176 ? -41.847 14.764 28.898 1.00 66.25 176 ASN A N 1
ATOM 1479 C CA . ASN A 1 176 ? -40.670 15.328 29.556 1.00 66.25 176 ASN A CA 1
ATOM 1480 C C . ASN A 1 176 ? -39.495 14.342 29.569 1.00 66.25 176 ASN A C 1
ATOM 1482 O O . ASN A 1 176 ? -38.360 14.752 29.309 1.00 66.25 176 ASN A O 1
ATOM 1486 N N . GLU A 1 177 ? -39.751 13.042 29.743 1.00 67.56 177 GLU A N 1
ATOM 1487 C CA . GLU A 1 177 ? -38.719 12.014 29.553 1.00 67.56 177 GLU A CA 1
ATOM 1488 C C . GLU A 1 177 ? -38.201 11.989 28.107 1.00 67.56 177 GLU A C 1
ATOM 1490 O O . GLU A 1 177 ? -36.989 11.978 27.876 1.00 67.56 177 GLU A O 1
ATOM 1495 N N . LEU A 1 178 ? -39.095 12.067 27.114 1.00 67.69 178 LEU A N 1
ATOM 1496 C CA . LEU A 1 178 ? -38.714 12.136 25.698 1.00 67.69 178 LEU A CA 1
ATOM 1497 C C . LEU A 1 178 ? -37.856 13.369 25.373 1.00 67.69 178 LEU A C 1
ATOM 1499 O O . LEU A 1 178 ? -36.895 13.261 24.604 1.00 67.69 178 LEU A O 1
ATOM 1503 N N . LYS A 1 179 ? -38.143 14.531 25.970 1.00 73.19 179 LYS A N 1
ATOM 1504 C CA . LYS A 1 179 ? -37.329 15.750 25.800 1.00 73.19 179 LYS A CA 1
ATOM 1505 C C . LYS A 1 179 ? -35.949 15.608 26.455 1.00 73.19 179 LYS A C 1
ATOM 1507 O O . LYS A 1 179 ? -34.947 15.929 25.811 1.00 73.19 179 LYS A O 1
ATOM 1512 N N . ASN A 1 180 ? -35.874 15.058 27.669 1.00 72.62 180 ASN A N 1
ATOM 1513 C CA . ASN A 1 180 ? -34.609 14.815 28.374 1.00 72.62 180 ASN A CA 1
ATOM 1514 C C . ASN A 1 180 ? -33.713 13.809 27.631 1.00 72.62 180 ASN A C 1
ATOM 1516 O O . ASN A 1 180 ? -32.543 14.099 27.372 1.00 72.62 180 ASN A O 1
ATOM 1520 N N . ASN A 1 181 ? -34.269 12.674 27.198 1.00 73.19 181 ASN A N 1
ATOM 1521 C CA . ASN A 1 181 ? -33.537 11.646 26.452 1.00 73.19 181 ASN A CA 1
ATOM 1522 C C . ASN A 1 181 ? -32.952 12.193 25.134 1.00 73.19 181 ASN A C 1
ATOM 1524 O O . ASN A 1 181 ? -31.793 11.927 24.803 1.00 73.19 181 ASN A O 1
ATOM 1528 N N . ASN A 1 182 ? -33.701 13.035 24.412 1.00 72.31 182 ASN A N 1
ATOM 1529 C CA . ASN A 1 182 ? -33.207 13.693 23.198 1.00 72.31 182 ASN A CA 1
ATOM 1530 C C . ASN A 1 182 ? -32.113 14.745 23.474 1.00 72.31 182 ASN A C 1
ATOM 1532 O O . ASN A 1 182 ? -31.188 14.888 22.667 1.00 72.31 182 ASN A O 1
ATOM 1536 N N . GLN A 1 183 ? -32.157 15.467 24.600 1.00 74.38 183 GLN A N 1
ATOM 1537 C CA . GLN A 1 183 ? -31.049 16.346 24.998 1.00 74.38 183 GLN A CA 1
ATOM 1538 C C . GLN A 1 183 ? -29.792 15.545 25.364 1.00 74.38 183 GLN A C 1
ATOM 1540 O O . GLN A 1 183 ? -28.695 15.890 24.918 1.00 74.38 183 GLN A O 1
ATOM 1545 N N . GLN A 1 184 ? -29.933 14.447 26.113 1.00 74.62 184 GLN A N 1
ATOM 1546 C CA . GLN A 1 184 ? -28.807 13.591 26.490 1.00 74.62 184 GLN A CA 1
ATOM 1547 C C . GLN A 1 184 ? -28.123 12.974 25.260 1.00 74.62 184 GLN A C 1
ATOM 1549 O O . GLN A 1 184 ? -26.900 13.077 25.134 1.00 74.62 184 GLN A O 1
ATOM 1554 N N . LEU A 1 185 ? -28.894 12.438 24.308 1.00 72.31 185 LEU A N 1
ATOM 1555 C CA . LEU A 1 185 ? -28.367 11.876 23.059 1.00 72.31 185 LEU A CA 1
ATOM 1556 C C . LEU A 1 185 ? -27.607 12.923 22.222 1.00 72.31 185 LEU A C 1
ATOM 1558 O O . LEU A 1 185 ? -26.519 12.649 21.712 1.00 72.31 185 LEU A O 1
ATOM 1562 N N . ASN A 1 186 ? -28.130 14.150 22.121 1.00 75.12 186 ASN A N 1
ATOM 1563 C CA . ASN A 1 186 ? -27.431 15.252 21.451 1.00 75.12 186 ASN A CA 1
ATOM 1564 C C . ASN A 1 186 ? -26.115 15.622 22.155 1.00 75.12 186 ASN A C 1
ATOM 1566 O O . ASN A 1 186 ? -25.095 15.816 21.489 1.00 75.12 186 ASN A O 1
ATOM 1570 N N . ASN A 1 187 ? -26.106 15.659 23.489 1.00 77.69 187 ASN A N 1
ATOM 1571 C CA . ASN A 1 187 ? -24.901 15.931 24.273 1.00 77.69 187 ASN A CA 1
ATOM 1572 C C . ASN A 1 187 ? -23.832 14.836 24.107 1.00 77.69 187 ASN A C 1
ATOM 1574 O O . ASN A 1 187 ? -22.639 15.145 24.098 1.00 77.69 187 ASN A O 1
ATOM 1578 N N . GLU A 1 188 ? -24.212 13.565 23.947 1.00 76.25 188 GLU A N 1
ATOM 1579 C CA . GLU A 1 188 ? -23.261 12.478 23.670 1.00 76.25 188 GLU A CA 1
ATOM 1580 C C . GLU A 1 188 ? -22.714 12.513 22.239 1.00 76.25 188 GLU A C 1
ATOM 1582 O O . GLU A 1 188 ? -21.497 12.416 22.054 1.00 76.25 188 GLU A O 1
ATOM 1587 N N . ASN A 1 189 ? -23.563 12.770 21.241 1.00 77.12 189 ASN A N 1
ATOM 1588 C CA . ASN A 1 189 ? -23.128 12.962 19.854 1.00 77.12 189 ASN A CA 1
ATOM 1589 C C . ASN A 1 189 ? -22.140 14.137 19.720 1.00 77.12 189 ASN A C 1
ATOM 1591 O O . ASN A 1 189 ? -21.117 14.022 19.041 1.00 77.12 189 ASN A O 1
ATOM 1595 N N . GLN A 1 190 ? -22.378 15.248 20.426 1.00 75.88 190 GLN A N 1
ATOM 1596 C CA . GLN A 1 190 ? -21.453 16.387 20.452 1.00 75.88 190 GLN A CA 1
ATOM 1597 C C . GLN A 1 190 ? -20.135 16.050 21.173 1.00 75.88 190 GLN A C 1
ATOM 1599 O O . GLN A 1 190 ? -19.062 16.378 20.661 1.00 75.88 190 GLN A O 1
ATOM 1604 N N . LYS A 1 191 ? -20.169 15.321 22.302 1.00 77.12 191 LYS A N 1
ATOM 1605 C CA . LYS A 1 191 ? -18.950 14.806 22.966 1.00 77.12 191 LYS A CA 1
ATOM 1606 C C . LYS A 1 191 ? -18.129 13.896 22.042 1.00 77.12 191 LYS A C 1
ATOM 1608 O O . LYS A 1 191 ? -16.901 13.993 22.044 1.00 77.12 191 LYS A O 1
ATOM 1613 N N . TYR A 1 192 ? -18.777 13.039 21.247 1.00 78.62 192 TYR A N 1
ATOM 1614 C CA . TYR A 1 192 ? -18.102 12.198 20.253 1.00 78.62 192 TYR A CA 1
ATOM 1615 C C . TYR A 1 192 ? -17.417 13.052 19.178 1.00 78.62 192 TYR A C 1
ATOM 1617 O O . TYR A 1 192 ? -16.208 12.932 18.981 1.00 78.62 192 TYR A O 1
ATOM 1625 N N . TYR A 1 193 ? -18.158 13.980 18.564 1.00 77.56 193 TYR A N 1
ATOM 1626 C CA . TYR A 1 193 ? -17.647 14.878 17.525 1.00 77.56 193 TYR A CA 1
ATOM 1627 C C . TYR A 1 193 ? -16.444 15.715 17.999 1.00 77.56 193 TYR A C 1
ATOM 1629 O O . TYR A 1 193 ? -15.429 15.797 17.304 1.00 77.56 193 TYR A O 1
ATOM 1637 N N . PHE A 1 194 ? -16.495 16.285 19.210 1.00 77.31 194 PHE A N 1
ATOM 1638 C CA . PHE A 1 194 ? -15.357 17.021 19.780 1.00 77.31 194 PHE A CA 1
ATOM 1639 C C . PHE A 1 194 ? -14.138 16.123 20.040 1.00 77.31 194 PHE A C 1
ATOM 1641 O O . PHE A 1 194 ? -13.001 16.547 19.826 1.00 77.31 194 PHE A O 1
ATOM 1648 N N . LYS A 1 195 ? -14.350 14.875 20.474 1.00 78.81 195 LYS A N 1
ATOM 1649 C CA . LYS A 1 195 ? -13.275 13.901 20.716 1.00 78.81 195 LYS A CA 1
ATOM 1650 C C . LYS A 1 195 ? -12.594 13.464 19.416 1.00 78.81 195 LYS A C 1
ATOM 1652 O O . LYS A 1 195 ? -11.370 13.342 19.393 1.00 78.81 195 LYS A O 1
ATOM 1657 N N . GLU A 1 196 ? -13.362 13.266 18.347 1.00 79.62 196 GLU A N 1
ATOM 1658 C CA . GLU A 1 196 ? -12.848 12.957 17.009 1.00 79.62 196 GLU A CA 1
ATOM 1659 C C . GLU A 1 196 ? -12.099 14.157 16.404 1.00 79.62 196 GLU A C 1
ATOM 1661 O O . GLU A 1 196 ? -10.941 14.020 16.011 1.00 79.62 196 GLU A O 1
ATOM 1666 N N . THR A 1 197 ? -12.682 15.359 16.480 1.00 76.12 197 THR A N 1
ATOM 1667 C CA . THR A 1 197 ? -12.052 16.626 16.053 1.00 76.12 197 THR A CA 1
ATOM 1668 C C . THR A 1 197 ? -10.699 16.855 16.741 1.00 76.12 197 THR A C 1
ATOM 1670 O O . THR A 1 197 ? -9.700 17.154 16.083 1.00 76.12 197 THR A O 1
ATOM 1673 N N . LEU A 1 198 ? -10.622 16.670 18.067 1.00 76.69 198 LEU A N 1
ATOM 1674 C CA . LEU A 1 198 ? -9.361 16.767 18.813 1.00 76.69 198 LEU A CA 1
ATOM 1675 C C . LEU A 1 198 ? -8.349 15.693 18.387 1.00 76.69 198 LEU A C 1
ATOM 1677 O O . LEU A 1 198 ? -7.153 15.974 18.319 1.00 76.69 198 LEU A O 1
ATOM 1681 N N . PHE A 1 199 ? -8.801 14.474 18.082 1.00 80.75 199 PHE A N 1
ATOM 1682 C CA . PHE A 1 199 ? -7.925 13.399 17.620 1.00 80.75 199 PHE A CA 1
ATOM 1683 C C . PHE A 1 199 ? -7.323 13.704 16.239 1.00 80.75 199 PHE A C 1
ATOM 1685 O O . PHE A 1 199 ? -6.115 13.540 16.062 1.00 80.75 199 PHE A O 1
ATOM 1692 N N . GLU A 1 200 ? -8.102 14.207 15.277 1.00 80.25 200 GLU A N 1
ATOM 1693 C CA . GLU A 1 200 ? -7.570 14.669 13.984 1.00 80.25 200 GLU A CA 1
ATOM 1694 C C . GLU A 1 200 ? -6.549 15.802 14.156 1.00 80.25 200 GLU A C 1
ATOM 1696 O O . GLU A 1 200 ? -5.452 15.749 13.593 1.00 80.25 200 GLU A O 1
ATOM 1701 N N . ILE A 1 201 ? -6.874 16.784 15.002 1.00 75.69 201 ILE A N 1
ATOM 1702 C CA . ILE A 1 201 ? -5.995 17.899 15.366 1.00 75.69 201 ILE A CA 1
ATOM 1703 C C . ILE A 1 201 ? -4.654 17.400 15.920 1.00 75.69 201 ILE A C 1
ATOM 1705 O O . ILE A 1 201 ? -3.600 17.817 15.435 1.00 75.69 201 ILE A O 1
ATOM 1709 N N . PHE A 1 202 ? -4.656 16.481 16.892 1.00 80.56 202 PHE A N 1
ATOM 1710 C CA . PHE A 1 202 ? -3.412 15.948 17.452 1.00 80.56 202 PHE A CA 1
ATOM 1711 C C . PHE A 1 202 ? -2.610 15.148 16.421 1.00 80.56 202 PHE A C 1
ATOM 1713 O O . PHE A 1 202 ? -1.395 15.322 16.343 1.00 80.56 202 PHE A O 1
ATOM 1720 N N . ASN A 1 203 ? -3.267 14.353 15.570 1.00 81.50 203 ASN A N 1
ATOM 1721 C CA . ASN A 1 203 ? -2.590 13.670 14.465 1.00 81.50 203 ASN A CA 1
ATOM 1722 C C . ASN A 1 203 ? -1.947 14.665 13.479 1.00 81.50 203 ASN A C 1
ATOM 1724 O O . ASN A 1 203 ? -0.867 14.389 12.954 1.00 81.50 203 ASN A O 1
ATOM 1728 N N . LEU A 1 204 ? -2.558 15.827 13.220 1.00 78.56 204 LEU A N 1
ATOM 1729 C CA . LEU A 1 204 ? -1.975 16.867 12.366 1.00 78.56 204 LEU A CA 1
ATOM 1730 C C . LEU A 1 204 ? -0.721 17.496 13.000 1.00 78.56 204 LEU A C 1
ATOM 1732 O O . LEU A 1 204 ? 0.294 17.639 12.314 1.00 78.56 204 LEU A O 1
ATOM 1736 N N . ILE A 1 205 ? -0.760 17.813 14.301 1.00 77.12 205 ILE A N 1
ATOM 1737 C CA . ILE A 1 205 ? 0.406 18.311 15.058 1.00 77.12 205 ILE A CA 1
ATOM 1738 C C . ILE A 1 205 ? 1.536 17.279 15.023 1.00 77.12 205 ILE A C 1
ATOM 1740 O O . ILE A 1 205 ? 2.658 17.604 14.631 1.00 77.12 205 ILE A O 1
ATOM 1744 N N . ASP A 1 206 ? 1.239 16.025 15.373 1.00 83.19 206 ASP A N 1
ATOM 1745 C CA . ASP A 1 206 ? 2.230 14.953 15.448 1.00 83.19 206 ASP A CA 1
ATOM 1746 C C . ASP A 1 206 ? 2.863 14.703 14.061 1.00 83.19 206 ASP A C 1
ATOM 1748 O O . ASP A 1 206 ? 4.080 14.531 13.955 1.00 83.19 206 ASP A O 1
ATOM 1752 N N . ASN A 1 207 ? 2.095 14.780 12.964 1.00 81.25 207 ASN A N 1
ATOM 1753 C CA . ASN A 1 207 ? 2.630 14.705 11.596 1.00 81.25 207 ASN A CA 1
ATOM 1754 C C . ASN A 1 207 ? 3.559 15.883 11.236 1.00 81.25 207 ASN A C 1
ATOM 1756 O O . ASN A 1 207 ? 4.586 15.679 10.581 1.00 81.25 207 ASN A O 1
ATOM 1760 N N . LEU A 1 208 ? 3.239 17.109 11.660 1.00 76.88 208 LEU A N 1
ATOM 1761 C CA . LEU A 1 208 ? 4.055 18.297 11.379 1.00 76.88 208 LEU A CA 1
ATOM 1762 C C . LEU A 1 208 ? 5.321 18.359 12.245 1.00 76.88 208 LEU A C 1
ATOM 1764 O O . LEU A 1 208 ? 6.386 18.695 11.726 1.00 76.88 208 LEU A O 1
ATOM 1768 N N . ASN A 1 209 ? 5.252 17.926 13.504 1.00 80.75 209 ASN A N 1
ATOM 1769 C CA . ASN A 1 209 ? 6.428 17.717 14.351 1.00 80.75 209 ASN A CA 1
ATOM 1770 C C . ASN A 1 209 ? 7.351 16.640 13.752 1.00 80.75 209 ASN A C 1
ATOM 1772 O O . ASN A 1 209 ? 8.553 16.863 13.612 1.00 80.75 209 ASN A O 1
ATOM 1776 N N . ASN A 1 210 ? 6.799 15.520 13.270 1.00 81.94 210 ASN A N 1
ATOM 1777 C CA . ASN A 1 210 ? 7.570 14.509 12.536 1.00 81.94 210 ASN A CA 1
ATOM 1778 C C . ASN A 1 210 ? 8.210 15.065 11.244 1.00 81.94 210 ASN A C 1
ATOM 1780 O O . ASN A 1 210 ? 9.337 14.694 10.907 1.00 81.94 210 ASN A O 1
ATOM 1784 N N . ARG A 1 211 ? 7.538 15.977 10.524 1.00 79.12 211 ARG A N 1
ATOM 1785 C CA . ARG A 1 211 ? 8.114 16.683 9.361 1.00 79.12 211 ARG A CA 1
ATOM 1786 C C . ARG A 1 211 ? 9.266 17.607 9.774 1.00 79.12 211 ARG A C 1
ATOM 1788 O O . ARG A 1 211 ? 10.324 17.549 9.149 1.00 79.12 211 ARG A O 1
ATOM 1795 N N . LYS A 1 212 ? 9.095 18.399 10.838 1.00 80.38 212 LYS A N 1
ATOM 1796 C CA . LYS A 1 212 ? 10.132 19.272 11.419 1.00 80.38 212 LYS A CA 1
ATOM 1797 C C . LYS A 1 212 ? 11.378 18.472 11.815 1.00 80.38 212 LYS A C 1
ATOM 1799 O O . LYS A 1 212 ? 12.473 18.818 11.384 1.00 80.38 212 LYS A O 1
ATOM 1804 N N . ILE A 1 213 ? 11.213 17.368 12.549 1.00 82.31 213 ILE A N 1
ATOM 1805 C CA . ILE A 1 213 ? 12.314 16.486 12.982 1.00 82.31 213 ILE A CA 1
ATOM 1806 C C . ILE A 1 213 ? 13.075 15.909 11.777 1.00 82.31 213 ILE A C 1
ATOM 1808 O O . ILE A 1 213 ? 14.306 15.912 11.767 1.00 82.31 213 ILE A O 1
ATOM 1812 N N . LYS A 1 214 ? 12.373 15.463 10.725 1.00 81.50 214 LYS A N 1
ATOM 1813 C CA . LYS A 1 214 ? 13.019 14.982 9.490 1.00 81.50 214 LYS A CA 1
ATOM 1814 C C . LYS A 1 214 ? 13.846 16.069 8.804 1.00 81.50 214 LYS A C 1
ATOM 1816 O O . LYS A 1 214 ? 14.994 15.812 8.456 1.00 81.50 214 LYS A O 1
ATOM 1821 N N . LEU A 1 215 ? 13.296 17.273 8.640 1.00 74.12 215 LEU A N 1
ATOM 1822 C CA . LEU A 1 215 ? 14.015 18.399 8.034 1.00 74.12 215 LEU A CA 1
ATOM 1823 C C . LEU A 1 215 ? 15.251 18.801 8.856 1.00 74.12 215 LEU A C 1
ATOM 1825 O O . LEU A 1 215 ? 16.319 19.004 8.282 1.00 74.12 215 LEU A O 1
ATOM 1829 N N . LEU A 1 216 ? 15.138 18.823 10.189 1.00 78.12 216 LEU A N 1
ATOM 1830 C CA . LEU A 1 216 ? 16.260 19.086 11.094 1.00 78.12 216 LEU A CA 1
ATOM 1831 C C . LEU A 1 216 ? 17.364 18.021 10.957 1.00 78.12 216 LEU A C 1
ATOM 1833 O O . LEU A 1 216 ? 18.550 18.344 10.928 1.00 78.12 216 LEU A O 1
ATOM 1837 N N . ASN A 1 217 ? 16.988 16.747 10.800 1.00 83.62 217 ASN A N 1
ATOM 1838 C CA . ASN A 1 217 ? 17.937 15.663 10.545 1.00 83.62 217 ASN A CA 1
ATOM 1839 C C . ASN A 1 217 ? 18.638 15.808 9.183 1.00 83.62 217 ASN A C 1
ATOM 1841 O O . ASN A 1 217 ? 19.854 15.629 9.123 1.00 83.62 217 ASN A O 1
ATOM 1845 N N . TYR A 1 218 ? 17.928 16.191 8.114 1.00 75.19 218 TYR A N 1
ATOM 1846 C CA . TYR A 1 218 ? 18.559 16.485 6.820 1.00 75.19 218 TYR A CA 1
ATOM 1847 C C . TYR A 1 218 ? 19.533 17.669 6.913 1.00 75.19 218 TYR A C 1
ATOM 1849 O O . TYR A 1 218 ? 20.669 17.552 6.455 1.00 75.19 218 TYR A O 1
ATOM 1857 N N . GLN A 1 219 ? 19.151 18.764 7.581 1.00 76.38 219 GLN A N 1
ATOM 1858 C CA . GLN A 1 219 ? 20.042 19.901 7.845 1.00 76.38 219 GLN A CA 1
ATOM 1859 C C . GLN A 1 219 ? 21.302 19.467 8.618 1.00 76.38 219 GLN A C 1
ATOM 1861 O O . GLN A 1 219 ? 22.414 19.833 8.244 1.00 76.38 219 GLN A O 1
ATOM 1866 N N . ASN A 1 220 ? 21.154 18.632 9.651 1.00 83.12 220 ASN A N 1
ATOM 1867 C CA . ASN A 1 220 ? 22.277 18.116 10.439 1.00 83.12 220 ASN A CA 1
ATOM 1868 C C . ASN A 1 220 ? 23.209 17.186 9.643 1.00 83.12 220 ASN A C 1
ATOM 1870 O O . ASN A 1 220 ? 24.418 17.191 9.881 1.00 83.12 220 ASN A O 1
ATOM 1874 N N . ILE A 1 221 ? 22.681 16.408 8.693 1.00 79.12 221 ILE A N 1
ATOM 1875 C CA . ILE A 1 221 ? 23.486 15.590 7.772 1.00 79.12 221 ILE A CA 1
ATOM 1876 C C . ILE A 1 221 ? 24.279 16.496 6.819 1.00 79.12 221 ILE A C 1
ATOM 1878 O O . ILE A 1 221 ? 25.498 16.356 6.730 1.00 79.12 221 ILE A O 1
ATOM 1882 N N . PHE A 1 222 ? 23.625 17.474 6.183 1.00 73.88 222 PHE A N 1
ATOM 1883 C CA . PHE A 1 222 ? 24.283 18.428 5.283 1.00 73.88 222 PHE A CA 1
ATOM 1884 C C . PHE A 1 222 ? 25.358 19.269 5.988 1.00 73.88 222 PHE A C 1
ATOM 1886 O O . PHE A 1 222 ? 26.453 19.430 5.454 1.00 73.88 222 PHE A O 1
ATOM 1893 N N . ASN A 1 223 ? 25.098 19.741 7.212 1.00 78.38 223 ASN A N 1
ATOM 1894 C CA . ASN A 1 223 ? 26.087 20.465 8.017 1.00 78.38 223 ASN A CA 1
ATOM 1895 C C . ASN A 1 223 ? 27.341 19.612 8.277 1.00 78.38 223 ASN A C 1
ATOM 1897 O O . ASN A 1 223 ? 28.459 20.082 8.068 1.00 78.38 223 ASN A O 1
ATOM 1901 N N . LYS A 1 224 ? 27.172 18.343 8.684 1.00 86.88 224 LYS A N 1
ATOM 1902 C CA . LYS A 1 224 ? 28.295 17.408 8.886 1.00 86.88 224 LYS A CA 1
ATOM 1903 C C . LYS A 1 224 ? 29.074 17.164 7.597 1.00 86.88 224 LYS A C 1
ATOM 1905 O O . LYS A 1 224 ? 30.300 17.108 7.632 1.00 86.88 224 LYS A O 1
ATOM 1910 N N . GLU A 1 225 ? 28.381 17.043 6.469 1.00 77.44 225 GLU A N 1
ATOM 1911 C CA . GLU A 1 225 ? 29.020 16.817 5.176 1.00 77.44 225 GLU A CA 1
ATOM 1912 C C . GLU A 1 225 ? 29.796 18.051 4.679 1.00 77.44 225 GLU A C 1
ATOM 1914 O O . GLU A 1 225 ? 30.879 17.905 4.114 1.00 77.44 225 GLU A O 1
ATOM 1919 N N . ILE A 1 226 ? 29.305 19.272 4.927 1.00 74.25 226 ILE A N 1
ATOM 1920 C CA . ILE A 1 226 ? 30.059 20.504 4.642 1.00 74.25 226 ILE A CA 1
ATOM 1921 C C . ILE A 1 226 ? 31.309 20.589 5.525 1.00 74.25 226 ILE A C 1
ATOM 1923 O O . ILE A 1 226 ? 32.395 20.804 4.993 1.00 74.25 226 ILE A O 1
ATOM 1927 N N . ILE A 1 227 ? 31.193 20.342 6.835 1.00 82.19 227 ILE A N 1
ATOM 1928 C CA . ILE A 1 227 ? 32.344 20.326 7.759 1.00 82.19 227 ILE A CA 1
ATOM 1929 C C . ILE A 1 227 ? 33.393 19.294 7.308 1.00 82.19 227 ILE A C 1
ATOM 1931 O O . ILE A 1 227 ? 34.583 19.595 7.275 1.00 82.19 227 ILE A O 1
ATOM 1935 N N . TYR A 1 228 ? 32.963 18.099 6.890 1.00 81.81 228 TYR A N 1
ATOM 1936 C CA . TYR A 1 228 ? 33.852 17.064 6.355 1.00 81.81 228 TYR A CA 1
ATOM 1937 C C . TYR A 1 228 ? 34.577 17.501 5.070 1.00 81.81 228 TYR A C 1
ATOM 1939 O O . TYR A 1 228 ? 35.771 17.251 4.923 1.00 81.81 228 TYR A O 1
ATOM 1947 N N . ASN A 1 229 ? 33.888 18.180 4.146 1.00 77.12 229 ASN A N 1
ATOM 1948 C CA . ASN A 1 229 ? 34.510 18.671 2.912 1.00 77.12 229 ASN A CA 1
ATOM 1949 C C . ASN A 1 229 ? 35.487 19.834 3.159 1.00 77.12 229 ASN A C 1
ATOM 1951 O O . ASN A 1 229 ? 36.546 19.860 2.532 1.00 77.12 229 ASN A O 1
ATOM 1955 N N . ILE A 1 230 ? 35.174 20.738 4.096 1.00 77.19 230 ILE A N 1
ATOM 1956 C CA . ILE A 1 230 ? 36.075 21.820 4.530 1.00 77.19 230 ILE A CA 1
ATOM 1957 C C . ILE A 1 230 ? 37.355 21.233 5.142 1.00 77.19 230 ILE A C 1
ATOM 1959 O O . ILE A 1 230 ? 38.454 21.584 4.722 1.00 77.19 230 ILE A O 1
ATOM 1963 N N . ASN A 1 231 ? 37.225 20.287 6.079 1.00 86.94 231 ASN A N 1
ATOM 1964 C CA . ASN A 1 231 ? 38.367 19.696 6.785 1.00 86.94 231 ASN A CA 1
ATOM 1965 C C . ASN A 1 231 ? 39.308 18.877 5.879 1.00 86.94 231 ASN A C 1
ATOM 1967 O O . ASN A 1 231 ? 40.460 18.657 6.243 1.00 86.94 231 ASN A O 1
ATOM 1971 N N . ASN A 1 232 ? 38.835 18.431 4.711 1.00 87.94 232 ASN A N 1
ATOM 1972 C CA . ASN A 1 232 ? 39.602 17.620 3.761 1.00 87.94 232 ASN A CA 1
ATOM 1973 C C . ASN A 1 232 ? 40.260 18.436 2.626 1.00 87.94 232 ASN A C 1
ATOM 1975 O O . ASN A 1 232 ? 40.712 17.844 1.648 1.00 87.94 232 ASN A O 1
ATOM 1979 N N . ASN A 1 233 ? 40.318 19.773 2.725 1.00 71.88 233 ASN A N 1
ATOM 1980 C CA . ASN A 1 233 ? 40.914 20.669 1.715 1.00 71.88 233 ASN A CA 1
ATOM 1981 C C . ASN A 1 233 ? 40.337 20.518 0.286 1.00 71.88 233 ASN A C 1
ATOM 1983 O O . ASN A 1 233 ? 40.994 20.850 -0.704 1.00 71.88 233 ASN A O 1
ATOM 1987 N N . ASN A 1 234 ? 39.086 20.060 0.157 1.00 68.94 234 ASN A N 1
ATOM 1988 C CA . ASN A 1 234 ? 38.364 20.118 -1.113 1.00 68.94 234 ASN A CA 1
ATOM 1989 C C . ASN A 1 234 ? 37.947 21.574 -1.370 1.00 68.94 234 ASN A C 1
ATOM 1991 O O . ASN A 1 234 ? 36.895 22.017 -0.907 1.00 68.94 234 ASN A O 1
ATOM 1995 N N . ASN A 1 235 ? 38.788 22.311 -2.105 1.00 54.41 235 ASN A N 1
ATOM 1996 C CA . ASN A 1 235 ? 38.704 23.760 -2.346 1.00 54.41 235 ASN A CA 1
ATOM 1997 C C . ASN A 1 235 ? 37.535 24.207 -3.256 1.00 54.41 235 ASN A C 1
ATOM 1999 O O . ASN A 1 235 ? 37.740 24.886 -4.258 1.00 54.41 235 ASN A O 1
ATOM 2003 N N . ASN A 1 236 ? 36.308 23.818 -2.907 1.00 65.12 236 ASN A N 1
ATOM 2004 C CA . ASN A 1 236 ? 35.104 24.652 -2.939 1.00 65.12 236 ASN A CA 1
ATOM 2005 C C . ASN A 1 236 ? 33.921 23.837 -2.375 1.00 65.12 236 ASN A C 1
ATOM 2007 O O . ASN A 1 236 ? 33.558 22.815 -2.969 1.00 65.12 236 ASN A O 1
ATOM 2011 N N . PRO A 1 237 ? 33.267 24.259 -1.273 1.00 58.94 237 PRO A N 1
ATOM 2012 C CA . PRO A 1 237 ? 32.013 23.651 -0.844 1.00 58.94 237 PRO A CA 1
ATOM 2013 C C . PRO A 1 237 ? 30.935 23.963 -1.888 1.00 58.94 237 PRO A C 1
ATOM 2015 O O . PRO A 1 237 ? 30.418 25.074 -1.956 1.00 58.94 237 PRO A O 1
ATOM 2018 N N . ASN A 1 238 ? 30.645 22.964 -2.724 1.00 71.00 238 ASN A N 1
ATOM 2019 C CA . ASN A 1 238 ? 29.807 23.053 -3.920 1.00 71.00 238 ASN A CA 1
ATOM 2020 C C . ASN A 1 238 ? 28.527 23.879 -3.664 1.00 71.00 238 ASN A C 1
ATOM 2022 O O . ASN A 1 238 ? 27.706 23.492 -2.831 1.00 71.00 238 ASN A O 1
ATOM 2026 N N . GLU A 1 239 ? 28.368 25.005 -4.367 1.00 76.81 239 GLU A N 1
ATOM 2027 C CA . GLU A 1 239 ? 27.392 26.079 -4.090 1.00 76.81 239 GLU A CA 1
ATOM 2028 C C . GLU A 1 239 ? 25.944 25.567 -3.965 1.00 76.81 239 GLU A C 1
ATOM 2030 O O . GLU A 1 239 ? 25.175 25.976 -3.090 1.00 76.81 239 GLU A O 1
ATOM 2035 N N . ASN A 1 240 ? 25.613 24.543 -4.757 1.00 77.12 240 ASN A N 1
ATOM 2036 C CA . ASN A 1 240 ? 24.358 23.799 -4.685 1.00 77.12 240 ASN A CA 1
ATOM 2037 C C . ASN A 1 240 ? 24.020 23.258 -3.280 1.00 77.12 240 ASN A C 1
ATOM 2039 O O . ASN A 1 240 ? 22.841 23.183 -2.933 1.00 77.12 240 ASN A O 1
ATOM 2043 N N . LYS A 1 241 ? 25.008 22.902 -2.447 1.00 75.38 241 LYS A N 1
ATOM 2044 C CA . LYS A 1 241 ? 24.785 22.414 -1.073 1.00 75.38 241 LYS A CA 1
ATOM 2045 C C . LYS A 1 241 ? 24.414 23.537 -0.106 1.00 75.38 241 LYS A C 1
ATOM 2047 O O . LYS A 1 241 ? 23.532 23.335 0.726 1.00 75.38 241 LYS A O 1
ATOM 2052 N N . PHE A 1 242 ? 24.997 24.729 -0.252 1.00 76.81 242 PHE A N 1
ATOM 2053 C CA . PHE A 1 242 ? 24.564 25.913 0.502 1.00 76.81 242 PHE A CA 1
ATOM 2054 C C . PHE A 1 242 ? 23.128 26.305 0.136 1.00 76.81 242 PHE A C 1
ATOM 2056 O O . PHE A 1 242 ? 22.297 26.511 1.024 1.00 76.81 242 PHE A O 1
ATOM 2063 N N . ASN A 1 243 ? 22.794 26.292 -1.158 1.00 81.19 243 ASN A N 1
ATOM 2064 C CA . ASN A 1 243 ? 21.424 26.525 -1.620 1.00 81.19 243 ASN A CA 1
ATOM 2065 C C . ASN A 1 243 ? 20.438 25.472 -1.077 1.00 81.19 243 ASN A C 1
ATOM 2067 O O . ASN A 1 243 ? 19.338 25.824 -0.654 1.00 81.19 243 ASN A O 1
ATOM 2071 N N . GLN A 1 244 ? 20.835 24.198 -0.989 1.00 76.31 244 GLN A N 1
ATOM 2072 C CA . GLN A 1 244 ? 20.010 23.150 -0.373 1.00 76.31 244 GLN A CA 1
ATOM 2073 C C . GLN A 1 244 ? 19.809 23.353 1.139 1.00 76.31 244 GLN A C 1
ATOM 2075 O O . GLN A 1 244 ? 18.680 23.218 1.609 1.00 76.31 244 GLN A O 1
ATOM 2080 N N . ILE A 1 245 ? 20.835 23.763 1.895 1.00 74.38 245 ILE A N 1
ATOM 2081 C CA . ILE A 1 245 ? 20.678 24.118 3.320 1.00 74.38 245 ILE A CA 1
ATOM 2082 C C . ILE A 1 245 ? 19.715 25.297 3.496 1.00 74.38 245 ILE A C 1
ATOM 2084 O O . ILE A 1 245 ? 18.852 25.245 4.372 1.00 74.38 245 ILE A O 1
ATOM 2088 N N . ASN A 1 246 ? 19.802 26.329 2.654 1.00 80.12 246 ASN A N 1
ATOM 2089 C CA . ASN A 1 246 ? 18.883 27.469 2.712 1.00 80.12 246 ASN A CA 1
ATOM 2090 C C . ASN A 1 246 ? 17.435 27.063 2.373 1.00 80.12 246 ASN A C 1
ATOM 2092 O O . ASN A 1 246 ? 16.502 27.516 3.036 1.00 80.12 246 ASN A O 1
ATOM 2096 N N . ILE A 1 247 ? 17.233 26.138 1.425 1.00 79.25 247 ILE A N 1
ATOM 2097 C CA . ILE A 1 247 ? 15.918 25.530 1.160 1.00 79.25 247 ILE A CA 1
ATOM 2098 C C . ILE A 1 247 ? 15.404 24.776 2.398 1.00 79.25 247 ILE A C 1
ATOM 2100 O O . ILE A 1 247 ? 14.251 24.973 2.783 1.00 79.25 247 ILE A O 1
ATOM 2104 N N . PHE A 1 248 ? 16.233 23.963 3.064 1.00 74.12 248 PHE A N 1
ATOM 2105 C CA . PHE A 1 248 ? 15.818 23.256 4.283 1.00 74.12 248 PHE A CA 1
ATOM 2106 C C . PHE A 1 248 ? 15.495 24.217 5.436 1.00 74.12 248 PHE A C 1
ATOM 2108 O O . PHE A 1 248 ? 14.455 24.047 6.071 1.00 74.12 248 PHE A O 1
ATOM 2115 N N . LYS A 1 249 ? 16.301 25.266 5.661 1.00 78.69 249 LYS A N 1
ATOM 2116 C CA . LYS A 1 249 ? 16.006 26.325 6.646 1.00 78.69 249 LYS A CA 1
ATOM 2117 C C . LYS A 1 249 ? 14.646 26.978 6.381 1.00 78.69 249 LYS A C 1
ATOM 2119 O O . LYS A 1 249 ? 13.825 27.058 7.293 1.00 78.69 249 LYS A O 1
ATOM 2124 N N . ASN A 1 250 ? 14.366 27.361 5.133 1.00 79.44 250 ASN A N 1
ATOM 2125 C CA . ASN A 1 250 ? 13.081 27.951 4.750 1.00 79.44 250 ASN A CA 1
ATOM 2126 C C . ASN A 1 250 ? 11.908 26.975 4.961 1.00 79.44 250 ASN A C 1
ATOM 2128 O O . ASN A 1 250 ? 10.864 27.372 5.472 1.00 79.44 250 ASN A O 1
ATOM 2132 N N . GLN A 1 251 ? 12.076 25.685 4.647 1.00 80.31 251 GLN A N 1
ATOM 2133 C CA . GLN A 1 251 ? 11.045 24.663 4.885 1.00 80.31 251 GLN A CA 1
ATOM 2134 C C . GLN A 1 251 ? 10.805 24.381 6.378 1.00 80.31 251 GLN A C 1
ATOM 2136 O O . GLN A 1 251 ? 9.666 24.111 6.774 1.00 80.31 251 GLN A O 1
ATOM 2141 N N . ILE A 1 252 ? 11.845 24.452 7.215 1.00 76.00 252 ILE A N 1
ATOM 2142 C CA . ILE A 1 252 ? 11.726 24.361 8.678 1.00 76.00 252 ILE A CA 1
ATOM 2143 C C . ILE A 1 252 ? 10.968 25.579 9.205 1.00 76.00 252 ILE A C 1
ATOM 2145 O O . ILE A 1 252 ? 9.992 25.402 9.931 1.00 76.00 252 ILE A O 1
ATOM 2149 N N . PHE A 1 253 ? 11.347 26.789 8.780 1.00 77.62 253 PHE A N 1
ATOM 2150 C CA . PHE A 1 253 ? 10.671 28.032 9.155 1.00 77.62 253 PHE A CA 1
ATOM 2151 C C . PHE A 1 253 ? 9.194 28.033 8.737 1.00 77.62 253 PHE A C 1
ATOM 2153 O O . PHE A 1 253 ? 8.330 28.299 9.566 1.00 77.62 253 PHE A O 1
ATOM 2160 N N . GLU A 1 254 ? 8.869 27.642 7.500 1.00 78.31 254 GLU A N 1
ATOM 2161 C CA . GLU A 1 254 ? 7.478 27.475 7.056 1.00 78.31 254 GLU A CA 1
ATOM 2162 C C . GLU A 1 254 ? 6.696 26.476 7.918 1.00 78.31 254 GLU A C 1
ATOM 2164 O O . GLU A 1 254 ? 5.534 26.718 8.243 1.00 78.31 254 GLU A O 1
ATOM 2169 N N . THR A 1 255 ? 7.306 25.340 8.269 1.00 73.19 255 THR A N 1
ATOM 2170 C CA . THR A 1 255 ? 6.650 24.305 9.083 1.00 73.19 255 THR A CA 1
ATOM 2171 C C . THR A 1 255 ? 6.398 24.829 10.501 1.00 73.19 255 THR A C 1
ATOM 2173 O O . THR A 1 255 ? 5.287 24.697 11.013 1.00 73.19 255 THR A O 1
ATOM 2176 N N . GLN A 1 256 ? 7.386 25.504 11.095 1.00 79.38 256 GLN A N 1
ATOM 2177 C CA . GLN A 1 256 ? 7.296 26.159 12.402 1.00 79.38 256 GLN A CA 1
ATOM 2178 C C . GLN A 1 256 ? 6.235 27.274 12.408 1.00 79.38 256 GLN A C 1
ATOM 2180 O O . GLN A 1 256 ? 5.430 27.356 13.333 1.00 79.38 256 GLN A O 1
ATOM 2185 N N . PHE A 1 257 ? 6.171 28.090 11.353 1.00 79.88 257 PHE A N 1
ATOM 2186 C CA . PHE A 1 257 ? 5.166 29.142 11.178 1.00 79.88 257 PHE A CA 1
ATOM 2187 C C . PHE A 1 257 ? 3.751 28.564 11.023 1.00 79.88 257 PHE A C 1
ATOM 2189 O O . PHE A 1 257 ? 2.815 29.049 11.651 1.00 79.88 257 PHE A O 1
ATOM 2196 N N . LYS A 1 258 ? 3.572 27.484 10.251 1.00 78.75 258 LYS A N 1
ATOM 2197 C CA . LYS A 1 258 ? 2.269 26.805 10.099 1.00 78.75 258 LYS A CA 1
ATOM 2198 C C . LYS A 1 258 ? 1.769 26.222 11.431 1.00 78.75 258 LYS A C 1
ATOM 2200 O O . LYS A 1 258 ? 0.584 26.346 11.739 1.00 78.75 258 LYS A O 1
ATOM 2205 N N . ILE A 1 259 ? 2.666 25.675 12.255 1.00 75.06 259 ILE A N 1
ATOM 2206 C CA . ILE A 1 259 ? 2.353 25.246 13.629 1.00 75.06 259 ILE A CA 1
ATOM 2207 C C . ILE A 1 259 ? 1.963 26.461 14.499 1.00 75.06 259 ILE A C 1
ATOM 2209 O O . ILE A 1 259 ? 0.859 26.506 15.043 1.00 75.06 259 ILE A O 1
ATOM 2213 N N . ASN A 1 260 ? 2.830 27.475 14.584 1.00 79.81 260 ASN A N 1
ATOM 2214 C CA . ASN A 1 260 ? 2.704 28.588 15.535 1.00 79.81 260 ASN A CA 1
ATOM 2215 C C . ASN A 1 260 ? 1.620 29.621 15.184 1.00 79.81 260 ASN A C 1
ATOM 2217 O O . ASN A 1 260 ? 1.001 30.183 16.085 1.00 79.81 260 ASN A O 1
ATOM 2221 N N . SER A 1 261 ? 1.388 29.892 13.900 1.00 80.50 261 SER A N 1
ATOM 2222 C CA . SER A 1 261 ? 0.546 31.006 13.433 1.00 80.50 261 SER A CA 1
ATOM 2223 C C . SER A 1 261 ? -0.806 30.584 12.858 1.00 80.50 261 SER A C 1
ATOM 2225 O O . SER A 1 261 ? -1.659 31.446 12.668 1.00 80.50 261 SER A O 1
ATOM 2227 N N . ILE A 1 262 ? -1.024 29.289 12.600 1.00 80.31 262 ILE A N 1
ATOM 2228 C CA . ILE A 1 262 ? -2.302 28.764 12.086 1.00 80.31 262 ILE A CA 1
ATOM 2229 C C . ILE A 1 262 ? -2.883 27.742 13.065 1.00 80.31 262 ILE A C 1
ATOM 2231 O O . ILE A 1 262 ? -3.989 27.924 13.570 1.00 80.31 262 ILE A O 1
ATOM 2235 N N . ILE A 1 263 ? -2.125 26.685 13.368 1.00 75.56 263 ILE A N 1
ATOM 2236 C CA . ILE A 1 263 ? -2.639 25.543 14.132 1.00 75.56 263 ILE A CA 1
ATOM 2237 C C . ILE A 1 263 ? -2.836 25.894 15.609 1.00 75.56 263 ILE A C 1
ATOM 2239 O O . ILE A 1 263 ? -3.926 25.682 16.133 1.00 75.56 263 ILE A O 1
ATOM 2243 N N . TYR A 1 264 ? -1.857 26.502 16.283 1.00 78.44 264 TYR A N 1
ATOM 2244 C CA . TYR A 1 264 ? -2.031 26.876 17.693 1.00 78.44 264 TYR A CA 1
ATOM 2245 C C . TYR A 1 264 ? -3.204 27.837 17.965 1.00 78.44 264 TYR A C 1
ATOM 2247 O O . TYR A 1 264 ? -3.962 27.573 18.902 1.00 78.44 264 TYR A O 1
ATOM 2255 N N . PRO A 1 265 ? -3.424 28.906 17.171 1.00 80.88 265 PRO A N 1
ATOM 2256 C CA . PRO A 1 265 ? -4.623 29.734 17.286 1.00 80.88 265 PRO A CA 1
ATOM 2257 C C . PRO A 1 265 ? -5.932 28.956 17.097 1.00 80.88 265 PRO A C 1
ATOM 2259 O O . PRO A 1 265 ? -6.857 29.156 17.883 1.00 80.88 265 PRO A O 1
ATOM 2262 N N . LEU A 1 266 ? -6.000 28.039 16.120 1.00 76.12 266 LEU A N 1
ATOM 2263 C CA . LEU A 1 266 ? -7.170 27.176 15.905 1.00 76.12 266 LEU A CA 1
ATOM 2264 C C . LEU A 1 266 ? -7.450 26.286 17.121 1.00 76.12 266 LEU A C 1
ATOM 2266 O O . LEU A 1 266 ? -8.566 26.285 17.629 1.00 76.12 266 LEU A O 1
ATOM 2270 N N . ILE A 1 267 ? -6.446 25.587 17.653 1.00 76.00 267 ILE A N 1
ATOM 2271 C CA . ILE A 1 267 ? -6.662 24.687 18.798 1.00 76.00 267 ILE A CA 1
ATOM 2272 C C . ILE A 1 267 ? -7.006 25.477 20.063 1.00 76.00 267 ILE A C 1
ATOM 2274 O O . ILE A 1 267 ? -7.857 25.058 20.841 1.00 76.00 267 ILE A O 1
ATOM 2278 N N . LYS A 1 268 ? -6.395 26.651 20.267 1.00 81.31 268 LYS A N 1
ATOM 2279 C CA . LYS A 1 268 ? -6.744 27.544 21.381 1.00 81.31 268 LYS A CA 1
ATOM 2280 C C . LYS A 1 268 ? -8.167 28.107 21.255 1.00 81.31 268 LYS A C 1
ATOM 2282 O O . LYS A 1 268 ? -8.794 28.372 22.279 1.00 81.31 268 LYS A O 1
ATOM 2287 N N . SER A 1 269 ? -8.680 28.258 20.031 1.00 79.69 269 SER A N 1
ATOM 2288 C CA . SER A 1 269 ? -10.092 28.551 19.764 1.00 79.69 269 SER A CA 1
ATOM 2289 C C . SER A 1 269 ? -10.978 27.356 20.121 1.00 79.69 269 SER A C 1
ATOM 2291 O O . SER A 1 269 ? -11.850 27.494 20.973 1.00 79.69 269 SER A O 1
ATOM 2293 N N . GLU A 1 270 ? -10.713 26.168 19.569 1.00 76.81 270 GLU A N 1
ATOM 2294 C CA . GLU A 1 270 ? -11.546 24.980 19.807 1.00 76.81 270 GLU A CA 1
ATOM 2295 C C . GLU A 1 270 ? -11.541 24.520 21.268 1.00 76.81 270 GLU A C 1
ATOM 2297 O O . GLU A 1 270 ? -12.601 24.250 21.824 1.00 76.81 270 GLU A O 1
ATOM 2302 N N . LEU A 1 271 ? -10.394 24.526 21.955 1.00 77.19 271 LEU A N 1
ATOM 2303 C CA . LEU A 1 271 ? -10.353 24.263 23.397 1.00 77.19 271 LEU A CA 1
ATOM 2304 C C . LEU A 1 271 ? -11.172 25.290 24.188 1.00 77.19 271 LEU A C 1
ATOM 2306 O O . LEU A 1 271 ? -11.799 24.916 25.175 1.00 77.19 271 LEU A O 1
ATOM 2310 N N . LYS A 1 272 ? -11.232 26.560 23.761 1.00 83.25 272 LYS A N 1
ATOM 2311 C CA . LYS A 1 272 ? -12.105 27.560 24.393 1.00 83.25 272 LYS A CA 1
ATOM 2312 C C . LYS A 1 272 ? -13.583 27.259 24.119 1.00 83.25 272 LYS A C 1
ATOM 2314 O O . LYS A 1 272 ? -14.375 27.338 25.053 1.00 83.25 272 LYS A O 1
ATOM 2319 N N . SER A 1 273 ? -13.947 26.878 22.892 1.00 78.31 273 SER A N 1
ATOM 2320 C CA . SER A 1 273 ? -15.306 26.447 22.527 1.00 78.31 273 SER A CA 1
ATOM 2321 C C . SER A 1 273 ? -15.756 25.236 23.353 1.00 78.31 273 SER A C 1
ATOM 2323 O O . SER A 1 273 ? -16.818 25.268 23.969 1.00 78.31 273 SER A O 1
ATOM 2325 N N . ILE A 1 274 ? -14.912 24.205 23.448 1.00 74.94 274 ILE A N 1
ATOM 2326 C CA . ILE A 1 274 ? -15.163 22.975 24.216 1.00 74.94 274 ILE A CA 1
ATOM 2327 C C . ILE A 1 274 ? -15.268 23.274 25.719 1.00 74.94 274 ILE A C 1
ATOM 2329 O O . ILE A 1 274 ? -16.147 22.743 26.393 1.00 74.94 274 ILE A O 1
ATOM 2333 N N . LYS A 1 275 ? -14.414 24.156 26.255 1.00 79.94 275 LYS A N 1
ATOM 2334 C CA . LYS A 1 275 ? -14.430 24.564 27.671 1.00 79.94 275 LYS A CA 1
ATOM 2335 C C . LYS A 1 275 ? -15.663 25.412 28.009 1.00 79.94 275 LYS A C 1
ATOM 2337 O O . LYS A 1 275 ? -16.222 25.247 29.084 1.00 79.94 275 LYS A O 1
ATOM 2342 N N . LEU A 1 276 ? -16.145 26.249 27.085 1.00 80.81 276 LEU A N 1
ATOM 2343 C CA . LEU A 1 276 ? -17.434 26.945 27.218 1.00 80.81 276 LEU A CA 1
ATOM 2344 C C . LEU A 1 276 ? -18.619 25.968 27.174 1.00 80.81 276 LEU A C 1
ATOM 2346 O O . LEU A 1 276 ? -19.494 26.049 28.030 1.00 80.81 276 LEU A O 1
ATOM 2350 N N . PHE A 1 277 ? -18.622 25.022 26.231 1.00 76.38 277 PHE A N 1
ATOM 2351 C CA . PHE A 1 277 ? -19.664 23.996 26.110 1.00 76.38 277 PHE A CA 1
ATOM 2352 C C . PHE A 1 277 ? -19.763 23.116 27.367 1.00 76.38 277 PHE A C 1
ATOM 2354 O O . PHE A 1 277 ? -20.837 22.971 27.948 1.00 76.38 277 PHE A O 1
ATOM 2361 N N . LEU A 1 278 ? -18.633 22.584 27.845 1.00 72.00 278 LEU A N 1
ATOM 2362 C CA . LEU A 1 278 ? -18.597 21.731 29.036 1.00 72.00 278 LEU A CA 1
ATOM 2363 C C . LEU A 1 278 ? -18.928 22.495 30.329 1.00 72.00 278 LEU A C 1
ATOM 2365 O O . LEU A 1 278 ? -19.542 21.912 31.216 1.00 72.00 278 LEU A O 1
ATOM 2369 N N . ASN A 1 279 ? -18.609 23.793 30.414 1.00 76.06 279 ASN A N 1
ATOM 2370 C CA . ASN A 1 279 ? -19.044 24.649 31.524 1.00 76.06 279 ASN A CA 1
ATOM 2371 C C . ASN A 1 279 ? -20.550 24.982 31.484 1.00 76.06 279 ASN A C 1
ATOM 2373 O O . ASN A 1 279 ? -21.103 25.352 32.514 1.00 76.06 279 ASN A O 1
ATOM 2377 N N . GLY A 1 280 ? -21.212 24.878 30.325 1.00 72.19 280 GLY A N 1
ATOM 2378 C CA . GLY A 1 280 ? -22.672 24.985 30.211 1.00 72.19 280 GLY A CA 1
ATOM 2379 C C . GLY A 1 280 ? -23.401 23.676 30.544 1.00 72.19 280 GLY A C 1
ATOM 2380 O O . GLY A 1 280 ? -24.495 23.700 31.093 1.00 72.19 280 GLY A O 1
ATOM 2381 N N . SER A 1 281 ? -22.771 22.530 30.269 1.00 65.56 281 SER A N 1
ATOM 2382 C CA . SER A 1 281 ? -23.282 21.174 30.538 1.00 65.56 281 SER A CA 1
ATOM 2383 C C . SER A 1 281 ? -23.064 20.734 32.002 1.00 65.56 281 SER A C 1
ATOM 2385 O O . SER A 1 281 ? -22.578 19.627 32.262 1.00 65.56 281 SER A O 1
ATOM 2387 N N . LEU A 1 282 ? -23.370 21.606 32.966 1.00 43.62 282 LEU A N 1
ATOM 2388 C CA . LEU A 1 282 ? -23.068 21.387 34.383 1.00 43.62 282 LEU A CA 1
ATOM 2389 C C . LEU A 1 282 ? -23.999 20.363 35.049 1.00 43.62 282 LEU A C 1
ATOM 2391 O O . LEU A 1 282 ? -25.004 20.730 35.645 1.00 43.62 282 LEU A O 1
ATOM 2395 N N . ASP A 1 283 ? -23.565 19.099 35.063 1.00 50.50 283 ASP A N 1
ATOM 2396 C CA . ASP A 1 283 ? -23.802 18.237 36.226 1.00 50.50 283 ASP A CA 1
ATOM 2397 C C . ASP A 1 283 ? -22.628 17.273 36.521 1.00 50.50 283 ASP A C 1
ATOM 2399 O O . ASP A 1 283 ? -22.387 16.269 35.841 1.00 50.50 283 ASP A O 1
ATOM 2403 N N . ASN A 1 284 ? -21.844 17.662 37.533 1.00 50.03 284 ASN A N 1
ATOM 2404 C CA . ASN A 1 284 ? -21.018 16.861 38.455 1.00 50.03 284 ASN A CA 1
ATOM 2405 C C . ASN A 1 284 ? -20.197 15.642 37.956 1.00 50.03 284 ASN A C 1
ATOM 2407 O O . ASN A 1 284 ? -19.860 14.758 38.743 1.00 50.03 284 ASN A O 1
ATOM 2411 N N . ASN A 1 285 ? -19.767 15.599 36.691 1.00 57.50 285 ASN A N 1
ATOM 2412 C CA . ASN A 1 285 ? -18.961 14.489 36.161 1.00 57.50 285 ASN A CA 1
ATOM 2413 C C . ASN A 1 285 ? -17.449 14.783 36.058 1.00 57.50 285 ASN A C 1
ATOM 2415 O O . ASN A 1 285 ? -16.964 15.367 35.086 1.00 57.50 285 ASN A O 1
ATOM 2419 N N . ASN A 1 286 ? -16.681 14.257 37.026 1.00 59.97 286 ASN A N 1
ATOM 2420 C CA . ASN A 1 286 ? -15.208 14.337 37.112 1.00 59.97 286 ASN A CA 1
ATOM 2421 C C . ASN A 1 286 ? -14.452 13.924 35.829 1.00 59.97 286 ASN A C 1
ATOM 2423 O O . ASN A 1 286 ? -13.327 14.372 35.599 1.00 59.97 286 ASN A O 1
ATOM 2427 N N . PHE A 1 287 ? -15.050 13.076 34.987 1.00 56.19 287 PHE A N 1
ATOM 2428 C CA . PHE A 1 287 ? -14.420 12.536 33.778 1.00 56.19 287 PHE A CA 1
ATOM 2429 C C . PHE A 1 287 ? -14.123 13.604 32.706 1.00 56.19 287 PHE A C 1
ATOM 2431 O O . PHE A 1 287 ? -13.148 13.481 31.964 1.00 56.19 287 PHE A O 1
ATOM 2438 N N . ASN A 1 288 ? -14.915 14.681 32.642 1.00 64.25 288 ASN A N 1
ATOM 2439 C CA . ASN A 1 288 ? -14.715 15.754 31.658 1.00 64.25 288 ASN A CA 1
ATOM 2440 C C . ASN A 1 288 ? -13.443 16.572 31.948 1.00 64.25 288 ASN A C 1
ATOM 2442 O O . ASN A 1 288 ? -12.702 16.927 31.028 1.00 64.25 288 ASN A O 1
ATOM 2446 N N . ASN A 1 289 ? -13.160 16.833 33.230 1.00 68.88 289 ASN A N 1
ATOM 2447 C CA . ASN A 1 289 ? -12.021 17.652 33.646 1.00 68.88 289 ASN A CA 1
ATOM 2448 C C . ASN A 1 289 ? -10.679 16.973 33.349 1.00 68.88 289 ASN A C 1
ATOM 2450 O O . ASN A 1 289 ? -9.773 17.627 32.841 1.00 68.88 289 ASN A O 1
ATOM 2454 N N . SER A 1 290 ? -10.538 15.668 33.604 1.00 74.88 290 SER A N 1
ATOM 2455 C CA . SER A 1 290 ? -9.268 14.964 33.365 1.00 74.88 290 SER A CA 1
ATOM 2456 C C . SER A 1 290 ? -8.899 14.895 31.877 1.00 74.88 290 SER A C 1
ATOM 2458 O O . SER A 1 290 ? -7.729 15.056 31.527 1.00 74.88 290 SER A O 1
ATOM 2460 N N . PHE A 1 291 ? -9.884 14.731 30.985 1.00 73.88 291 PHE A N 1
ATOM 2461 C CA . PHE A 1 291 ? -9.665 14.772 29.537 1.00 73.88 291 PHE A CA 1
ATOM 2462 C C . PHE A 1 291 ? -9.272 16.175 29.050 1.00 73.88 291 PHE A C 1
ATOM 2464 O O . PHE A 1 291 ? -8.311 16.303 28.290 1.00 73.88 291 PHE A O 1
ATOM 2471 N N . LEU A 1 292 ? -9.961 17.230 29.509 1.00 70.31 292 LEU A N 1
ATOM 2472 C CA . LEU A 1 292 ? -9.586 18.615 29.198 1.00 70.31 292 LEU A CA 1
ATOM 2473 C C . LEU A 1 292 ? -8.165 18.936 29.677 1.00 70.31 292 LEU A C 1
ATOM 2475 O O . LEU A 1 292 ? -7.338 19.358 28.873 1.00 70.31 292 LEU A O 1
ATOM 2479 N N . ILE A 1 293 ? -7.869 18.683 30.956 1.00 77.12 293 ILE A N 1
ATOM 2480 C CA . ILE A 1 293 ? -6.583 19.014 31.586 1.00 77.12 293 ILE A CA 1
ATOM 2481 C C . ILE A 1 293 ? -5.428 18.284 30.891 1.00 77.12 293 ILE A C 1
ATOM 2483 O O . ILE A 1 293 ? -4.415 18.909 30.590 1.00 77.12 293 ILE A O 1
ATOM 2487 N N . ASN A 1 294 ? -5.576 16.998 30.555 1.00 78.25 294 ASN A N 1
ATOM 2488 C CA . ASN A 1 294 ? -4.532 16.259 29.836 1.00 78.25 294 ASN A CA 1
ATOM 2489 C C . ASN A 1 294 ? -4.248 16.837 28.437 1.00 78.25 294 ASN A C 1
ATOM 2491 O O . ASN A 1 294 ? -3.088 16.919 28.036 1.00 78.25 294 ASN A O 1
ATOM 2495 N N . ASN A 1 295 ? -5.276 17.272 27.702 1.00 76.62 295 ASN A N 1
ATOM 2496 C CA . ASN A 1 295 ? -5.105 17.865 26.372 1.00 76.62 295 ASN A CA 1
ATOM 2497 C C . ASN A 1 295 ? -4.561 19.306 26.433 1.00 76.62 295 ASN A C 1
ATOM 2499 O O . ASN A 1 295 ? -3.724 19.678 25.611 1.00 76.62 295 ASN A O 1
ATOM 2503 N N . GLU A 1 296 ? -4.993 20.101 27.416 1.00 77.06 296 GLU A N 1
ATOM 2504 C CA . GLU A 1 296 ? -4.500 21.462 27.673 1.00 77.06 296 GLU A CA 1
ATOM 2505 C C . GLU A 1 296 ? -3.023 21.427 28.118 1.00 77.06 296 GLU A C 1
ATOM 2507 O O . GLU A 1 296 ? -2.202 22.177 27.587 1.00 77.06 296 GLU A O 1
ATOM 2512 N N . ASN A 1 297 ? -2.646 20.462 28.968 1.00 80.50 297 ASN A N 1
ATOM 2513 C CA . ASN A 1 297 ? -1.255 20.181 29.340 1.00 80.50 297 ASN A CA 1
ATOM 2514 C C . ASN A 1 297 ? -0.410 19.704 28.147 1.00 80.50 297 ASN A C 1
ATOM 2516 O O . ASN A 1 297 ? 0.674 20.247 27.940 1.00 80.50 297 ASN A O 1
ATOM 2520 N N . LYS A 1 298 ? -0.898 18.760 27.319 1.00 79.69 298 LYS A N 1
ATOM 2521 C CA . LYS A 1 298 ? -0.172 18.318 26.108 1.00 79.69 298 LYS A CA 1
ATOM 2522 C C . LYS A 1 298 ? 0.070 19.490 25.145 1.00 79.69 298 LYS A C 1
ATOM 2524 O O . LYS A 1 298 ? 1.120 19.555 24.514 1.00 79.69 298 LYS A O 1
ATOM 2529 N N . LEU A 1 299 ? -0.855 20.452 25.045 1.00 71.06 299 LEU A N 1
ATOM 2530 C CA . LEU A 1 299 ? -0.617 21.668 24.259 1.00 71.06 299 LEU A CA 1
ATOM 2531 C C . LEU A 1 299 ? 0.434 22.595 24.880 1.00 71.06 299 LEU A C 1
ATOM 2533 O O . LEU A 1 299 ? 1.249 23.150 24.148 1.00 71.06 299 LEU A O 1
ATOM 2537 N N . LEU A 1 300 ? 0.425 22.773 26.203 1.00 74.38 300 LEU A N 1
ATOM 2538 C CA . LEU A 1 300 ? 1.425 23.582 26.909 1.00 74.38 300 LEU A CA 1
ATOM 2539 C C . LEU A 1 300 ? 2.835 22.984 26.792 1.00 74.38 300 LEU A C 1
ATOM 2541 O O . LEU A 1 300 ? 3.797 23.722 26.596 1.00 74.38 300 LEU A O 1
ATOM 2545 N N . GLU A 1 301 ? 2.955 21.659 26.842 1.00 76.88 301 GLU A N 1
ATOM 2546 C CA . GLU A 1 301 ? 4.210 20.928 26.648 1.00 76.88 301 GLU A CA 1
ATOM 2547 C C . GLU A 1 301 ? 4.808 21.208 25.257 1.00 76.88 301 GLU A C 1
ATOM 2549 O O . GLU A 1 301 ? 5.920 21.733 25.152 1.00 76.88 301 GLU A O 1
ATOM 2554 N N . ILE A 1 302 ? 4.026 21.004 24.189 1.00 67.75 302 ILE A N 1
ATOM 2555 C CA . ILE A 1 302 ? 4.472 21.251 22.807 1.00 67.75 302 ILE A CA 1
ATOM 2556 C C . ILE A 1 302 ? 4.674 22.766 22.546 1.00 67.75 302 ILE A C 1
ATOM 2558 O O . ILE A 1 302 ? 5.472 23.141 21.684 1.00 67.75 302 ILE A O 1
ATOM 2562 N N . LEU A 1 303 ? 4.006 23.676 23.271 1.00 65.38 303 LEU A N 1
ATOM 2563 C CA . LEU A 1 303 ? 4.291 25.122 23.204 1.00 65.38 303 LEU A CA 1
ATOM 2564 C C . LEU A 1 303 ? 5.662 25.453 23.805 1.00 65.38 303 LEU A C 1
ATOM 2566 O O . LEU A 1 303 ? 6.437 26.198 23.201 1.00 65.38 303 LEU A O 1
ATOM 2570 N N . ASN A 1 304 ? 5.977 24.884 24.968 1.00 72.81 304 ASN A N 1
ATOM 2571 C CA . ASN A 1 304 ? 7.227 25.139 25.680 1.00 72.81 304 ASN A CA 1
ATOM 2572 C C . ASN A 1 304 ? 8.440 24.574 24.922 1.00 72.81 304 ASN A C 1
ATOM 2574 O O . ASN A 1 304 ? 9.446 25.273 24.784 1.00 72.81 304 ASN A O 1
ATOM 2578 N N . GLU A 1 305 ? 8.322 23.380 24.328 1.00 69.00 305 GLU A N 1
ATOM 2579 C CA . GLU A 1 305 ? 9.333 22.845 23.400 1.00 69.00 305 GLU A CA 1
ATOM 2580 C C . GLU A 1 305 ? 9.609 23.794 22.222 1.00 69.00 305 GLU A C 1
ATOM 2582 O O . GLU A 1 305 ? 10.747 23.928 21.769 1.00 69.00 305 GLU A O 1
ATOM 2587 N N . ASN A 1 306 ? 8.581 24.478 21.711 1.00 65.50 306 ASN A N 1
ATOM 2588 C CA . ASN A 1 306 ? 8.732 25.383 20.576 1.00 65.50 306 ASN A CA 1
ATOM 2589 C C . ASN A 1 306 ? 9.282 26.763 20.962 1.00 65.50 306 ASN A C 1
ATOM 2591 O O . ASN A 1 306 ? 10.051 27.323 20.183 1.00 65.50 306 ASN A O 1
ATOM 2595 N N . ASN A 1 307 ? 8.960 27.289 22.147 1.00 62.94 307 ASN A N 1
ATOM 2596 C CA . ASN A 1 307 ? 9.462 28.591 22.599 1.00 62.94 307 ASN A CA 1
ATOM 2597 C C . ASN A 1 307 ? 10.965 28.586 22.915 1.00 62.94 307 ASN A C 1
ATOM 2599 O O . ASN A 1 307 ? 11.657 29.545 22.578 1.00 62.94 307 ASN A O 1
ATOM 2603 N N . ASN A 1 308 ? 11.492 27.488 23.467 1.00 59.81 308 ASN A N 1
ATOM 2604 C CA . ASN A 1 308 ? 12.914 27.354 23.822 1.00 59.81 308 ASN A CA 1
ATOM 2605 C C . ASN A 1 308 ? 13.883 27.360 22.616 1.00 59.81 308 ASN A C 1
ATOM 2607 O O . ASN A 1 308 ? 15.094 27.305 22.806 1.00 59.81 308 ASN A O 1
ATOM 2611 N N . ASN A 1 309 ? 13.371 27.421 21.381 1.00 58.97 309 ASN A N 1
ATOM 2612 C CA . ASN A 1 309 ? 14.153 27.423 20.140 1.00 58.97 309 ASN A CA 1
ATOM 2613 C C . ASN A 1 309 ? 14.199 28.798 19.429 1.00 58.97 309 ASN A C 1
ATOM 2615 O O . ASN A 1 309 ? 14.762 28.897 18.342 1.00 58.97 309 ASN A O 1
ATOM 2619 N N . ASN A 1 310 ? 13.609 29.860 19.994 1.00 53.94 310 ASN A N 1
ATOM 2620 C CA . ASN A 1 310 ? 13.360 31.119 19.268 1.00 53.94 310 ASN A CA 1
ATOM 2621 C C . ASN A 1 310 ? 14.501 32.167 19.313 1.00 53.94 310 ASN A C 1
ATOM 2623 O O . ASN A 1 310 ? 14.327 33.267 18.794 1.00 53.94 310 ASN A O 1
ATOM 2627 N N . ASN A 1 311 ? 15.673 31.860 19.882 1.00 51.31 311 ASN A N 1
ATOM 2628 C CA . ASN A 1 311 ? 16.751 32.847 20.092 1.00 51.31 311 ASN A CA 1
ATOM 2629 C C . ASN A 1 311 ? 17.499 33.307 18.812 1.00 51.31 311 ASN A C 1
ATOM 2631 O O . ASN A 1 311 ? 18.390 34.142 18.910 1.00 51.31 311 ASN A O 1
ATOM 2635 N N . GLU A 1 312 ? 17.161 32.800 17.618 1.00 49.31 312 GLU A N 1
ATOM 2636 C CA . GLU A 1 312 ? 17.766 33.220 16.332 1.00 49.31 312 GLU A CA 1
ATOM 2637 C C . GLU A 1 312 ? 16.894 34.222 15.528 1.00 49.31 312 GLU A C 1
ATOM 2639 O O . GLU A 1 312 ? 17.158 34.482 14.354 1.00 49.31 312 GLU A O 1
ATOM 2644 N N . MET A 1 313 ? 15.806 34.747 16.108 1.00 44.09 313 MET A N 1
ATOM 2645 C CA . MET A 1 313 ? 14.660 35.249 15.326 1.00 44.09 313 MET A CA 1
ATOM 2646 C C . MET A 1 313 ? 14.680 36.745 14.933 1.00 44.09 313 MET A C 1
ATOM 2648 O O . MET A 1 313 ? 13.930 37.134 14.037 1.00 44.09 313 MET A O 1
ATOM 2652 N N . GLU A 1 314 ? 15.544 37.577 15.528 1.00 46.00 314 GLU A N 1
ATOM 2653 C CA . GLU A 1 314 ? 15.496 39.055 15.412 1.00 46.00 314 GLU A CA 1
ATOM 2654 C C . GLU A 1 314 ? 15.670 39.610 13.978 1.00 46.00 314 GLU A C 1
ATOM 2656 O O . GLU A 1 314 ? 15.176 40.688 13.660 1.00 46.00 314 GLU A O 1
ATOM 2661 N N . ASN A 1 315 ? 16.316 38.873 13.067 1.00 50.78 315 ASN A N 1
ATOM 2662 C CA . ASN A 1 315 ? 16.596 39.339 11.695 1.00 50.78 315 ASN A CA 1
ATOM 2663 C C . ASN A 1 315 ? 15.445 39.136 10.678 1.00 50.78 315 ASN A C 1
ATOM 2665 O O . ASN A 1 315 ? 15.647 39.342 9.482 1.00 50.78 315 ASN A O 1
ATOM 2669 N N . PHE A 1 316 ? 14.246 38.712 11.103 1.00 47.97 316 PHE A N 1
ATOM 2670 C CA . PHE A 1 316 ? 13.116 38.424 10.194 1.00 47.97 316 PHE A CA 1
ATOM 2671 C C . PHE A 1 316 ? 11.846 39.264 10.425 1.00 47.97 316 PHE A C 1
ATOM 2673 O O . PHE A 1 316 ? 10.849 39.077 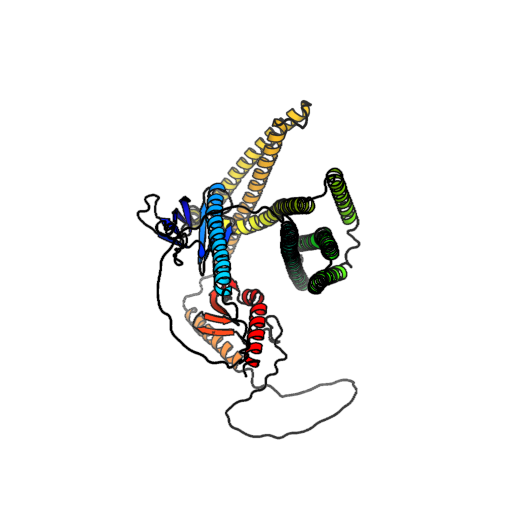9.713 1.00 47.97 316 PHE A O 1
ATOM 2680 N N . ASP A 1 317 ? 11.867 40.201 11.378 1.00 45.31 317 ASP A N 1
ATOM 2681 C CA . ASP A 1 317 ? 10.659 40.863 11.887 1.00 45.31 317 ASP A CA 1
ATOM 2682 C C . ASP A 1 317 ? 9.840 41.627 10.836 1.00 45.31 317 ASP A C 1
ATOM 2684 O O . ASP A 1 317 ? 8.614 41.640 10.916 1.00 45.31 317 ASP A O 1
ATOM 2688 N N . GLU A 1 318 ? 10.455 42.202 9.801 1.00 52.75 318 GLU A N 1
ATOM 2689 C CA . GLU A 1 318 ? 9.719 42.966 8.783 1.00 52.75 318 GLU A CA 1
ATOM 2690 C C . GLU A 1 318 ? 8.804 42.074 7.917 1.00 52.75 318 GLU A C 1
ATOM 2692 O O . GLU A 1 318 ? 7.628 42.385 7.706 1.00 52.75 318 GLU A O 1
ATOM 2697 N N . LYS A 1 319 ? 9.283 40.890 7.505 1.00 51.47 319 LYS A N 1
ATOM 2698 C CA . LYS A 1 319 ? 8.445 39.889 6.816 1.00 51.47 319 LYS A CA 1
ATOM 2699 C C . LYS A 1 319 ? 7.394 39.285 7.747 1.00 51.47 319 LYS A C 1
ATOM 2701 O O . LYS A 1 319 ? 6.285 38.984 7.298 1.00 51.47 319 LYS A O 1
ATOM 2706 N N . ILE A 1 320 ? 7.715 39.127 9.032 1.00 49.41 320 ILE A N 1
ATOM 2707 C CA . ILE A 1 320 ? 6.772 38.654 10.054 1.00 49.41 320 ILE A CA 1
ATOM 2708 C C . ILE A 1 320 ? 5.662 39.691 10.279 1.00 49.41 320 ILE A C 1
ATOM 2710 O O . ILE A 1 320 ? 4.495 39.310 10.368 1.00 49.41 320 ILE A O 1
ATOM 2714 N N . LYS A 1 321 ? 5.996 40.987 10.303 1.00 62.50 321 LYS A N 1
ATOM 2715 C CA . LYS A 1 321 ? 5.058 42.107 10.436 1.00 62.50 321 LYS A CA 1
ATOM 2716 C C . LYS A 1 321 ? 4.074 42.155 9.268 1.00 62.50 321 LYS A C 1
ATOM 2718 O O . LYS A 1 321 ? 2.875 42.046 9.507 1.00 62.50 321 LYS A O 1
ATOM 2723 N N . ILE A 1 322 ? 4.563 42.181 8.025 1.00 62.28 322 ILE A N 1
ATOM 2724 C CA . ILE A 1 322 ? 3.709 42.176 6.820 1.00 62.28 322 ILE A CA 1
ATOM 2725 C C . ILE A 1 322 ? 2.790 40.940 6.807 1.00 62.28 322 ILE A C 1
ATOM 2727 O O . ILE A 1 322 ? 1.589 41.047 6.552 1.00 62.28 322 ILE A O 1
ATOM 2731 N N . SER A 1 323 ? 3.326 39.761 7.148 1.00 56.25 323 SER A N 1
ATOM 2732 C CA . SER A 1 323 ? 2.544 38.515 7.204 1.00 56.25 323 SER A CA 1
ATOM 2733 C C . SER A 1 323 ? 1.489 38.528 8.319 1.00 56.25 323 SER A C 1
ATOM 2735 O O . SER A 1 323 ? 0.383 38.022 8.123 1.00 56.25 323 SER A O 1
ATOM 2737 N N . ARG A 1 324 ? 1.798 39.125 9.481 1.00 49.12 324 ARG A N 1
ATOM 2738 C CA . ARG A 1 324 ? 0.847 39.345 10.585 1.00 49.12 324 ARG A CA 1
ATOM 2739 C C . ARG A 1 324 ? -0.258 40.314 10.187 1.00 49.12 324 ARG A C 1
ATOM 2741 O O . ARG A 1 324 ? -1.417 40.007 10.429 1.00 49.12 324 ARG A O 1
ATOM 2748 N N . GLU A 1 325 ? 0.076 41.444 9.574 1.00 62.09 325 GLU A N 1
ATOM 2749 C CA . GLU A 1 325 ? -0.889 42.474 9.173 1.00 62.09 325 GLU A CA 1
ATOM 2750 C C . GLU A 1 325 ? -1.879 41.926 8.131 1.00 62.09 325 GLU A C 1
ATOM 2752 O O . GLU A 1 325 ? -3.091 42.058 8.308 1.00 62.09 325 GLU A O 1
ATOM 2757 N N . GLN A 1 326 ? -1.398 41.183 7.127 1.00 61.59 326 GLN A N 1
ATOM 2758 C CA . GLN A 1 326 ? -2.259 40.491 6.156 1.00 61.59 326 GLN A CA 1
ATOM 2759 C C . GLN A 1 326 ? -3.154 39.409 6.792 1.00 61.59 326 GLN A C 1
ATOM 2761 O O . GLN A 1 326 ? -4.298 39.225 6.364 1.00 61.59 326 GLN A O 1
ATOM 2766 N N . LEU A 1 327 ? -2.667 38.692 7.813 1.00 48.72 327 LEU A N 1
ATOM 2767 C CA . LEU A 1 327 ? -3.471 37.722 8.569 1.00 48.72 327 LEU A CA 1
ATOM 2768 C C . LEU A 1 327 ? -4.527 38.407 9.443 1.00 48.72 327 LEU A C 1
ATOM 2770 O O . LEU A 1 327 ? -5.685 37.994 9.425 1.00 48.72 327 LEU A O 1
ATOM 2774 N N . ILE A 1 328 ? -4.162 39.462 10.174 1.00 62.66 328 ILE A N 1
ATOM 2775 C CA . ILE A 1 328 ? -5.075 40.235 11.028 1.00 62.66 328 ILE A CA 1
ATOM 2776 C C . ILE A 1 328 ? -6.190 40.850 10.178 1.00 62.66 328 ILE A C 1
ATOM 2778 O O . ILE A 1 328 ? -7.358 40.706 10.531 1.00 62.66 328 ILE A O 1
ATOM 2782 N N . PHE A 1 329 ? -5.852 41.430 9.020 1.00 63.88 329 PHE A N 1
ATOM 2783 C CA . PHE A 1 329 ? -6.828 41.948 8.061 1.00 63.88 329 PHE A CA 1
ATOM 2784 C C . PHE A 1 329 ? -7.838 40.869 7.638 1.00 63.88 329 PHE A C 1
ATOM 2786 O O . PHE A 1 329 ? -9.041 41.054 7.806 1.00 63.88 329 PHE A O 1
ATOM 2793 N N . LYS A 1 330 ? -7.369 39.689 7.200 1.00 60.06 330 LYS A N 1
ATOM 2794 C CA . LYS A 1 330 ? -8.256 38.566 6.837 1.00 60.06 330 LYS A CA 1
ATOM 2795 C C . LYS A 1 330 ? -9.073 38.031 8.018 1.00 60.06 330 LYS A C 1
ATOM 2797 O O . LYS A 1 330 ? -10.220 37.641 7.828 1.00 60.06 330 LYS A O 1
ATOM 2802 N N . THR A 1 331 ? -8.518 38.025 9.230 1.00 51.12 331 THR A N 1
ATOM 2803 C CA . THR A 1 331 ? -9.238 37.567 10.433 1.00 51.12 331 THR A CA 1
ATOM 2804 C C . THR A 1 331 ? -10.330 38.555 10.847 1.00 51.12 331 THR A C 1
ATOM 2806 O O . THR A 1 331 ? -11.368 38.139 11.356 1.00 51.12 331 THR A O 1
ATOM 2809 N N . ASN A 1 332 ? -10.124 39.854 10.622 1.00 62.22 332 ASN A N 1
ATOM 2810 C CA . ASN A 1 332 ? -11.133 40.878 10.880 1.00 62.22 332 ASN A CA 1
ATOM 2811 C C . ASN A 1 332 ? -12.223 40.883 9.798 1.00 62.22 332 ASN A C 1
ATOM 2813 O O . ASN A 1 332 ? -13.395 40.886 10.155 1.00 62.22 332 ASN A O 1
ATOM 2817 N N . LEU A 1 333 ? -11.863 40.734 8.517 1.00 64.69 333 LEU A N 1
ATOM 2818 C CA . LEU A 1 333 ? -12.834 40.562 7.429 1.00 64.69 333 LEU A CA 1
ATOM 2819 C C . LEU A 1 333 ? -13.759 39.353 7.685 1.00 64.69 333 LEU A C 1
ATOM 2821 O O . LEU A 1 333 ? -14.977 39.463 7.597 1.00 64.69 333 LEU A O 1
ATOM 2825 N N . LEU A 1 334 ? -13.191 38.221 8.123 1.00 47.16 334 LEU A N 1
ATOM 2826 C CA . LEU A 1 334 ? -13.960 37.038 8.533 1.00 47.16 334 LEU A CA 1
ATOM 2827 C C . LEU A 1 334 ? -14.872 37.294 9.747 1.00 47.16 334 LEU A C 1
ATOM 2829 O O . LEU A 1 334 ? -15.948 36.710 9.820 1.00 47.16 334 LEU A O 1
ATOM 2833 N N . LYS A 1 335 ? -14.484 38.154 10.700 1.00 59.53 335 LYS A N 1
ATOM 2834 C CA . LYS A 1 335 ? -15.379 38.556 11.802 1.00 59.53 335 LYS A CA 1
ATOM 2835 C C . LYS A 1 335 ? -16.534 39.417 11.307 1.00 59.53 335 LYS A C 1
ATOM 2837 O O . LYS A 1 335 ? -17.628 39.285 11.837 1.00 59.53 335 LYS A O 1
ATOM 2842 N N . GLU A 1 336 ? -16.313 40.277 10.321 1.00 64.50 336 GLU A N 1
ATOM 2843 C CA . GLU A 1 336 ? -17.371 41.104 9.735 1.00 64.50 336 GLU A CA 1
ATOM 2844 C C . GLU A 1 336 ? -18.358 40.244 8.927 1.00 64.50 336 GLU A C 1
ATOM 2846 O O . GLU A 1 336 ? -19.559 40.352 9.163 1.00 64.50 336 GLU A O 1
ATOM 2851 N N . GLU A 1 337 ? -17.878 39.292 8.112 1.00 57.28 337 GLU A N 1
ATOM 2852 C CA . GLU A 1 337 ? -18.713 38.259 7.462 1.00 57.28 337 GLU A CA 1
ATOM 2853 C C . GLU A 1 337 ? -19.546 37.450 8.483 1.00 57.28 337 GLU A C 1
ATOM 2855 O O . GLU A 1 337 ? -20.739 37.202 8.284 1.00 57.28 337 GLU A O 1
ATOM 2860 N N . ILE A 1 338 ? -18.937 37.044 9.605 1.00 50.03 338 ILE A N 1
ATOM 2861 C CA . ILE A 1 338 ? -19.617 36.292 10.674 1.00 50.03 338 ILE A CA 1
ATOM 2862 C C . ILE A 1 338 ? -20.618 37.176 11.438 1.00 50.03 338 ILE A C 1
ATOM 2864 O O . ILE A 1 338 ? -21.707 36.718 11.775 1.00 50.03 338 ILE A O 1
ATOM 2868 N N . ASN A 1 339 ? -20.310 38.445 11.694 1.00 59.41 339 ASN A N 1
ATOM 2869 C CA . ASN A 1 339 ? -21.226 39.346 12.397 1.00 59.41 339 ASN A CA 1
ATOM 2870 C C . ASN A 1 339 ? -22.432 39.735 11.525 1.00 59.41 339 ASN A C 1
ATOM 2872 O O . ASN A 1 339 ? -23.544 39.812 12.037 1.00 59.41 339 ASN A O 1
ATOM 2876 N N . GLN A 1 340 ? -22.246 39.913 10.213 1.00 63.25 340 GLN A N 1
ATOM 2877 C CA . GLN A 1 340 ? -23.333 40.220 9.270 1.00 63.25 340 GLN A CA 1
ATOM 2878 C C . GLN A 1 340 ? -24.295 39.040 9.031 1.00 63.25 340 GLN A C 1
ATOM 2880 O O . GLN A 1 340 ? -25.402 39.246 8.540 1.00 63.25 340 GLN A O 1
ATOM 2885 N N . SER A 1 341 ? -23.900 37.812 9.385 1.00 51.84 341 SER A N 1
ATOM 2886 C CA . SER A 1 341 ? -24.689 36.590 9.165 1.00 51.84 341 SER A CA 1
ATOM 2887 C C . SER A 1 341 ? -25.413 36.057 10.414 1.00 51.84 341 SER A C 1
ATOM 2889 O O . SER A 1 341 ? -26.225 35.139 10.304 1.00 51.84 341 SER A O 1
ATOM 2891 N N . ASN A 1 342 ? -25.187 36.638 11.599 1.00 41.34 342 ASN A N 1
ATOM 2892 C CA . ASN A 1 342 ? -25.802 36.192 12.855 1.00 41.34 342 ASN A CA 1
ATOM 2893 C C . ASN A 1 342 ? -27.015 37.045 13.257 1.00 41.34 342 ASN A C 1
ATOM 2895 O O . ASN A 1 342 ? -26.882 38.003 14.014 1.00 41.34 342 ASN A O 1
ATOM 2899 N N . ASN A 1 343 ? -28.211 36.645 12.812 1.00 42.53 343 ASN A N 1
ATOM 2900 C CA . ASN A 1 343 ? -29.479 37.192 13.326 1.00 42.53 343 ASN A CA 1
ATOM 2901 C C . ASN A 1 343 ? -30.565 36.126 13.598 1.00 42.53 343 ASN A C 1
ATOM 2903 O O . ASN A 1 343 ? -31.728 36.459 13.790 1.00 42.53 343 ASN A O 1
ATOM 2907 N N . ASN A 1 344 ? -30.192 34.841 13.628 1.00 40.75 344 ASN A N 1
ATOM 2908 C CA . ASN A 1 344 ? -31.038 33.737 14.093 1.00 40.75 344 ASN A CA 1
ATOM 2909 C C . ASN A 1 344 ? -30.171 32.700 14.823 1.00 40.75 344 ASN A C 1
ATOM 2911 O O . ASN A 1 344 ? -29.339 32.030 14.210 1.00 40.75 344 ASN A O 1
ATOM 2915 N N . TYR A 1 345 ? -30.358 32.572 16.137 1.00 34.53 345 TYR A N 1
ATOM 2916 C CA . TYR A 1 345 ? -29.645 31.597 16.963 1.00 34.53 345 TYR A CA 1
ATOM 2917 C C . TYR A 1 345 ? -30.400 30.267 17.005 1.00 34.53 345 TYR A C 1
ATOM 2919 O O . TYR A 1 345 ? -31.380 30.141 17.728 1.00 34.53 345 TYR A O 1
ATOM 2927 N N . ASN A 1 346 ? -29.922 29.293 16.227 1.00 43.38 346 ASN A N 1
ATOM 2928 C CA . ASN A 1 346 ? -29.789 27.867 16.567 1.00 43.38 346 ASN A CA 1
ATOM 2929 C C . ASN A 1 346 ? -29.114 27.142 15.377 1.00 43.38 346 ASN A C 1
ATOM 2931 O O . ASN A 1 346 ? -29.252 27.563 14.233 1.00 43.38 346 ASN A O 1
ATOM 2935 N N . ASN A 1 347 ? -28.341 26.079 15.637 1.00 48.81 347 ASN A N 1
ATOM 2936 C CA . ASN A 1 347 ? -27.554 25.280 14.666 1.00 48.81 347 ASN A CA 1
ATOM 2937 C C . ASN A 1 347 ? -26.335 25.932 13.955 1.00 48.81 347 ASN A C 1
ATOM 2939 O O . ASN A 1 347 ? -25.555 25.201 13.336 1.00 48.81 347 ASN A O 1
ATOM 2943 N N . SER A 1 348 ? -26.084 27.245 14.061 1.00 45.91 348 SER A N 1
ATOM 2944 C CA . SER A 1 348 ? -25.015 27.921 13.283 1.00 45.91 348 SER A CA 1
ATOM 2945 C C . SER A 1 348 ? -23.574 27.465 13.591 1.00 45.91 348 SER A C 1
ATOM 2947 O O . SER A 1 348 ? -22.689 27.564 12.738 1.00 45.91 348 SER A O 1
ATOM 2949 N N . SER A 1 349 ? -23.307 26.918 14.781 1.00 45.34 349 SER A N 1
ATOM 2950 C CA . SER A 1 349 ? -21.969 26.451 15.183 1.00 45.34 349 SER A CA 1
ATOM 2951 C C . SER A 1 349 ? -21.438 25.325 14.286 1.00 45.34 349 SER A C 1
ATOM 2953 O O . SER A 1 349 ? -20.271 25.337 13.896 1.00 45.34 349 SER A O 1
ATOM 2955 N N . ILE A 1 350 ? -22.303 24.371 13.922 1.00 46.94 350 ILE A N 1
ATOM 2956 C CA . ILE A 1 350 ? -21.931 23.177 13.148 1.00 46.94 350 ILE A CA 1
ATOM 2957 C C . ILE A 1 350 ? -21.763 23.527 11.665 1.00 46.94 350 ILE A C 1
ATOM 2959 O O . ILE A 1 350 ? -20.804 23.078 11.031 1.00 46.94 350 ILE A O 1
ATOM 2963 N N . SER A 1 351 ? -22.623 24.392 11.110 1.00 51.25 351 SER A N 1
ATOM 2964 C CA . SER A 1 351 ? -22.433 24.900 9.747 1.00 51.25 351 SER A CA 1
ATOM 2965 C C . SER A 1 351 ? -21.109 25.653 9.631 1.00 51.25 351 SER A C 1
ATOM 2967 O O . SER A 1 351 ? -20.335 25.367 8.717 1.00 51.25 351 SER A O 1
ATOM 2969 N N . ASN A 1 352 ? -20.798 26.526 10.594 1.00 49.88 352 ASN A N 1
ATOM 2970 C CA . ASN A 1 352 ? -19.560 27.305 10.608 1.00 49.88 352 ASN A CA 1
ATOM 2971 C C . ASN A 1 352 ? -18.316 26.416 10.733 1.00 49.88 352 ASN A C 1
ATOM 2973 O O . ASN A 1 352 ? -17.369 26.618 9.976 1.00 49.88 352 ASN A O 1
ATOM 2977 N N . LEU A 1 353 ? -18.338 25.383 11.584 1.00 48.62 353 LEU A N 1
ATOM 2978 C CA . LEU A 1 353 ? -17.276 24.371 11.634 1.00 48.62 353 LEU A CA 1
ATOM 2979 C C . LEU A 1 353 ? -17.127 23.625 10.301 1.00 48.62 353 LEU A C 1
ATOM 2981 O O . LEU A 1 353 ? -16.014 23.519 9.797 1.00 48.62 353 LEU A O 1
ATOM 2985 N N . SER A 1 354 ? -18.218 23.181 9.667 1.00 53.16 354 SER A N 1
ATOM 2986 C CA . SER A 1 354 ? -18.143 22.481 8.372 1.00 53.16 354 SER A CA 1
ATOM 2987 C C . SER A 1 354 ? -17.617 23.372 7.232 1.00 53.16 354 SER A C 1
ATOM 2989 O O . SER A 1 354 ? -16.889 22.904 6.355 1.00 53.16 354 SER A O 1
ATOM 2991 N N . ILE A 1 355 ? -17.943 24.670 7.254 1.00 59.50 355 ILE A N 1
ATOM 2992 C CA . ILE A 1 355 ? -17.454 25.674 6.301 1.00 59.50 355 ILE A CA 1
ATOM 2993 C C . ILE A 1 355 ? -15.982 25.986 6.575 1.00 59.50 355 ILE A C 1
ATOM 2995 O O . ILE A 1 355 ? -15.202 26.090 5.628 1.00 59.50 355 ILE A O 1
ATOM 2999 N N . LEU A 1 356 ? -15.579 26.088 7.844 1.00 51.31 356 LEU A N 1
ATOM 3000 C CA . LEU A 1 356 ? -14.188 26.283 8.247 1.00 51.31 356 LEU A CA 1
ATOM 3001 C C . LEU A 1 356 ? -13.333 25.076 7.848 1.00 51.31 356 LEU A C 1
ATOM 3003 O O . LEU A 1 356 ? -12.299 25.268 7.218 1.00 51.31 356 LEU A O 1
ATOM 3007 N N . PHE A 1 357 ? -13.795 23.849 8.106 1.00 51.72 357 PHE A N 1
ATOM 3008 C CA . PHE A 1 357 ? -13.147 22.627 7.632 1.00 51.72 357 PHE A CA 1
ATOM 3009 C C . PHE A 1 357 ? -13.064 22.602 6.105 1.00 51.72 357 PHE A C 1
ATOM 3011 O O . PHE A 1 357 ? -11.966 22.461 5.587 1.00 51.72 357 PHE A O 1
ATOM 3018 N N . LYS A 1 358 ? -14.146 22.862 5.356 1.00 61.81 358 LYS A N 1
ATOM 3019 C CA . LYS A 1 358 ? -14.081 22.966 3.882 1.00 61.81 358 LYS A CA 1
ATOM 3020 C C . LYS A 1 358 ? -13.095 24.045 3.407 1.00 61.81 358 LYS A C 1
ATOM 3022 O O . LYS A 1 358 ? -12.348 23.795 2.462 1.00 61.81 358 LYS A O 1
ATOM 3027 N N . LYS A 1 359 ? -13.029 25.211 4.065 1.00 57.78 359 LYS A N 1
ATOM 3028 C CA . LYS A 1 359 ? -12.045 26.275 3.775 1.00 57.78 359 LYS A CA 1
ATOM 3029 C C . LYS A 1 359 ? -10.609 25.852 4.143 1.00 57.78 359 LYS A C 1
ATOM 3031 O O . LYS A 1 359 ? -9.699 26.175 3.389 1.00 57.78 359 LYS A O 1
ATOM 3036 N N . ILE A 1 360 ? -10.383 25.094 5.220 1.00 48.81 360 ILE A N 1
ATOM 3037 C CA . ILE A 1 360 ? -9.066 24.555 5.622 1.00 48.81 360 ILE A CA 1
ATOM 3038 C C . ILE A 1 360 ? -8.629 23.416 4.695 1.00 48.81 360 ILE A C 1
ATOM 3040 O O . ILE A 1 360 ? -7.494 23.420 4.228 1.00 48.81 360 ILE A O 1
ATOM 3044 N N . SER A 1 361 ? -9.516 22.475 4.369 1.00 53.84 361 SER A N 1
ATOM 3045 C CA . SER A 1 361 ? -9.300 21.427 3.370 1.00 53.84 361 SER A CA 1
ATOM 3046 C C . SER A 1 361 ? -8.979 22.030 2.009 1.00 53.84 361 SER A C 1
ATOM 3048 O O . SER A 1 361 ? -8.054 21.551 1.365 1.00 53.84 361 SER A O 1
ATOM 3050 N N . LYS A 1 362 ? -9.661 23.115 1.608 1.00 62.00 362 LYS A N 1
ATOM 3051 C CA . LYS A 1 362 ? -9.360 23.834 0.364 1.00 62.00 362 LYS A CA 1
ATOM 3052 C C . LYS A 1 362 ? -8.048 24.621 0.434 1.00 62.00 362 LYS A C 1
ATOM 3054 O O . LYS A 1 362 ? -7.219 24.514 -0.455 1.00 62.00 362 LYS A O 1
ATOM 3059 N N . LEU A 1 363 ? -7.763 25.336 1.522 1.00 49.22 363 LEU A N 1
ATOM 3060 C CA . LEU A 1 363 ? -6.451 25.972 1.707 1.00 49.22 363 LEU A CA 1
ATOM 3061 C C . LEU A 1 363 ? -5.315 24.940 1.737 1.00 49.22 363 LEU A C 1
ATOM 3063 O O . LEU A 1 363 ? -4.223 25.233 1.256 1.00 49.22 363 LEU A O 1
ATOM 3067 N N . ASN A 1 364 ? -5.564 23.729 2.235 1.00 50.69 364 ASN A N 1
ATOM 3068 C CA . ASN A 1 364 ? -4.624 22.619 2.165 1.00 50.69 364 ASN A CA 1
ATOM 3069 C C . ASN A 1 364 ? -4.594 21.952 0.783 1.00 50.69 364 ASN A C 1
ATOM 3071 O O . ASN A 1 364 ? -3.511 21.545 0.390 1.00 50.69 364 ASN A O 1
ATOM 3075 N N . SER A 1 365 ? -5.680 21.866 0.004 1.00 54.81 365 SER A N 1
ATOM 3076 C CA . SER A 1 365 ? -5.610 21.403 -1.395 1.00 54.81 365 SER A CA 1
ATOM 3077 C C . SER A 1 365 ? -4.864 22.400 -2.265 1.00 54.81 365 SER A C 1
ATOM 3079 O O . SER A 1 365 ? -4.039 22.002 -3.074 1.00 54.81 365 SER A O 1
ATOM 3081 N N . ASP A 1 366 ? -5.074 23.693 -2.047 1.00 49.03 366 ASP A N 1
ATOM 3082 C CA . ASP A 1 366 ? -4.547 24.756 -2.893 1.00 49.03 366 ASP A CA 1
ATOM 3083 C C . ASP A 1 366 ? -3.074 25.036 -2.541 1.00 49.03 366 ASP A C 1
ATOM 3085 O O . ASP A 1 366 ? -2.247 25.213 -3.436 1.00 49.03 366 ASP A O 1
ATOM 3089 N N . ASN A 1 367 ? -2.688 24.945 -1.260 1.00 43.78 367 ASN A N 1
ATOM 3090 C CA . ASN A 1 367 ? -1.274 24.966 -0.868 1.00 43.78 367 ASN A CA 1
ATOM 3091 C C . ASN A 1 367 ? -0.568 23.625 -1.089 1.00 43.78 367 ASN A C 1
ATOM 3093 O O . ASN A 1 367 ? 0.592 23.651 -1.479 1.00 43.78 367 ASN A O 1
ATOM 3097 N N . ASN A 1 368 ? -1.215 22.463 -0.932 1.00 42.81 368 ASN A N 1
ATOM 3098 C CA . ASN A 1 368 ? -0.601 21.207 -1.373 1.00 42.81 368 ASN A CA 1
ATOM 3099 C C . ASN A 1 368 ? -0.560 21.114 -2.901 1.00 42.81 368 ASN A C 1
ATOM 3101 O O . ASN A 1 368 ? 0.342 20.470 -3.399 1.00 42.81 368 ASN A O 1
ATOM 3105 N N . SER A 1 369 ? -1.410 21.792 -3.675 1.00 42.56 369 SER A N 1
ATOM 3106 C CA . SER A 1 369 ? -1.231 21.866 -5.133 1.00 42.56 369 SER A CA 1
ATOM 3107 C C . SER A 1 369 ? -0.009 22.714 -5.495 1.00 42.56 369 SER A C 1
ATOM 3109 O O . SER A 1 369 ? 0.761 22.304 -6.350 1.00 42.56 369 SER A O 1
ATOM 3111 N N . LYS A 1 370 ? 0.255 23.819 -4.776 1.00 40.97 370 LYS A N 1
ATOM 3112 C CA . LYS A 1 370 ? 1.441 24.682 -4.969 1.00 40.97 370 LYS A CA 1
ATOM 3113 C C . LYS A 1 370 ? 2.737 24.167 -4.322 1.00 40.97 370 LYS A C 1
ATOM 3115 O O . LYS A 1 370 ? 3.829 24.545 -4.737 1.00 40.97 370 LYS A O 1
ATOM 3120 N N . ILE A 1 371 ? 2.644 23.318 -3.301 1.00 39.38 371 ILE A N 1
ATOM 3121 C CA . ILE A 1 371 ? 3.801 22.702 -2.632 1.00 39.38 371 ILE A CA 1
ATOM 3122 C C . ILE A 1 371 ? 4.077 21.320 -3.220 1.00 39.38 371 ILE A C 1
ATOM 3124 O O . ILE A 1 371 ? 5.239 21.004 -3.451 1.00 39.38 371 ILE A O 1
ATOM 3128 N N . ASN A 1 372 ? 3.054 20.529 -3.554 1.00 38.62 372 ASN A N 1
ATOM 3129 C CA . ASN A 1 372 ? 3.238 19.332 -4.369 1.00 38.62 372 ASN A CA 1
ATOM 3130 C C . ASN A 1 372 ? 3.510 19.693 -5.827 1.00 38.62 372 ASN A C 1
ATOM 3132 O O . ASN A 1 372 ? 4.139 18.877 -6.463 1.00 38.62 372 ASN A O 1
ATOM 3136 N N . SER A 1 373 ? 3.168 20.863 -6.384 1.00 38.78 373 SER A N 1
ATOM 3137 C CA . SER A 1 373 ? 3.735 21.233 -7.693 1.00 38.78 373 SER A CA 1
ATOM 3138 C C . SER A 1 373 ? 5.252 21.365 -7.580 1.00 38.78 373 SER A C 1
ATOM 3140 O O . SER A 1 373 ? 5.955 20.724 -8.343 1.00 38.78 373 SER A O 1
ATOM 3142 N N . ASN A 1 374 ? 5.772 22.080 -6.577 1.00 37.22 374 ASN A N 1
ATOM 3143 C CA . ASN A 1 374 ? 7.216 22.265 -6.387 1.00 37.22 374 ASN A CA 1
ATOM 3144 C C . ASN A 1 374 ? 7.961 20.999 -5.909 1.00 37.22 374 ASN A C 1
ATOM 3146 O O . ASN A 1 374 ? 9.096 20.763 -6.320 1.00 37.22 374 ASN A O 1
ATOM 3150 N N . ILE A 1 375 ? 7.338 20.153 -5.082 1.00 41.00 375 ILE A N 1
ATOM 3151 C CA . ILE A 1 375 ? 7.904 18.853 -4.681 1.00 41.00 375 ILE A CA 1
ATOM 3152 C C . ILE A 1 375 ? 7.761 17.836 -5.817 1.00 41.00 375 ILE A C 1
ATOM 3154 O O . ILE A 1 375 ? 8.733 17.155 -6.115 1.00 41.00 375 ILE A O 1
ATOM 3158 N N . ASN A 1 376 ? 6.633 17.797 -6.533 1.00 45.69 376 ASN A N 1
ATOM 3159 C CA . ASN A 1 376 ? 6.530 17.027 -7.772 1.00 45.69 376 ASN A CA 1
ATOM 3160 C C . ASN A 1 376 ? 7.435 17.603 -8.858 1.00 45.69 376 ASN A C 1
ATOM 3162 O O . ASN A 1 376 ? 7.776 16.846 -9.735 1.00 45.69 376 ASN A O 1
ATOM 3166 N N . TYR A 1 377 ? 7.859 18.869 -8.857 1.00 39.88 377 TYR A N 1
ATOM 3167 C CA . TYR A 1 377 ? 8.858 19.355 -9.819 1.00 39.88 377 TYR A CA 1
ATOM 3168 C C . TYR A 1 377 ? 10.220 18.733 -9.540 1.00 39.88 377 TYR A C 1
ATOM 3170 O O . TYR A 1 377 ? 10.876 18.263 -10.463 1.00 39.88 377 TYR A O 1
ATOM 3178 N N . ARG A 1 378 ? 10.626 18.679 -8.268 1.00 39.78 378 ARG A N 1
ATOM 3179 C CA . ARG A 1 378 ? 11.887 18.043 -7.878 1.00 39.78 378 ARG A CA 1
ATOM 3180 C C . ARG A 1 378 ? 11.835 16.528 -8.065 1.00 39.78 378 ARG A C 1
ATOM 3182 O O . ARG A 1 378 ? 12.718 15.978 -8.707 1.00 39.78 378 ARG A O 1
ATOM 3189 N N . ASN A 1 379 ? 10.751 15.890 -7.631 1.00 45.56 379 ASN A N 1
ATOM 3190 C CA . ASN A 1 379 ? 10.530 14.474 -7.885 1.00 45.56 379 ASN A CA 1
ATOM 3191 C C . ASN A 1 379 ? 10.371 14.192 -9.388 1.00 45.56 379 ASN A C 1
ATOM 3193 O O . ASN A 1 379 ? 10.983 13.258 -9.846 1.00 45.56 379 ASN A O 1
ATOM 3197 N N . LYS A 1 380 ? 9.701 15.017 -10.210 1.00 49.81 380 LYS A N 1
ATOM 3198 C CA . LYS A 1 380 ? 9.681 14.870 -11.687 1.00 49.81 380 LYS A CA 1
ATOM 3199 C C . LYS A 1 380 ? 11.078 14.976 -12.300 1.00 49.81 380 LYS A C 1
ATOM 3201 O O . LYS A 1 380 ? 11.283 14.407 -13.360 1.00 49.81 380 LYS A O 1
ATOM 3206 N N . ILE A 1 381 ? 12.019 15.704 -11.695 1.00 44.84 381 ILE A N 1
ATOM 3207 C CA . ILE A 1 381 ? 13.409 15.776 -12.173 1.00 44.84 381 ILE A CA 1
ATOM 3208 C C . ILE A 1 381 ? 14.162 14.492 -11.804 1.00 44.84 381 ILE A C 1
ATOM 3210 O O . ILE A 1 381 ? 14.762 13.874 -12.681 1.00 44.84 381 ILE A O 1
ATOM 3214 N N . ASP A 1 382 ? 14.077 14.053 -10.548 1.00 47.06 382 ASP A N 1
ATOM 3215 C CA . ASP A 1 382 ? 14.750 12.838 -10.069 1.00 47.06 382 ASP A CA 1
ATOM 3216 C C . ASP A 1 382 ? 14.105 11.561 -10.675 1.00 47.06 382 ASP A C 1
ATOM 3218 O O . ASP A 1 382 ? 14.789 10.636 -11.110 1.00 47.06 382 ASP A O 1
ATOM 3222 N N . ASP A 1 383 ? 12.780 11.540 -10.817 1.00 50.34 383 ASP A N 1
ATOM 3223 C CA . ASP A 1 383 ? 11.992 10.486 -11.460 1.00 50.34 383 ASP A CA 1
ATOM 3224 C C . ASP A 1 383 ? 12.124 10.531 -12.987 1.00 50.34 383 ASP A C 1
ATOM 3226 O O . ASP A 1 383 ? 12.171 9.462 -13.579 1.00 50.34 383 ASP A O 1
ATOM 3230 N N . HIS A 1 384 ? 12.299 11.685 -13.655 1.00 46.94 384 HIS A N 1
ATOM 3231 C CA . HIS A 1 384 ? 12.717 11.671 -15.067 1.00 46.94 384 HIS A CA 1
ATOM 3232 C C . HIS A 1 384 ? 14.179 11.247 -15.251 1.00 46.94 384 HIS A C 1
ATOM 3234 O O . HIS A 1 384 ? 14.489 10.702 -16.308 1.00 46.94 384 HIS A O 1
ATOM 3240 N N . GLN A 1 385 ? 15.080 11.413 -14.272 1.00 47.22 385 GLN A N 1
ATOM 3241 C CA . GLN A 1 385 ? 16.402 10.765 -14.339 1.00 47.22 385 GLN A CA 1
ATOM 3242 C C . GLN A 1 385 ? 16.269 9.237 -14.340 1.00 47.22 385 GLN A C 1
ATOM 3244 O O . GLN A 1 385 ? 16.982 8.565 -15.088 1.00 47.22 385 GLN A O 1
ATOM 3249 N N . ASN A 1 386 ? 15.300 8.700 -13.596 1.00 45.75 386 ASN A N 1
ATOM 3250 C CA . ASN A 1 386 ? 14.995 7.271 -13.574 1.00 45.75 386 ASN A CA 1
ATOM 3251 C C . ASN A 1 386 ? 14.201 6.813 -14.819 1.00 45.75 386 ASN A C 1
ATOM 3253 O O . ASN A 1 386 ? 14.597 5.851 -15.473 1.00 45.75 386 ASN A O 1
ATOM 3257 N N . GLU A 1 387 ? 13.146 7.521 -15.231 1.00 45.62 387 GLU A N 1
ATOM 3258 C CA . GLU A 1 387 ? 12.341 7.202 -16.420 1.00 45.62 387 GLU A CA 1
ATOM 3259 C C . GLU A 1 387 ? 13.144 7.352 -17.723 1.00 45.62 387 GLU A C 1
ATOM 3261 O O . GLU A 1 387 ? 12.982 6.529 -18.621 1.00 45.62 387 GLU A O 1
ATOM 3266 N N . CYS A 1 388 ? 14.090 8.296 -17.828 1.00 41.62 388 CYS A N 1
ATOM 3267 C CA . CYS A 1 388 ? 15.029 8.349 -18.963 1.00 41.62 388 CYS A CA 1
ATOM 3268 C C . CYS A 1 388 ? 15.966 7.125 -19.039 1.00 41.62 388 CYS A C 1
ATOM 3270 O O . CYS A 1 388 ? 16.633 6.940 -20.057 1.00 41.62 388 CYS A O 1
ATOM 3272 N N . SER A 1 389 ? 16.018 6.282 -17.999 1.00 40.12 389 SER A N 1
ATOM 3273 C CA . SER A 1 389 ? 16.738 5.001 -18.012 1.00 40.12 389 SER A CA 1
ATOM 3274 C C . SER A 1 389 ? 15.857 3.787 -18.366 1.00 40.12 389 SER A C 1
ATOM 3276 O O . SER A 1 389 ? 16.392 2.718 -18.678 1.00 40.12 389 SER A O 1
ATOM 3278 N N . GLU A 1 390 ? 14.525 3.943 -18.384 1.00 44.91 390 GLU A N 1
ATOM 3279 C CA . GLU A 1 390 ? 13.566 2.860 -18.671 1.00 44.91 390 GLU A CA 1
ATOM 3280 C C . GLU A 1 390 ? 12.693 3.094 -19.919 1.00 44.91 390 GLU A C 1
ATOM 3282 O O . GLU A 1 390 ? 12.297 2.127 -20.581 1.00 44.91 390 GLU A O 1
ATOM 3287 N N . ILE A 1 391 ? 12.434 4.347 -20.311 1.00 36.16 391 ILE A N 1
ATOM 3288 C CA . ILE A 1 391 ? 11.673 4.679 -21.521 1.00 36.16 391 ILE A CA 1
ATOM 3289 C C . ILE A 1 391 ? 12.479 4.262 -22.764 1.00 36.16 391 ILE A C 1
ATOM 3291 O O . ILE A 1 391 ? 13.434 4.914 -23.178 1.00 36.16 391 ILE A O 1
ATOM 3295 N N . LYS A 1 392 ? 12.030 3.159 -23.377 1.00 38.94 392 LYS A N 1
ATOM 3296 C CA . LYS A 1 392 ? 12.577 2.495 -24.576 1.00 38.94 392 LYS A CA 1
ATOM 3297 C C . LYS A 1 392 ? 13.944 1.809 -24.423 1.00 38.94 392 LYS A C 1
ATOM 3299 O O . LYS A 1 392 ? 14.858 2.000 -25.224 1.00 38.94 392 LYS A O 1
ATOM 3304 N N . LYS A 1 393 ? 13.951 0.747 -23.608 1.00 36.47 393 LYS A N 1
ATOM 3305 C CA . LYS A 1 393 ? 14.630 -0.534 -23.942 1.00 36.47 393 LYS A CA 1
ATOM 3306 C C . LYS A 1 393 ? 13.996 -1.261 -25.157 1.00 36.47 393 LYS A C 1
ATOM 3308 O O . LYS A 1 393 ? 13.903 -2.483 -25.179 1.00 36.47 393 LYS A O 1
ATOM 3313 N N . CYS A 1 394 ? 13.531 -0.512 -26.158 1.00 33.47 394 CYS A N 1
ATOM 3314 C CA . CYS A 1 394 ? 12.879 -1.022 -27.365 1.00 33.47 394 CYS A CA 1
ATOM 3315 C C . CYS A 1 394 ? 13.428 -0.268 -28.580 1.00 33.47 394 CYS A C 1
ATOM 3317 O O . CYS A 1 394 ? 13.367 0.965 -28.610 1.00 33.47 394 CYS A O 1
ATOM 3319 N N . ASP A 1 395 ? 13.948 -1.024 -29.547 1.00 38.31 395 ASP A N 1
ATOM 3320 C CA . ASP A 1 395 ? 14.395 -0.651 -30.897 1.00 38.31 395 ASP A CA 1
ATOM 3321 C C . ASP A 1 395 ? 15.549 0.376 -30.979 1.00 38.31 395 ASP A C 1
ATOM 3323 O O . ASP A 1 395 ? 16.602 0.100 -31.551 1.00 38.31 395 ASP A O 1
ATOM 3327 N N . ILE A 1 396 ? 15.408 1.555 -30.366 1.00 38.69 396 ILE A N 1
ATOM 3328 C CA . ILE A 1 396 ? 16.373 2.662 -30.487 1.00 38.69 396 ILE A CA 1
ATOM 3329 C C . ILE A 1 396 ? 17.681 2.365 -29.742 1.00 38.69 396 ILE A C 1
ATOM 3331 O O . ILE A 1 396 ? 18.760 2.630 -30.270 1.00 38.69 396 ILE A O 1
ATOM 3335 N N . LEU A 1 397 ? 17.630 1.775 -28.542 1.00 37.06 397 LEU A N 1
ATOM 3336 C CA . LEU A 1 397 ? 18.863 1.386 -27.845 1.00 37.06 397 LEU A CA 1
ATOM 3337 C C . LEU A 1 397 ? 19.617 0.260 -28.571 1.00 37.06 397 LEU A C 1
ATOM 3339 O O . LEU A 1 397 ? 20.843 0.221 -28.506 1.00 37.06 397 LEU A O 1
ATOM 3343 N N . GLU A 1 398 ? 18.921 -0.604 -29.307 1.00 41.47 398 GLU A N 1
ATOM 3344 C CA . GLU A 1 398 ? 19.534 -1.700 -30.065 1.00 41.47 398 GLU A CA 1
ATOM 3345 C C . GLU A 1 398 ? 20.294 -1.164 -31.297 1.00 41.47 398 GLU A C 1
ATOM 3347 O O . GLU A 1 398 ? 21.464 -1.501 -31.497 1.00 41.47 398 GLU A O 1
ATOM 3352 N N . LEU A 1 399 ? 19.721 -0.181 -32.008 1.00 40.31 399 LEU A N 1
ATOM 3353 C CA . LEU A 1 399 ? 20.431 0.647 -33.002 1.00 40.31 399 LEU A CA 1
ATOM 3354 C C . LEU A 1 399 ? 21.659 1.369 -32.397 1.00 40.31 399 LEU A C 1
ATOM 3356 O O . LEU A 1 399 ? 22.746 1.416 -32.989 1.00 40.31 399 LEU A O 1
ATOM 3360 N N . PHE A 1 400 ? 21.535 1.902 -31.176 1.00 41.25 400 PHE A N 1
ATOM 3361 C CA . PHE A 1 400 ? 22.639 2.601 -30.509 1.00 41.25 400 PHE A CA 1
ATOM 3362 C C . PHE A 1 400 ? 23.820 1.701 -30.115 1.00 41.25 400 PHE A C 1
ATOM 3364 O O . PHE A 1 400 ? 24.936 2.225 -29.989 1.00 41.25 400 PHE A O 1
ATOM 3371 N N . PHE A 1 401 ? 23.627 0.387 -29.967 1.00 46.06 401 PHE A N 1
ATOM 3372 C CA . PHE A 1 401 ? 24.691 -0.547 -29.575 1.00 46.06 401 PHE A CA 1
ATOM 3373 C C . PHE A 1 401 ? 25.285 -1.391 -30.712 1.00 46.06 401 PHE A C 1
ATOM 3375 O O . PHE A 1 401 ? 26.454 -1.754 -30.588 1.00 46.06 401 PHE A O 1
ATOM 3382 N N . ASN A 1 402 ? 24.559 -1.649 -31.805 1.00 50.81 402 ASN A N 1
ATOM 3383 C CA . ASN A 1 402 ? 25.023 -2.599 -32.827 1.00 50.81 402 ASN A CA 1
ATOM 3384 C C . ASN A 1 402 ? 25.978 -2.007 -33.887 1.00 50.81 402 ASN A C 1
ATOM 3386 O O . ASN A 1 402 ? 26.940 -2.679 -34.253 1.00 50.81 402 ASN A O 1
ATOM 3390 N N . ASP A 1 403 ? 25.783 -0.758 -34.335 1.00 40.56 403 ASP A N 1
ATOM 3391 C CA . ASP A 1 403 ? 26.507 -0.212 -35.504 1.00 40.56 403 ASP A CA 1
ATOM 3392 C C . ASP A 1 403 ? 27.486 0.954 -35.243 1.00 40.56 403 ASP A C 1
ATOM 3394 O O . ASP A 1 403 ? 27.367 1.700 -34.267 1.00 40.56 403 ASP A O 1
ATOM 3398 N N . GLY A 1 404 ? 28.439 1.102 -36.177 1.00 46.59 404 GLY A N 1
ATOM 3399 C CA . GLY A 1 404 ? 29.235 2.294 -36.540 1.00 46.59 404 GLY A CA 1
ATOM 3400 C C . GLY A 1 404 ? 29.600 3.334 -35.464 1.00 46.59 404 GLY A C 1
ATOM 3401 O O . GLY A 1 404 ? 28.773 4.139 -35.042 1.00 46.59 404 GLY A O 1
ATOM 3402 N N . MET A 1 405 ? 30.889 3.449 -35.109 1.00 39.09 405 MET A N 1
ATOM 3403 C CA . MET A 1 405 ? 31.363 4.408 -34.089 1.00 39.09 405 MET A CA 1
ATOM 3404 C C . MET A 1 405 ? 31.620 5.855 -34.590 1.00 39.09 405 MET A C 1
ATOM 3406 O O . MET A 1 405 ? 32.400 6.570 -33.962 1.00 39.09 405 MET A O 1
ATOM 3410 N N . LEU A 1 406 ? 31.006 6.294 -35.699 1.00 43.47 406 LEU A N 1
ATOM 3411 C CA . LEU A 1 406 ? 31.200 7.647 -36.268 1.00 43.47 406 LEU A CA 1
ATOM 3412 C C . LEU A 1 406 ? 29.898 8.459 -36.413 1.00 43.47 406 LEU A C 1
ATOM 3414 O O . LEU A 1 406 ? 29.849 9.583 -35.918 1.00 43.47 406 LEU A O 1
ATOM 3418 N N . ASN A 1 407 ? 28.824 7.882 -36.963 1.00 57.69 407 ASN A N 1
ATOM 3419 C CA . ASN A 1 407 ? 27.551 8.582 -37.238 1.00 57.69 407 ASN A CA 1
ATOM 3420 C C . ASN A 1 407 ? 26.882 9.194 -35.984 1.00 57.69 407 ASN A C 1
ATOM 3422 O O . ASN A 1 407 ? 26.092 10.129 -36.069 1.00 57.69 407 ASN A O 1
ATOM 3426 N N . LYS A 1 408 ? 27.213 8.695 -34.788 1.00 62.53 408 LYS A N 1
ATOM 3427 C CA . LYS A 1 408 ? 26.522 9.005 -33.521 1.00 62.53 408 LYS A CA 1
ATOM 3428 C C . LYS A 1 408 ? 26.745 10.427 -32.974 1.00 62.53 408 LYS A C 1
ATOM 3430 O O . LYS A 1 408 ? 26.096 10.807 -32.003 1.00 62.53 408 LYS A O 1
ATOM 3435 N N . MET A 1 409 ? 27.622 11.226 -33.591 1.00 65.81 409 MET A N 1
ATOM 3436 C CA . MET A 1 409 ? 27.683 12.683 -33.366 1.00 65.81 409 MET A CA 1
ATOM 3437 C C . MET A 1 409 ? 26.781 13.464 -34.333 1.00 65.81 409 MET A C 1
ATOM 3439 O O . MET A 1 409 ? 26.213 14.484 -33.951 1.00 65.81 409 MET A O 1
ATOM 3443 N N . GLU A 1 410 ? 26.607 12.973 -35.561 1.00 71.50 410 GLU A N 1
ATOM 3444 C CA . GLU A 1 410 ? 25.691 13.555 -36.547 1.00 71.50 410 GLU A CA 1
ATOM 3445 C C . GLU A 1 410 ? 24.243 13.343 -36.094 1.00 71.50 410 GLU A C 1
ATOM 3447 O O . GLU A 1 410 ? 23.486 14.304 -36.031 1.00 71.50 410 GLU A O 1
ATOM 3452 N N . GLU A 1 411 ? 23.895 12.139 -35.625 1.00 70.50 411 GLU A N 1
ATOM 3453 C CA . GLU A 1 411 ? 22.600 11.843 -34.987 1.00 70.50 411 GLU A CA 1
ATOM 3454 C C . GLU A 1 411 ? 22.285 12.799 -33.820 1.00 70.50 411 GLU A C 1
ATOM 3456 O O . GLU A 1 411 ? 21.180 13.332 -33.730 1.00 70.50 411 GLU A O 1
ATOM 3461 N N . TYR A 1 412 ? 23.262 13.071 -32.944 1.00 73.69 412 TYR A N 1
ATOM 3462 C CA . TYR A 1 412 ? 23.108 14.028 -31.840 1.00 73.69 412 TYR A CA 1
ATOM 3463 C C . TYR A 1 412 ? 22.861 15.461 -32.342 1.00 73.69 412 TYR A C 1
ATOM 3465 O O . TYR A 1 412 ? 22.017 16.164 -31.782 1.00 73.69 412 TYR A O 1
ATOM 3473 N N . ASN A 1 413 ? 23.559 15.894 -33.397 1.00 79.19 413 ASN A N 1
ATOM 3474 C CA . ASN A 1 413 ? 23.364 17.221 -33.984 1.00 79.19 413 ASN A CA 1
ATOM 3475 C C . ASN A 1 413 ? 22.008 17.340 -34.697 1.00 79.19 413 ASN A C 1
ATOM 3477 O O . ASN A 1 413 ? 21.307 18.315 -34.458 1.00 79.19 413 ASN A O 1
ATOM 3481 N N . ILE A 1 414 ? 21.585 16.324 -35.456 1.00 80.38 414 ILE A N 1
ATOM 3482 C CA . ILE A 1 414 ? 20.274 16.265 -36.126 1.00 80.38 414 ILE A CA 1
ATOM 3483 C C . ILE A 1 414 ? 19.133 16.340 -35.099 1.00 80.38 414 ILE A C 1
ATOM 3485 O O . ILE A 1 414 ? 18.204 17.133 -35.255 1.00 80.38 414 ILE A O 1
ATOM 3489 N N . ILE A 1 415 ? 19.224 15.573 -34.004 1.00 74.56 415 ILE A N 1
ATOM 3490 C CA . ILE A 1 415 ? 18.264 15.654 -32.889 1.00 74.56 415 ILE A CA 1
ATOM 3491 C C . ILE A 1 415 ? 18.268 17.068 -32.290 1.00 74.56 415 ILE A C 1
ATOM 3493 O O . ILE A 1 415 ? 17.208 17.648 -32.064 1.00 74.56 415 ILE A O 1
ATOM 3497 N N . LYS A 1 416 ? 19.449 17.649 -32.054 1.00 82.62 416 LYS A N 1
ATOM 3498 C CA . LYS A 1 416 ? 19.588 19.010 -31.522 1.00 82.62 416 LYS A CA 1
ATOM 3499 C C . LYS A 1 416 ? 18.975 20.068 -32.442 1.00 82.62 416 LYS A C 1
ATOM 3501 O O . LYS A 1 416 ? 18.346 20.994 -31.943 1.00 82.62 416 LYS A O 1
ATOM 3506 N N . GLU A 1 417 ? 19.141 19.945 -33.751 1.00 86.62 417 GLU A N 1
ATOM 3507 C CA . GLU A 1 417 ? 18.631 20.897 -34.738 1.00 86.62 417 GLU A CA 1
ATOM 3508 C C . GLU A 1 417 ? 17.104 20.835 -34.842 1.00 86.62 417 GLU A C 1
ATOM 3510 O O . GLU A 1 417 ? 16.464 21.862 -34.621 1.00 86.62 417 GLU A O 1
ATOM 3515 N N . GLY A 1 418 ? 16.510 19.647 -35.003 1.00 83.50 418 GLY A N 1
ATOM 3516 C CA . GLY A 1 418 ? 15.048 19.497 -35.056 1.00 83.50 418 GLY A CA 1
ATOM 3517 C C . GLY A 1 418 ? 14.323 19.934 -33.770 1.00 83.50 418 GLY A C 1
ATOM 3518 O O . GLY A 1 418 ? 13.207 20.450 -33.823 1.00 83.50 418 GLY A O 1
ATOM 3519 N N . PHE A 1 419 ? 14.958 19.806 -32.598 1.00 81.31 419 PHE A N 1
ATOM 3520 C CA . PHE A 1 419 ? 14.420 20.386 -31.361 1.00 81.31 419 PHE A CA 1
ATOM 3521 C C . PHE A 1 419 ? 14.549 21.918 -31.311 1.00 81.31 419 PHE A C 1
ATOM 3523 O O . PHE A 1 419 ? 13.626 22.574 -30.833 1.00 81.31 419 PHE A O 1
ATOM 3530 N N . ASN A 1 420 ? 15.635 22.510 -31.826 1.00 83.94 420 ASN A N 1
ATOM 3531 C CA . ASN A 1 420 ? 15.758 23.973 -31.917 1.00 83.94 420 ASN A CA 1
ATOM 3532 C C . ASN A 1 420 ? 14.721 24.574 -32.882 1.00 83.94 420 ASN A C 1
ATOM 3534 O O . ASN A 1 420 ? 14.210 25.660 -32.625 1.00 83.94 420 ASN A O 1
ATOM 3538 N N . GLU A 1 421 ? 14.400 23.885 -33.981 1.00 88.88 421 GLU A N 1
ATOM 3539 C CA . GLU A 1 421 ? 13.319 24.285 -34.893 1.00 88.88 421 GLU A CA 1
ATOM 3540 C C . GLU A 1 421 ? 11.958 24.260 -34.191 1.00 88.88 421 GLU A C 1
ATOM 3542 O O . GLU A 1 421 ? 11.203 25.225 -34.275 1.00 88.88 421 GLU A O 1
ATOM 3547 N N . LYS A 1 422 ? 11.679 23.211 -33.410 1.00 82.12 422 LYS A N 1
ATOM 3548 C CA . LYS A 1 422 ? 10.428 23.102 -32.651 1.00 82.12 422 LYS A CA 1
ATOM 3549 C C . LYS A 1 422 ? 10.292 24.134 -31.524 1.00 82.12 422 LYS A C 1
ATOM 3551 O O . LYS A 1 422 ? 9.177 24.546 -31.217 1.00 82.12 422 LYS A O 1
ATOM 3556 N N . ILE A 1 423 ? 11.402 24.571 -30.925 1.00 82.88 423 ILE A N 1
ATOM 3557 C CA . ILE A 1 423 ? 11.403 25.682 -29.958 1.00 82.88 423 ILE A CA 1
ATOM 3558 C C . ILE A 1 423 ? 11.029 26.994 -30.665 1.00 82.88 423 ILE A C 1
ATOM 3560 O O . ILE A 1 423 ? 10.113 27.670 -30.212 1.00 82.88 423 ILE A O 1
ATOM 3564 N N . LYS A 1 424 ? 11.616 27.296 -31.836 1.00 91.25 424 LYS A N 1
ATOM 3565 C CA . LYS A 1 424 ? 11.209 28.464 -32.646 1.00 91.25 424 LYS A CA 1
ATOM 3566 C C . LYS A 1 424 ? 9.721 28.427 -33.012 1.00 91.25 424 LYS A C 1
ATOM 3568 O O . LYS A 1 424 ? 9.043 29.438 -32.888 1.00 91.25 424 LYS A O 1
ATOM 3573 N N . GLU A 1 425 ? 9.198 27.259 -33.393 1.00 88.75 425 GLU A N 1
ATOM 3574 C CA . GLU A 1 425 ? 7.770 27.061 -33.698 1.00 88.75 425 GLU A CA 1
ATOM 3575 C C . GLU A 1 425 ? 6.853 27.364 -32.490 1.00 88.75 425 GLU A C 1
ATOM 3577 O O . GLU A 1 425 ? 5.697 27.755 -32.665 1.00 88.75 425 GLU A O 1
ATOM 3582 N N . MET A 1 426 ? 7.341 27.179 -31.257 1.00 85.81 426 MET A N 1
ATOM 3583 C CA . MET A 1 426 ? 6.630 27.567 -30.032 1.00 85.81 426 MET A CA 1
ATOM 3584 C C . MET A 1 426 ? 6.800 29.057 -29.718 1.00 85.81 426 MET A C 1
ATOM 3586 O O . MET A 1 426 ? 5.809 29.716 -29.401 1.00 85.81 426 MET A O 1
ATOM 3590 N N . ASP A 1 427 ? 8.008 29.603 -29.862 1.00 90.62 427 ASP A N 1
ATOM 3591 C CA . ASP A 1 427 ? 8.300 31.023 -29.638 1.00 90.62 427 ASP A CA 1
ATOM 3592 C C . ASP A 1 427 ? 7.502 31.925 -30.601 1.00 90.62 427 ASP A C 1
ATOM 3594 O O . ASP A 1 427 ? 6.909 32.915 -30.176 1.00 90.62 427 ASP A O 1
ATOM 3598 N N . GLU A 1 428 ? 7.383 31.549 -31.879 1.00 93.62 428 GLU A N 1
ATOM 3599 C CA . GLU A 1 428 ? 6.556 32.256 -32.871 1.00 93.62 428 GLU A CA 1
ATOM 3600 C C . GLU A 1 428 ? 5.063 32.259 -32.492 1.00 93.62 428 GLU A C 1
ATOM 3602 O O . GLU A 1 428 ? 4.381 33.274 -32.647 1.00 93.62 428 GLU A O 1
ATOM 3607 N N . LYS A 1 429 ? 4.544 31.161 -31.925 1.00 91.69 429 LYS A N 1
ATOM 3608 C CA . LYS A 1 429 ? 3.152 31.091 -31.435 1.00 91.69 429 LYS A CA 1
ATOM 3609 C C . LYS A 1 429 ? 2.935 31.950 -30.193 1.00 91.69 429 LYS A C 1
ATOM 3611 O O . LYS A 1 429 ? 1.894 32.594 -30.086 1.00 91.69 429 LYS A O 1
ATOM 3616 N N . ILE A 1 430 ? 3.914 31.991 -29.288 1.00 90.12 430 ILE A N 1
ATOM 3617 C CA . ILE A 1 430 ? 3.910 32.880 -28.119 1.00 90.12 430 ILE A CA 1
ATOM 3618 C C . ILE A 1 430 ? 3.871 34.344 -28.579 1.00 90.12 430 ILE A C 1
ATOM 3620 O O . ILE A 1 430 ? 3.002 35.091 -28.137 1.00 90.12 430 ILE A O 1
ATOM 3624 N N . ILE A 1 431 ? 4.732 34.732 -29.527 1.00 94.94 431 ILE A N 1
ATOM 3625 C CA . ILE A 1 431 ? 4.779 36.090 -30.094 1.00 94.94 431 ILE A CA 1
ATOM 3626 C C . ILE A 1 431 ? 3.443 36.478 -30.745 1.00 94.94 431 ILE A C 1
ATOM 3628 O O . ILE A 1 431 ? 2.956 37.584 -30.517 1.00 94.94 431 ILE A O 1
ATOM 3632 N N . ASN A 1 432 ? 2.820 35.582 -31.516 1.00 93.81 432 ASN A N 1
ATOM 3633 C CA . ASN A 1 432 ? 1.526 35.858 -32.147 1.00 93.81 432 ASN A CA 1
ATOM 3634 C C . ASN A 1 432 ? 0.418 36.109 -31.109 1.00 93.81 432 ASN A C 1
ATOM 3636 O O . ASN A 1 432 ? -0.262 37.129 -31.181 1.00 93.81 432 ASN A O 1
ATOM 3640 N N . ILE A 1 433 ? 0.304 35.258 -30.084 1.00 91.00 433 ILE A N 1
ATOM 3641 C CA . ILE A 1 433 ? -0.705 35.421 -29.023 1.00 91.00 433 ILE A CA 1
ATOM 3642 C C . ILE A 1 433 ? -0.427 36.672 -28.170 1.00 91.00 433 ILE A C 1
ATOM 3644 O O . ILE A 1 433 ? -1.356 37.355 -27.740 1.00 91.00 433 ILE A O 1
ATOM 3648 N N . GLU A 1 434 ? 0.841 37.030 -27.949 1.00 95.00 434 GLU A N 1
ATOM 3649 C CA . GLU A 1 434 ? 1.205 38.292 -27.296 1.00 95.00 434 GLU A CA 1
ATOM 3650 C C . GLU A 1 434 ? 0.816 39.518 -28.134 1.00 95.00 434 GLU A C 1
ATOM 3652 O O . GLU A 1 434 ? 0.336 40.506 -27.571 1.00 95.00 434 GLU A O 1
ATOM 3657 N N . ASN A 1 435 ? 0.952 39.454 -29.462 1.00 95.50 435 ASN A N 1
ATOM 3658 C CA . ASN A 1 435 ? 0.473 40.499 -30.366 1.00 95.50 435 ASN A CA 1
ATOM 3659 C C . ASN A 1 435 ? -1.055 40.640 -30.299 1.00 95.50 435 ASN A C 1
ATOM 3661 O O . ASN A 1 435 ? -1.536 41.759 -30.118 1.00 95.50 435 ASN A O 1
ATOM 3665 N N . ASP A 1 436 ? -1.806 39.536 -30.340 1.00 92.50 436 ASP A N 1
ATOM 3666 C CA . ASP A 1 436 ? -3.272 39.544 -30.216 1.00 92.50 436 ASP A CA 1
ATOM 3667 C C . ASP A 1 436 ? -3.718 40.155 -28.877 1.00 92.50 436 ASP A C 1
ATOM 3669 O O . ASP A 1 436 ? -4.520 41.091 -28.836 1.00 92.50 436 ASP A O 1
ATOM 3673 N N . ILE A 1 437 ? -3.122 39.717 -27.763 1.00 91.69 437 ILE A N 1
ATOM 3674 C CA . ILE A 1 437 ? -3.374 40.273 -26.423 1.00 91.69 437 ILE A CA 1
ATOM 3675 C C . ILE A 1 437 ? -3.060 41.778 -26.362 1.00 91.69 437 ILE A C 1
ATOM 3677 O O . ILE A 1 437 ? -3.742 42.528 -25.658 1.00 91.69 437 ILE A O 1
ATOM 3681 N N . ASN A 1 438 ? -2.040 42.251 -27.081 1.00 92.75 438 ASN A N 1
ATOM 3682 C CA . ASN A 1 438 ? -1.703 43.672 -27.135 1.00 92.75 438 ASN A CA 1
ATOM 3683 C C . ASN A 1 438 ? -2.661 44.472 -28.037 1.00 92.75 438 ASN A C 1
ATOM 3685 O O . ASN A 1 438 ? -2.988 45.608 -27.691 1.00 92.75 438 ASN A O 1
ATOM 3689 N N . LEU A 1 439 ? -3.192 43.887 -29.118 1.00 93.12 439 LEU A N 1
ATOM 3690 C CA . LEU A 1 439 ? -4.289 44.477 -29.898 1.00 93.12 439 LEU A CA 1
ATOM 3691 C C . LEU A 1 439 ? -5.550 44.644 -29.035 1.00 93.12 439 LEU A C 1
ATOM 3693 O O . LEU A 1 439 ? -6.115 45.738 -28.994 1.00 93.12 439 LEU A O 1
ATOM 3697 N N . TYR A 1 440 ? -5.926 43.619 -28.261 1.00 89.56 440 TYR A N 1
ATOM 3698 C CA . TYR A 1 440 ? -7.031 43.711 -27.301 1.00 89.56 440 TYR A CA 1
ATOM 3699 C C . TYR A 1 440 ? -6.805 44.819 -26.260 1.00 89.56 440 TYR A C 1
ATOM 3701 O O . TYR A 1 440 ? -7.681 45.666 -26.086 1.00 89.56 440 TYR A O 1
ATOM 3709 N N . LYS A 1 441 ? -5.628 44.901 -25.622 1.00 89.56 441 LYS A N 1
ATOM 3710 C CA . LYS A 1 441 ? -5.316 45.983 -24.660 1.00 89.56 441 LYS A CA 1
ATOM 3711 C C . LYS A 1 441 ? -5.409 47.383 -25.275 1.00 89.56 441 LYS A C 1
ATOM 3713 O O . LYS A 1 441 ? -5.903 48.298 -24.625 1.00 89.56 441 LYS A O 1
ATOM 3718 N N . ASN A 1 442 ? -4.961 47.553 -26.519 1.00 92.75 442 ASN A N 1
ATOM 3719 C CA . ASN A 1 442 ? -4.984 48.843 -27.215 1.00 92.75 442 ASN A CA 1
ATOM 3720 C C . ASN A 1 442 ? -6.396 49.273 -27.661 1.00 92.75 442 ASN A C 1
ATOM 3722 O O . ASN A 1 442 ? -6.602 50.439 -27.991 1.00 92.75 442 ASN A O 1
ATOM 3726 N N . SER A 1 443 ? -7.369 48.357 -27.673 1.00 91.31 443 SER A N 1
ATOM 3727 C CA . SER A 1 443 ? -8.738 48.611 -28.149 1.00 91.31 443 SER A CA 1
ATOM 3728 C C . SER A 1 443 ? -9.683 49.256 -27.118 1.00 91.31 443 SER A C 1
ATOM 3730 O O . SER A 1 443 ? -10.838 49.523 -27.442 1.00 91.31 443 SER A O 1
ATOM 3732 N N . ASN A 1 444 ? -9.219 49.513 -25.885 1.00 88.12 444 ASN A N 1
ATOM 3733 C CA . ASN A 1 444 ? -10.025 49.985 -24.742 1.00 88.12 444 ASN A CA 1
ATOM 3734 C C . ASN A 1 444 ? -11.219 49.078 -24.352 1.00 88.12 444 ASN A C 1
ATOM 3736 O O . ASN A 1 444 ? -12.091 49.503 -23.592 1.00 88.12 444 ASN A O 1
ATOM 3740 N N . ILE A 1 445 ? -11.259 47.827 -24.823 1.00 82.81 445 ILE A N 1
ATOM 3741 C CA . ILE A 1 445 ? -12.206 46.815 -24.336 1.00 82.81 445 ILE A CA 1
ATOM 3742 C C . ILE A 1 445 ? -11.916 46.522 -22.850 1.00 82.81 445 ILE A C 1
ATOM 3744 O O . ILE A 1 445 ? -10.759 46.514 -22.424 1.00 82.81 445 ILE A O 1
ATOM 3748 N N . SER A 1 446 ? -12.961 46.305 -22.041 1.00 82.12 446 SER A N 1
ATOM 3749 C CA . SER A 1 446 ? -12.804 46.101 -20.595 1.00 82.12 446 SER A CA 1
ATOM 3750 C C . SER A 1 446 ? -12.026 44.821 -20.260 1.00 82.12 446 SER A C 1
ATOM 3752 O O . SER A 1 446 ? -12.032 43.836 -21.001 1.00 82.12 446 SER A O 1
ATOM 3754 N N . SER A 1 447 ? -11.412 44.800 -19.073 1.00 76.56 447 SER A N 1
ATOM 3755 C CA . SER A 1 447 ? -10.726 43.625 -18.509 1.00 76.56 447 SER A CA 1
ATOM 3756 C C . SER A 1 447 ? -11.641 42.415 -18.257 1.00 76.56 447 SER A C 1
ATOM 3758 O O . SER A 1 447 ? -11.161 41.350 -17.876 1.00 76.56 447 SER A O 1
ATOM 3760 N N . GLU A 1 448 ? -12.949 42.578 -18.451 1.00 79.38 448 GLU A N 1
ATOM 3761 C CA . GLU A 1 448 ? -13.965 41.537 -18.304 1.00 79.38 448 GLU A CA 1
ATOM 3762 C C . GLU A 1 448 ? -14.246 40.791 -19.622 1.00 79.38 448 GLU A C 1
ATOM 3764 O O . GLU A 1 448 ? -15.018 39.835 -19.608 1.00 79.38 448 GLU A O 1
ATOM 3769 N N . ASN A 1 449 ? -13.623 41.166 -20.754 1.00 87.19 449 ASN A N 1
ATOM 3770 C CA . ASN A 1 449 ? -13.782 40.399 -21.995 1.00 87.19 449 ASN A CA 1
ATOM 3771 C C . ASN A 1 449 ? -13.283 38.955 -21.809 1.00 87.19 449 ASN A C 1
ATOM 3773 O O . ASN A 1 449 ? -12.115 38.708 -21.493 1.00 87.19 449 ASN A O 1
ATOM 3777 N N . GLN A 1 450 ? -14.182 38.003 -22.048 1.00 90.19 450 GLN A N 1
ATOM 3778 C CA . GLN A 1 450 ? -13.912 36.574 -22.008 1.00 90.19 450 GLN A CA 1
ATOM 3779 C C . GLN A 1 450 ? -12.784 36.179 -22.976 1.00 90.19 450 GLN A C 1
ATOM 3781 O O . GLN A 1 450 ? -11.886 35.450 -22.570 1.00 90.19 450 GLN A O 1
ATOM 3786 N N . GLU A 1 451 ? -12.752 36.732 -24.193 1.00 89.00 451 GLU A N 1
ATOM 3787 C CA . GLU A 1 451 ? -11.737 36.410 -25.213 1.00 89.00 451 GLU A CA 1
ATOM 3788 C C . GLU A 1 451 ? -10.315 36.761 -24.743 1.00 89.00 451 GLU A C 1
ATOM 3790 O O . GLU A 1 451 ? -9.380 35.979 -24.902 1.00 89.00 451 GLU A O 1
ATOM 3795 N N . LEU A 1 452 ? -10.148 37.921 -24.093 1.00 89.88 452 LEU A N 1
ATOM 3796 C CA . LEU A 1 452 ? -8.862 38.345 -23.532 1.00 89.88 452 LEU A CA 1
ATOM 3797 C C . LEU A 1 452 ? -8.418 37.416 -22.390 1.00 89.88 452 LEU A C 1
ATOM 3799 O O . LEU A 1 452 ? -7.229 37.127 -22.259 1.00 89.88 452 LEU A O 1
ATOM 3803 N N . ASN A 1 453 ? -9.358 36.930 -21.577 1.00 88.50 453 ASN A N 1
ATOM 3804 C CA . ASN A 1 453 ? -9.071 35.977 -20.507 1.00 88.50 453 ASN A CA 1
ATOM 3805 C C . ASN A 1 453 ? -8.726 34.581 -21.062 1.00 88.50 453 ASN A C 1
ATOM 3807 O O . ASN A 1 453 ? -7.787 33.956 -20.573 1.00 88.50 453 ASN A O 1
ATOM 3811 N N . GLU A 1 454 ? -9.402 34.121 -22.117 1.00 90.75 454 GLU A N 1
ATOM 3812 C CA . GLU A 1 454 ? -9.086 32.870 -22.820 1.00 90.75 454 GLU A CA 1
ATOM 3813 C C . GLU A 1 454 ? -7.705 32.926 -23.499 1.00 90.75 454 GLU A C 1
ATOM 3815 O O . GLU A 1 454 ? -6.899 32.013 -23.315 1.00 90.75 454 GLU A O 1
ATOM 3820 N N . LEU A 1 455 ? -7.364 34.030 -24.177 1.00 90.38 455 LEU A N 1
ATOM 3821 C CA . LEU A 1 455 ? -6.020 34.257 -24.728 1.00 90.38 455 LEU A CA 1
ATOM 3822 C C . LEU A 1 455 ? -4.940 34.312 -23.637 1.00 90.38 455 LEU A C 1
ATOM 3824 O O . LEU A 1 455 ? -3.856 33.755 -23.813 1.00 90.38 455 LEU A O 1
ATOM 3828 N N . LEU A 1 456 ? -5.217 34.942 -22.489 1.00 91.44 456 LEU A N 1
ATOM 3829 C CA . LEU A 1 456 ? -4.291 34.963 -21.351 1.00 91.44 456 LEU A CA 1
ATOM 3830 C C . LEU A 1 456 ? -4.092 33.570 -20.735 1.00 91.44 456 LEU A C 1
ATOM 3832 O O . LEU A 1 456 ? -2.975 33.252 -20.324 1.00 91.44 456 LEU A O 1
ATOM 3836 N N . ILE A 1 457 ? -5.125 32.727 -20.680 1.00 89.00 457 ILE A N 1
ATOM 3837 C CA . ILE A 1 457 ? -4.995 31.325 -20.253 1.00 89.00 457 ILE A CA 1
ATOM 3838 C C . ILE A 1 457 ? -4.126 30.559 -21.261 1.00 89.00 457 ILE A C 1
ATOM 3840 O O . ILE A 1 457 ? -3.107 29.989 -20.868 1.00 89.00 457 ILE A O 1
ATOM 3844 N N . LEU A 1 458 ? -4.452 30.641 -22.554 1.00 90.25 458 LEU A N 1
ATOM 3845 C CA . LEU A 1 458 ? -3.729 29.967 -23.635 1.00 90.25 458 LEU A CA 1
ATOM 3846 C C . LEU A 1 458 ? -2.242 30.364 -23.693 1.00 90.25 458 LEU A C 1
ATOM 3848 O O . LEU A 1 458 ? -1.376 29.500 -23.840 1.00 90.25 458 LEU A O 1
ATOM 3852 N N . LEU A 1 459 ? -1.920 31.651 -23.513 1.00 92.50 459 LEU A N 1
ATOM 3853 C CA . LEU A 1 459 ? -0.536 32.133 -23.442 1.00 92.50 459 LEU A CA 1
ATOM 3854 C C . LEU A 1 459 ? 0.232 31.498 -22.274 1.00 92.50 459 LEU A C 1
ATOM 3856 O O . LEU A 1 459 ? 1.390 31.109 -22.431 1.00 92.50 459 LEU A O 1
ATOM 3860 N N . ASN A 1 460 ? -0.397 31.392 -21.099 1.00 88.25 460 ASN A N 1
ATOM 3861 C CA . ASN A 1 460 ? 0.229 30.783 -19.927 1.00 88.25 460 ASN A CA 1
ATOM 3862 C C . ASN A 1 460 ? 0.423 29.269 -20.106 1.00 88.25 460 ASN A C 1
ATOM 3864 O O . ASN A 1 460 ? 1.471 28.752 -19.721 1.00 88.25 460 ASN A O 1
ATOM 3868 N N . GLU A 1 461 ? -0.526 28.567 -20.731 1.00 86.00 461 GLU A N 1
ATOM 3869 C CA . GLU A 1 461 ? -0.381 27.144 -21.061 1.00 86.00 461 GLU A CA 1
ATOM 3870 C C . GLU A 1 461 ? 0.742 26.901 -22.079 1.00 86.00 461 GLU A C 1
ATOM 3872 O O . GLU A 1 461 ? 1.595 26.042 -21.857 1.00 86.00 461 GLU A O 1
ATOM 3877 N N . ILE A 1 462 ? 0.807 27.676 -23.166 1.00 83.31 462 ILE A N 1
ATOM 3878 C CA . ILE A 1 462 ? 1.845 27.504 -24.195 1.00 83.31 462 ILE A CA 1
ATOM 3879 C C . ILE A 1 462 ? 3.233 27.847 -23.643 1.00 83.31 462 ILE A C 1
ATOM 3881 O O . ILE A 1 462 ? 4.173 27.085 -23.872 1.00 83.31 462 ILE A O 1
ATOM 3885 N N . ARG A 1 463 ? 3.373 28.925 -22.855 1.00 89.12 463 ARG A N 1
ATOM 3886 C CA . ARG A 1 463 ? 4.630 29.236 -22.148 1.00 89.12 463 ARG A CA 1
ATOM 3887 C C . ARG A 1 463 ? 5.039 28.098 -21.206 1.00 89.12 463 ARG A C 1
ATOM 3889 O O . ARG A 1 463 ? 6.183 27.659 -21.262 1.00 89.12 463 ARG A O 1
ATOM 3896 N N . TYR A 1 464 ? 4.101 27.553 -20.425 1.00 82.38 464 TYR A N 1
ATOM 3897 C CA . TYR A 1 464 ? 4.342 26.402 -19.546 1.00 82.38 464 TYR A CA 1
ATOM 3898 C C . TYR A 1 464 ? 4.833 25.163 -20.317 1.00 82.38 464 TYR A C 1
ATOM 3900 O O . TYR A 1 464 ? 5.792 24.511 -19.898 1.00 82.38 464 TYR A O 1
ATOM 3908 N N . TYR A 1 465 ? 4.215 24.847 -21.461 1.00 76.38 465 TYR A N 1
ATOM 3909 C CA . TYR A 1 465 ? 4.640 23.734 -22.314 1.00 76.38 465 TYR A CA 1
ATOM 3910 C C . TYR A 1 465 ? 5.993 23.979 -22.996 1.00 76.38 465 TYR A C 1
ATOM 3912 O O . TYR A 1 465 ? 6.772 23.030 -23.121 1.00 76.38 465 TYR A O 1
ATOM 3920 N N . ASN A 1 466 ? 6.302 25.215 -23.400 1.00 83.69 466 ASN A N 1
ATOM 3921 C CA . ASN A 1 466 ? 7.598 25.569 -23.982 1.00 83.69 466 ASN A CA 1
ATOM 3922 C C . ASN A 1 466 ? 8.714 25.451 -22.931 1.00 83.69 466 ASN A C 1
ATOM 3924 O O . ASN A 1 466 ? 9.655 24.682 -23.123 1.00 83.69 466 ASN A O 1
ATOM 3928 N N . ASP A 1 467 ? 8.546 26.075 -21.758 1.00 81.50 467 ASP A N 1
ATOM 3929 C CA . ASP A 1 467 ? 9.471 25.956 -20.621 1.00 81.50 467 ASP A CA 1
ATOM 3930 C C . ASP A 1 467 ? 9.694 24.491 -20.219 1.00 81.50 467 ASP A C 1
ATOM 3932 O O . ASP A 1 467 ? 10.834 24.061 -20.014 1.00 81.50 467 ASP A O 1
ATOM 3936 N N . PHE A 1 468 ? 8.628 23.687 -20.133 1.00 77.50 468 PHE A N 1
ATOM 3937 C CA . PHE A 1 468 ? 8.740 22.257 -19.840 1.00 77.50 468 PHE A CA 1
ATOM 3938 C C . PHE A 1 468 ? 9.544 21.512 -20.918 1.00 77.50 468 PHE A C 1
ATOM 3940 O O . PHE A 1 468 ? 10.447 20.739 -20.589 1.00 77.50 468 PHE A O 1
ATOM 3947 N N . THR A 1 469 ? 9.263 21.776 -22.198 1.00 76.94 469 THR A N 1
ATOM 3948 C CA . THR A 1 469 ? 9.940 21.141 -23.340 1.00 76.94 469 THR A CA 1
ATOM 3949 C C . THR A 1 469 ? 11.424 21.508 -23.383 1.00 76.94 469 THR A C 1
ATOM 3951 O O . THR A 1 469 ? 12.269 20.618 -23.484 1.00 76.94 469 THR A O 1
ATOM 3954 N N . ILE A 1 470 ? 11.760 22.792 -23.222 1.00 81.25 470 ILE A N 1
ATOM 3955 C CA . ILE A 1 470 ? 13.137 23.304 -23.176 1.00 81.25 470 ILE A CA 1
ATOM 3956 C C . ILE A 1 470 ? 13.913 22.674 -22.011 1.00 81.25 470 ILE A C 1
ATOM 3958 O O . ILE A 1 470 ? 15.047 22.222 -22.197 1.00 81.25 470 ILE A O 1
ATOM 3962 N N . ASN A 1 471 ? 13.327 22.604 -20.812 1.00 78.88 471 ASN A N 1
ATOM 3963 C CA . ASN A 1 471 ? 13.996 22.028 -19.643 1.00 78.88 471 ASN A CA 1
ATOM 3964 C C . ASN A 1 471 ? 14.205 20.510 -19.778 1.00 78.88 471 ASN A C 1
ATOM 3966 O O . ASN A 1 471 ? 15.317 20.023 -19.555 1.00 78.88 471 ASN A O 1
ATOM 3970 N N . HIS A 1 472 ? 13.179 19.764 -20.201 1.00 75.62 472 HIS A N 1
ATOM 3971 C CA . HIS A 1 472 ? 13.280 18.319 -20.424 1.00 75.62 472 HIS A CA 1
ATOM 3972 C C . HIS A 1 472 ? 14.298 17.990 -21.532 1.00 75.62 472 HIS A C 1
ATOM 3974 O O . HIS A 1 472 ? 15.117 17.079 -21.385 1.00 75.62 472 HIS A O 1
ATOM 3980 N N . PHE A 1 473 ? 14.327 18.777 -22.611 1.00 76.94 473 PHE A N 1
ATOM 3981 C CA . PHE A 1 473 ? 15.277 18.574 -23.701 1.00 76.94 473 PHE A CA 1
ATOM 3982 C C . PHE A 1 473 ? 16.729 18.893 -23.308 1.00 76.94 473 PHE A C 1
ATOM 3984 O O . PHE A 1 473 ? 17.633 18.104 -23.589 1.00 76.94 473 PHE A O 1
ATOM 3991 N N . ASN A 1 474 ? 16.972 19.994 -22.587 1.00 78.94 474 ASN A N 1
ATOM 3992 C CA . ASN A 1 474 ? 18.306 20.311 -22.062 1.00 78.94 474 ASN A CA 1
ATOM 3993 C C . ASN A 1 474 ? 18.828 19.223 -21.109 1.00 78.94 474 ASN A C 1
ATOM 3995 O O . ASN A 1 474 ? 20.017 18.888 -21.133 1.00 78.94 474 ASN A O 1
ATOM 3999 N N . HIS A 1 475 ? 17.942 18.633 -20.304 1.00 74.25 475 HIS A N 1
ATOM 4000 C CA . HIS A 1 475 ? 18.257 17.493 -19.448 1.00 74.25 475 HIS A CA 1
ATOM 4001 C C . HIS A 1 475 ? 18.667 16.259 -20.277 1.00 74.25 475 HIS A C 1
ATOM 4003 O O . HIS A 1 475 ? 19.733 15.685 -20.042 1.00 74.25 475 HIS A O 1
ATOM 4009 N N . TYR A 1 476 ? 17.889 15.904 -21.305 1.00 72.81 476 TYR A N 1
ATOM 4010 C CA . TYR A 1 476 ? 18.184 14.794 -22.221 1.00 72.81 476 TYR A CA 1
ATOM 4011 C C . TYR A 1 476 ? 19.509 14.978 -22.989 1.00 72.81 476 TYR A C 1
ATOM 4013 O O . TYR A 1 476 ? 20.339 14.065 -23.029 1.00 72.81 476 TYR A O 1
ATOM 4021 N N . LEU A 1 477 ? 19.785 16.181 -23.511 1.00 77.19 477 LEU A N 1
ATOM 4022 C CA . LEU A 1 477 ? 21.079 16.507 -24.127 1.00 77.19 477 LEU A CA 1
ATOM 4023 C C . LEU A 1 477 ? 22.246 16.339 -23.145 1.00 77.19 477 LEU A C 1
ATOM 4025 O O . LEU A 1 477 ? 23.312 15.855 -23.526 1.00 77.19 477 LEU A O 1
ATOM 4029 N N . ASN A 1 478 ? 22.073 16.739 -21.883 1.00 76.12 478 ASN A N 1
ATOM 4030 C CA . ASN A 1 478 ? 23.112 16.597 -20.865 1.00 76.12 478 ASN A CA 1
ATOM 4031 C C . ASN A 1 478 ? 23.337 15.131 -20.459 1.00 76.12 478 ASN A C 1
ATOM 4033 O O . ASN A 1 478 ? 24.489 14.745 -20.256 1.00 76.12 478 ASN A O 1
ATOM 4037 N N . PHE A 1 479 ? 22.292 14.300 -20.438 1.00 72.75 479 PHE A N 1
ATOM 4038 C CA . PHE A 1 479 ? 22.426 12.849 -20.284 1.00 72.75 479 PHE A CA 1
ATOM 4039 C C . PHE A 1 479 ? 23.242 12.229 -21.431 1.00 72.75 479 PHE A C 1
ATOM 4041 O O . PHE A 1 479 ? 24.222 11.527 -21.171 1.00 72.75 479 PHE A O 1
ATOM 4048 N N . ILE A 1 480 ? 22.937 12.556 -22.696 1.00 71.69 480 ILE A N 1
ATOM 4049 C CA . ILE A 1 480 ? 23.713 12.054 -23.847 1.00 71.69 480 ILE A CA 1
ATOM 4050 C C . ILE A 1 480 ? 25.187 12.481 -23.753 1.00 71.69 480 ILE A C 1
ATOM 4052 O O . ILE A 1 480 ? 26.075 11.642 -23.918 1.00 71.69 480 ILE A O 1
ATOM 4056 N N . LYS A 1 481 ? 25.476 13.749 -23.416 1.00 76.50 481 LYS A N 1
ATOM 4057 C CA . LYS A 1 481 ? 26.859 14.226 -23.201 1.00 76.50 481 LYS A CA 1
ATOM 4058 C C . LYS A 1 481 ? 27.595 13.405 -22.137 1.00 76.50 481 LYS A C 1
ATOM 4060 O O . LYS A 1 481 ? 28.750 13.044 -22.354 1.00 76.50 481 LYS A O 1
ATOM 4065 N N . GLN A 1 482 ? 26.946 13.084 -21.014 1.00 74.06 482 GLN A N 1
ATOM 4066 C CA . GLN A 1 482 ? 27.546 12.260 -19.956 1.00 74.06 482 GLN A CA 1
ATOM 4067 C C . GLN A 1 482 ? 27.809 10.822 -20.426 1.00 74.06 482 GLN A C 1
ATOM 4069 O O . GLN A 1 482 ? 28.897 10.298 -20.196 1.00 74.06 482 GLN A O 1
ATOM 4074 N N . VAL A 1 483 ? 26.874 10.198 -21.152 1.00 69.06 483 VAL A N 1
ATOM 4075 C CA . VAL A 1 483 ? 27.059 8.848 -21.717 1.00 69.06 483 VAL A CA 1
ATOM 4076 C C . VAL A 1 483 ? 28.202 8.813 -22.744 1.00 69.06 483 VAL A C 1
ATOM 4078 O O . VAL A 1 483 ? 28.997 7.870 -22.747 1.00 69.06 483 VAL A O 1
ATOM 4081 N N . LEU A 1 484 ? 28.333 9.842 -23.588 1.00 74.50 484 LEU A N 1
ATOM 4082 C CA . LEU A 1 484 ? 29.445 9.977 -24.537 1.00 74.50 484 LEU A CA 1
ATOM 4083 C C . LEU A 1 484 ? 30.794 10.186 -23.823 1.00 74.50 484 LEU A C 1
ATOM 4085 O O . LEU A 1 484 ? 31.787 9.562 -24.202 1.00 74.50 484 LEU A O 1
ATOM 4089 N N . LEU A 1 485 ? 30.825 11.002 -22.762 1.00 75.12 485 LEU A N 1
ATOM 4090 C CA . LEU A 1 485 ? 32.015 11.233 -21.935 1.00 75.12 485 LEU A CA 1
ATOM 4091 C C . LEU A 1 485 ? 32.469 9.956 -21.208 1.00 75.12 485 LEU A C 1
ATOM 4093 O O . LEU A 1 485 ? 33.648 9.609 -21.249 1.00 75.12 485 LEU A O 1
ATOM 4097 N N . LEU A 1 486 ? 31.541 9.209 -20.605 1.00 71.12 486 LEU A N 1
ATOM 4098 C CA . LEU A 1 486 ? 31.843 7.925 -19.968 1.00 71.12 486 LEU A CA 1
ATOM 4099 C C . LEU A 1 486 ? 32.361 6.903 -20.993 1.00 71.12 486 LEU A C 1
ATOM 4101 O O . LEU A 1 486 ? 33.364 6.233 -20.747 1.00 71.12 486 LEU A O 1
ATOM 4105 N N . LYS A 1 487 ? 31.754 6.823 -22.188 1.00 70.31 487 LYS A N 1
ATOM 4106 C CA . LYS A 1 487 ? 32.237 5.939 -23.265 1.00 70.31 487 LYS A CA 1
ATOM 4107 C C . LYS A 1 487 ? 33.650 6.307 -23.747 1.00 70.31 487 LYS A C 1
ATOM 4109 O O . LYS A 1 487 ? 34.430 5.394 -24.028 1.00 70.31 487 LYS A O 1
ATOM 4114 N N . SER A 1 488 ? 34.020 7.592 -23.813 1.00 71.81 488 SER A N 1
ATOM 4115 C CA . SER A 1 488 ? 35.388 7.995 -24.185 1.00 71.81 488 SER A CA 1
ATOM 4116 C C . SER A 1 488 ? 36.408 7.681 -23.080 1.00 71.81 488 SER A C 1
ATOM 4118 O O . SER A 1 488 ? 37.473 7.134 -23.372 1.00 71.81 488 SER A O 1
ATOM 4120 N N . GLN A 1 489 ? 36.051 7.889 -21.809 1.00 73.50 489 GLN A N 1
ATOM 4121 C CA . GLN A 1 489 ? 36.863 7.480 -20.656 1.00 73.50 489 GLN A CA 1
ATOM 4122 C C . GLN A 1 489 ? 37.096 5.959 -20.633 1.00 73.50 489 GLN A C 1
ATOM 4124 O O . GLN A 1 489 ? 38.240 5.512 -20.546 1.00 73.50 489 GLN A O 1
ATOM 4129 N N . CYS A 1 490 ? 36.049 5.145 -20.817 1.00 69.69 490 CYS A N 1
ATOM 4130 C CA . CYS A 1 490 ? 36.179 3.686 -20.905 1.00 69.69 490 CYS A CA 1
ATOM 4131 C C . CYS A 1 490 ? 37.048 3.225 -22.090 1.00 69.69 490 CYS A C 1
ATOM 4133 O O . CYS A 1 490 ? 37.771 2.235 -21.962 1.00 69.69 490 CYS A O 1
ATOM 4135 N N . LYS A 1 491 ? 37.013 3.930 -23.232 1.00 72.25 491 LYS A N 1
ATOM 4136 C CA . LYS A 1 491 ? 37.888 3.642 -24.384 1.00 72.25 491 LYS A CA 1
ATOM 4137 C C . LYS A 1 491 ? 39.360 3.890 -24.040 1.00 72.25 491 LYS A C 1
ATOM 4139 O O . LYS A 1 491 ? 40.195 3.044 -24.344 1.00 72.25 491 LYS A O 1
ATOM 4144 N N . ASN A 1 492 ? 39.663 4.984 -23.341 1.00 68.88 492 ASN A N 1
ATOM 4145 C CA . ASN A 1 492 ? 41.022 5.298 -22.892 1.00 68.88 492 ASN A CA 1
ATOM 4146 C C . ASN A 1 492 ? 41.543 4.274 -21.867 1.00 68.88 492 ASN A C 1
ATOM 4148 O O . ASN A 1 492 ? 42.678 3.820 -21.990 1.00 68.88 492 ASN A O 1
ATOM 4152 N N . ILE A 1 493 ? 40.705 3.832 -20.920 1.00 66.88 493 ILE A N 1
ATOM 4153 C CA . ILE A 1 493 ? 41.065 2.778 -19.952 1.00 66.88 493 ILE A CA 1
ATOM 4154 C C . ILE A 1 493 ? 41.368 1.452 -20.670 1.00 66.88 493 ILE A C 1
ATOM 4156 O O . ILE A 1 493 ? 42.391 0.825 -20.398 1.00 66.88 493 ILE A O 1
ATOM 4160 N N . LYS A 1 494 ? 40.540 1.043 -21.645 1.00 63.31 494 LYS A N 1
ATOM 4161 C CA . LYS A 1 494 ? 40.796 -0.171 -22.446 1.00 63.31 494 LYS A CA 1
ATOM 4162 C C . LYS A 1 494 ? 42.071 -0.089 -23.294 1.00 63.31 494 LYS A C 1
ATOM 4164 O O . LYS A 1 494 ? 42.689 -1.119 -23.527 1.00 63.31 494 LYS A O 1
ATOM 4169 N N . LEU A 1 495 ? 42.484 1.104 -23.727 1.00 62.31 495 LEU A N 1
ATOM 4170 C CA . LEU A 1 495 ? 43.754 1.310 -24.439 1.00 62.31 495 LEU A CA 1
ATOM 4171 C C . LEU A 1 495 ? 44.984 1.267 -23.512 1.00 62.31 495 LEU A C 1
ATOM 4173 O O . LEU A 1 495 ? 46.084 0.990 -23.982 1.00 62.31 495 LEU A O 1
ATOM 4177 N N . GLN A 1 496 ? 44.812 1.503 -22.208 1.00 59.75 496 GLN A N 1
ATOM 4178 C CA . GLN A 1 496 ? 45.876 1.371 -21.203 1.00 59.75 496 GLN A CA 1
ATOM 4179 C C . GLN A 1 496 ? 46.017 -0.067 -20.672 1.00 59.75 496 GLN A C 1
ATOM 4181 O O . GLN A 1 496 ? 47.108 -0.477 -20.273 1.00 59.75 496 GLN A O 1
ATOM 4186 N N . GLN A 1 497 ? 44.943 -0.862 -20.699 1.00 46.38 497 GLN A N 1
ATOM 4187 C CA . GLN A 1 497 ? 44.944 -2.263 -20.267 1.00 46.38 497 GLN A CA 1
ATOM 4188 C C . GLN A 1 497 ? 45.529 -3.197 -21.339 1.00 46.38 497 GLN A C 1
ATOM 4190 O O . GLN A 1 497 ? 44.818 -3.913 -22.044 1.00 46.38 497 GLN A O 1
ATOM 4195 N N . LYS A 1 498 ? 46.864 -3.216 -21.431 1.00 49.56 498 LYS A N 1
ATOM 4196 C CA . LYS A 1 498 ? 47.619 -4.235 -22.178 1.00 49.56 498 LYS A CA 1
ATOM 4197 C C . LYS A 1 498 ? 47.240 -5.636 -21.647 1.00 49.56 498 LYS A C 1
ATOM 4199 O O . LYS A 1 498 ? 47.212 -5.808 -20.428 1.00 49.56 498 LYS A O 1
ATOM 4204 N N . PRO A 1 499 ? 46.934 -6.630 -22.505 1.00 45.88 499 PRO A N 1
ATOM 4205 C CA . PRO A 1 499 ? 46.372 -7.903 -22.052 1.00 45.88 499 PRO A CA 1
ATOM 4206 C C . PRO A 1 499 ? 47.355 -8.680 -21.167 1.00 45.88 499 PRO A C 1
ATOM 4208 O O . PRO A 1 499 ? 48.437 -9.065 -21.612 1.00 45.88 499 PRO A O 1
ATOM 4211 N N . ILE A 1 500 ? 46.951 -8.927 -19.919 1.00 47.69 500 ILE A N 1
ATOM 4212 C CA . ILE A 1 500 ? 47.653 -9.824 -18.993 1.00 47.69 500 ILE A CA 1
ATOM 4213 C C . ILE A 1 500 ? 47.426 -11.262 -19.472 1.00 47.69 500 ILE A C 1
ATOM 4215 O O . ILE A 1 500 ? 46.306 -11.646 -19.810 1.00 47.69 500 ILE A O 1
ATOM 4219 N N . THR A 1 501 ? 48.502 -12.044 -19.551 1.00 44.72 501 THR A N 1
ATOM 4220 C CA . THR A 1 501 ? 48.453 -13.406 -20.104 1.00 44.72 501 THR A CA 1
ATOM 4221 C C . THR A 1 501 ? 47.732 -14.383 -19.170 1.00 44.72 501 THR A C 1
ATOM 4223 O O . THR A 1 501 ? 47.748 -14.247 -17.948 1.00 44.72 501 THR A O 1
ATOM 4226 N N . SER A 1 502 ? 47.084 -15.391 -19.754 1.00 46.03 502 SER A N 1
ATOM 4227 C CA . SER A 1 502 ? 46.063 -16.245 -19.123 1.00 46.03 502 SER A CA 1
ATOM 4228 C C . SER A 1 502 ? 46.538 -17.200 -18.013 1.00 46.03 502 SER A C 1
ATOM 4230 O O . SER A 1 502 ? 45.774 -18.069 -17.604 1.00 46.03 502 SER A O 1
ATOM 4232 N N . ASN A 1 503 ? 47.769 -17.066 -17.510 1.00 50.19 503 ASN A N 1
ATOM 4233 C CA . ASN A 1 503 ? 48.353 -17.992 -16.532 1.00 50.19 503 ASN A CA 1
ATOM 4234 C C . ASN A 1 503 ? 48.270 -17.509 -15.070 1.00 50.19 503 ASN A C 1
ATOM 4236 O O . ASN A 1 503 ? 48.518 -18.301 -14.165 1.00 50.19 503 ASN A O 1
ATOM 4240 N N . GLU A 1 504 ? 47.904 -16.249 -14.810 1.00 48.91 504 GLU A N 1
ATOM 4241 C CA . GLU A 1 504 ? 47.904 -15.685 -13.444 1.00 48.91 504 GLU A CA 1
ATOM 4242 C C . GLU A 1 504 ? 46.534 -15.727 -12.737 1.00 48.91 504 GLU A C 1
ATOM 4244 O O . GLU A 1 504 ? 46.458 -15.610 -11.514 1.00 48.91 504 GLU A O 1
ATOM 4249 N N . GLN A 1 505 ? 45.433 -15.934 -13.469 1.00 49.25 505 GLN A N 1
ATOM 4250 C CA . GLN A 1 505 ? 44.077 -15.793 -12.912 1.00 49.25 505 GLN A CA 1
ATOM 4251 C C . GLN A 1 505 ? 43.681 -16.901 -11.915 1.00 49.25 505 GLN A C 1
ATOM 4253 O O . GLN A 1 505 ? 42.913 -16.636 -10.990 1.00 49.25 505 GLN A O 1
ATOM 4258 N N . ASN A 1 506 ? 44.240 -18.110 -12.034 1.00 48.19 506 ASN A N 1
ATOM 4259 C CA . ASN A 1 506 ? 43.840 -19.258 -11.206 1.00 48.19 506 ASN A CA 1
ATOM 4260 C C . ASN A 1 506 ? 44.431 -19.260 -9.781 1.00 48.19 506 ASN A C 1
ATOM 4262 O O . ASN A 1 506 ? 43.905 -19.954 -8.914 1.00 48.19 506 ASN A O 1
ATOM 4266 N N . ASN A 1 507 ? 45.483 -18.478 -9.509 1.00 50.41 507 ASN A N 1
ATOM 4267 C CA . ASN A 1 507 ? 46.121 -18.433 -8.182 1.00 50.41 507 ASN A CA 1
ATOM 4268 C C . ASN A 1 507 ? 45.517 -17.378 -7.239 1.00 50.41 507 ASN A C 1
ATOM 4270 O O . ASN A 1 507 ? 45.691 -17.472 -6.027 1.00 50.41 507 ASN A O 1
ATOM 4274 N N . ASN A 1 508 ? 44.796 -16.386 -7.770 1.00 48.59 508 ASN A N 1
ATOM 4275 C CA . ASN A 1 508 ? 44.295 -15.264 -6.969 1.00 48.59 508 ASN A CA 1
ATOM 4276 C C . ASN A 1 508 ? 42.946 -15.551 -6.290 1.00 48.59 508 ASN A C 1
ATOM 4278 O O . ASN A 1 508 ? 42.652 -14.956 -5.259 1.00 48.59 508 ASN A O 1
ATOM 4282 N N . ILE A 1 509 ? 42.139 -16.476 -6.824 1.00 49.97 509 ILE A N 1
ATOM 4283 C CA . ILE A 1 509 ? 40.826 -16.827 -6.252 1.00 49.97 509 ILE A CA 1
ATOM 4284 C C . ILE A 1 509 ? 40.999 -17.637 -4.957 1.00 49.97 509 ILE A C 1
ATOM 4286 O O . ILE A 1 509 ? 40.427 -17.285 -3.928 1.00 49.97 509 ILE A O 1
ATOM 4290 N N . SER A 1 510 ? 41.866 -18.654 -4.964 1.00 54.16 510 SER A N 1
ATOM 4291 C CA . SER A 1 510 ? 42.148 -19.485 -3.783 1.00 54.16 510 SER A CA 1
ATOM 4292 C C . SER A 1 510 ? 42.806 -18.704 -2.639 1.00 54.16 510 SER A C 1
ATOM 4294 O O . SER A 1 510 ? 42.525 -18.970 -1.470 1.00 54.16 510 SER A O 1
ATOM 4296 N N . GLN A 1 511 ? 43.632 -17.698 -2.948 1.00 54.53 511 GLN A N 1
ATOM 4297 C CA . GLN A 1 511 ? 44.169 -16.785 -1.934 1.00 54.53 511 GLN A CA 1
ATOM 4298 C C . GLN A 1 511 ? 43.091 -15.894 -1.303 1.00 54.53 511 GLN A C 1
ATOM 4300 O O . GLN A 1 511 ? 43.225 -15.534 -0.135 1.00 54.53 511 GLN A O 1
ATOM 4305 N N . LEU A 1 512 ? 42.024 -15.556 -2.034 1.00 44.00 512 LEU A N 1
ATOM 4306 C CA . LEU A 1 512 ? 40.965 -14.664 -1.560 1.00 44.00 512 LEU A CA 1
ATOM 4307 C C . LEU A 1 512 ? 40.042 -15.368 -0.552 1.00 44.00 512 LEU A C 1
ATOM 4309 O O . LEU A 1 512 ? 39.784 -14.815 0.518 1.00 44.00 512 LEU A O 1
ATOM 4313 N N . ASP A 1 513 ? 39.657 -16.620 -0.820 1.00 50.34 513 ASP A N 1
ATOM 4314 C CA . ASP A 1 513 ? 38.910 -17.455 0.135 1.00 50.34 513 ASP A CA 1
ATOM 4315 C C . ASP A 1 513 ? 39.732 -17.749 1.404 1.00 50.34 513 ASP A C 1
ATOM 4317 O O . ASP A 1 513 ? 39.225 -17.631 2.523 1.00 50.34 513 ASP A O 1
ATOM 4321 N N . LEU A 1 514 ? 41.032 -18.040 1.255 1.00 66.19 514 LEU A N 1
ATOM 4322 C CA . LEU A 1 514 ? 41.954 -18.189 2.388 1.00 66.19 514 LEU A CA 1
ATOM 4323 C C . LEU A 1 514 ? 42.095 -16.890 3.200 1.00 66.19 514 LEU A C 1
ATOM 4325 O O . LEU A 1 514 ? 42.176 -16.940 4.430 1.00 66.19 514 LEU A O 1
ATOM 4329 N N . LEU A 1 515 ? 42.081 -15.722 2.549 1.00 58.00 515 LEU A N 1
ATOM 4330 C CA . LEU A 1 515 ? 42.074 -14.421 3.223 1.00 58.00 515 LEU A CA 1
ATOM 4331 C C . LEU A 1 515 ? 40.792 -14.222 4.038 1.00 58.00 515 LEU A C 1
ATOM 4333 O O . LEU A 1 515 ? 40.883 -13.889 5.222 1.00 58.00 515 LEU A O 1
ATOM 4337 N N . VAL A 1 516 ? 39.621 -14.487 3.451 1.00 55.34 516 VAL A N 1
ATOM 4338 C CA . VAL A 1 516 ? 38.313 -14.379 4.121 1.00 55.34 516 VAL A CA 1
ATOM 4339 C C . VAL A 1 516 ? 38.220 -15.336 5.314 1.00 55.34 516 VAL A C 1
ATOM 4341 O O . VAL A 1 516 ? 37.881 -14.900 6.418 1.00 55.34 516 VAL A O 1
ATOM 4344 N N . GLU A 1 517 ? 38.614 -16.604 5.158 1.00 58.44 517 GLU A N 1
ATOM 4345 C CA . GLU A 1 517 ? 38.712 -17.535 6.287 1.00 58.44 517 GLU A CA 1
ATOM 4346 C C . GLU A 1 517 ? 39.692 -17.045 7.364 1.00 58.44 517 GLU A C 1
ATOM 4348 O O . GLU A 1 517 ? 39.383 -17.127 8.555 1.00 58.44 517 GLU A O 1
ATOM 4353 N N . SER A 1 518 ? 40.864 -16.522 6.981 1.00 66.19 518 SER A N 1
ATOM 4354 C CA . SER A 1 518 ? 41.868 -16.041 7.941 1.00 66.19 518 SER A CA 1
ATOM 4355 C C . SER A 1 518 ? 41.372 -14.839 8.752 1.00 66.19 518 SER A C 1
ATOM 4357 O O . SER A 1 518 ? 41.678 -14.736 9.942 1.00 66.19 518 SER A O 1
ATOM 4359 N N . LEU A 1 519 ? 40.563 -13.963 8.146 1.00 47.34 519 LEU A N 1
ATOM 4360 C CA . LEU A 1 519 ? 39.953 -12.810 8.805 1.00 47.34 519 LEU A CA 1
ATOM 4361 C C . LEU A 1 519 ? 38.852 -13.249 9.778 1.00 47.34 519 LEU A C 1
ATOM 4363 O O . LEU A 1 519 ? 38.841 -12.790 10.919 1.00 47.34 519 LEU A O 1
ATOM 4367 N N . ILE A 1 520 ? 37.996 -14.198 9.387 1.00 54.69 520 ILE A N 1
ATOM 4368 C CA . ILE A 1 520 ? 36.968 -14.777 10.270 1.00 54.69 520 ILE A CA 1
ATOM 4369 C C . ILE A 1 520 ? 37.620 -15.513 11.458 1.00 54.69 520 ILE A C 1
ATOM 4371 O O . ILE A 1 520 ? 37.208 -15.331 12.607 1.00 54.69 520 ILE A O 1
ATOM 4375 N N . LYS A 1 521 ? 38.684 -16.291 11.213 1.00 60.56 521 LYS A N 1
ATOM 4376 C CA . LYS A 1 521 ? 39.420 -17.035 12.252 1.00 60.56 521 LYS A CA 1
ATOM 4377 C C . LYS A 1 521 ? 40.205 -16.101 13.189 1.00 60.56 521 LYS A C 1
ATOM 4379 O O . LYS A 1 521 ? 40.169 -16.302 14.402 1.00 60.56 521 LYS A O 1
ATOM 4384 N N . LYS A 1 522 ? 40.829 -15.027 12.681 1.00 54.41 522 LYS A N 1
ATOM 4385 C CA . LYS A 1 522 ? 41.449 -13.980 13.522 1.00 54.41 522 LYS A CA 1
ATOM 4386 C C . LYS A 1 522 ? 40.422 -13.210 14.353 1.00 54.41 522 LYS A C 1
ATOM 4388 O O . LYS A 1 522 ? 40.668 -12.968 15.532 1.00 54.41 522 LYS A O 1
ATOM 4393 N N . HIS A 1 523 ? 39.269 -12.844 13.788 1.00 45.91 523 HIS A N 1
ATOM 4394 C CA . HIS A 1 523 ? 38.312 -12.003 14.514 1.00 45.91 523 HIS A CA 1
ATOM 4395 C C . HIS A 1 523 ? 37.652 -12.730 15.703 1.00 45.91 523 HIS A C 1
ATOM 4397 O O . HIS A 1 523 ? 37.301 -12.070 16.681 1.00 45.91 523 HIS A O 1
ATOM 4403 N N . ASN A 1 524 ? 37.549 -14.064 15.659 1.00 50.81 524 ASN A N 1
ATOM 4404 C CA . ASN A 1 524 ? 37.026 -14.875 16.766 1.00 50.81 524 ASN A CA 1
ATOM 4405 C C . ASN A 1 524 ? 38.080 -15.248 17.830 1.00 50.81 524 ASN A C 1
ATOM 4407 O O . ASN A 1 524 ? 37.716 -15.409 18.993 1.00 50.81 524 ASN A O 1
ATOM 4411 N N . ASN A 1 525 ? 39.367 -15.356 17.474 1.00 48.31 525 ASN A N 1
ATOM 4412 C CA . ASN A 1 525 ? 40.419 -15.751 18.425 1.00 48.31 525 ASN A CA 1
ATOM 4413 C C . ASN A 1 525 ? 41.045 -14.573 19.201 1.00 48.31 525 ASN A C 1
ATOM 4415 O O . ASN A 1 525 ? 41.565 -14.778 20.294 1.00 48.31 525 ASN A O 1
ATOM 4419 N N . ASN A 1 526 ? 40.961 -13.338 18.695 1.00 41.69 526 ASN A N 1
ATOM 4420 C CA . ASN A 1 526 ? 41.633 -12.163 19.278 1.00 41.69 526 ASN A CA 1
ATOM 4421 C C . ASN A 1 526 ? 40.971 -11.575 20.553 1.00 41.69 526 ASN A C 1
ATOM 4423 O O . ASN A 1 526 ? 41.212 -10.419 20.888 1.00 41.69 526 ASN A O 1
ATOM 4427 N N . ASN A 1 527 ? 40.147 -12.346 21.272 1.00 37.97 527 ASN A N 1
ATOM 4428 C CA . ASN A 1 527 ? 39.543 -11.950 22.558 1.00 37.97 527 ASN A CA 1
ATOM 4429 C C . ASN A 1 527 ? 40.237 -12.584 23.784 1.00 37.97 527 ASN A C 1
ATOM 4431 O O . ASN A 1 527 ? 39.758 -12.442 24.909 1.00 37.97 527 ASN A O 1
ATOM 4435 N N . ILE A 1 528 ? 41.353 -13.293 23.580 1.00 41.53 528 ILE A N 1
ATOM 4436 C CA . ILE A 1 528 ? 42.190 -13.882 24.632 1.00 41.53 528 ILE A CA 1
ATOM 4437 C C . ILE A 1 528 ? 43.654 -13.544 24.305 1.00 41.53 528 ILE A C 1
ATOM 4439 O O . ILE A 1 528 ? 44.057 -13.644 23.151 1.00 41.53 528 ILE A O 1
ATOM 4443 N N . ASN A 1 529 ? 44.433 -13.178 25.330 1.00 36.69 529 ASN A N 1
ATOM 4444 C CA . ASN A 1 529 ? 45.830 -12.711 25.283 1.00 36.69 529 ASN A CA 1
ATOM 4445 C C . ASN A 1 529 ? 46.063 -11.328 24.637 1.00 36.69 529 ASN A C 1
ATOM 4447 O O . ASN A 1 529 ? 46.212 -11.205 23.426 1.00 36.69 529 ASN A O 1
ATOM 4451 N N . ASN A 1 530 ? 46.216 -10.300 25.483 1.00 37.78 530 ASN A N 1
ATOM 4452 C CA . ASN A 1 530 ? 47.495 -9.579 25.622 1.00 37.78 530 ASN A CA 1
ATOM 4453 C C . ASN A 1 530 ? 47.437 -8.565 26.783 1.00 37.78 530 ASN A C 1
ATOM 4455 O O . ASN A 1 530 ? 46.998 -7.432 26.619 1.00 37.78 530 ASN A O 1
ATOM 4459 N N . ASN A 1 531 ? 47.924 -8.988 27.952 1.00 37.09 531 ASN A N 1
ATOM 4460 C CA . ASN A 1 531 ? 48.335 -8.122 29.062 1.00 37.09 531 ASN A CA 1
ATOM 4461 C C . ASN A 1 531 ? 49.838 -8.347 29.299 1.00 37.09 531 ASN A C 1
ATOM 4463 O O . ASN A 1 531 ? 50.298 -9.478 29.137 1.00 37.09 531 ASN A O 1
ATOM 4467 N N . ASN A 1 532 ? 50.544 -7.310 29.769 1.00 41.66 532 ASN A N 1
ATOM 4468 C CA . ASN A 1 532 ? 51.992 -7.269 30.063 1.00 41.66 532 ASN A CA 1
ATOM 4469 C C . ASN A 1 532 ? 52.866 -7.269 28.775 1.00 41.66 532 ASN A C 1
ATOM 4471 O O . ASN A 1 532 ? 52.640 -8.068 27.876 1.00 41.66 532 ASN A O 1
ATOM 4475 N N . ASN A 1 533 ? 53.871 -6.403 28.575 1.00 44.75 533 ASN A N 1
ATOM 4476 C CA . ASN A 1 533 ? 54.775 -5.742 29.529 1.00 44.75 533 ASN A CA 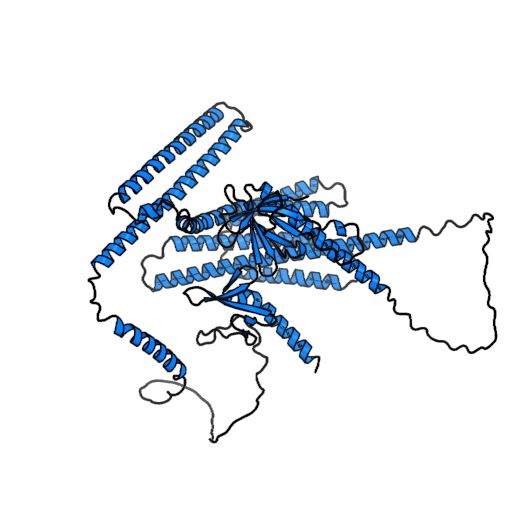1
ATOM 4477 C C . ASN A 1 533 ? 55.177 -4.292 29.149 1.00 44.75 533 ASN A C 1
ATOM 4479 O O . ASN A 1 533 ? 55.219 -3.930 27.979 1.00 44.75 533 ASN A O 1
ATOM 4483 N N . ASN A 1 534 ? 55.554 -3.548 30.197 1.00 40.69 534 ASN A N 1
ATOM 4484 C CA . ASN A 1 534 ? 56.524 -2.441 30.366 1.00 40.69 534 ASN A CA 1
ATOM 4485 C C . ASN A 1 534 ? 57.574 -2.185 29.236 1.00 40.69 534 ASN A C 1
ATOM 4487 O O . ASN A 1 534 ? 57.929 -3.103 28.505 1.00 40.69 534 ASN A O 1
ATOM 4491 N N . ASN A 1 535 ? 58.221 -1.006 29.110 1.00 42.09 535 ASN A N 1
ATOM 4492 C CA . ASN A 1 535 ? 58.677 -0.092 30.182 1.00 42.09 535 ASN A CA 1
ATOM 4493 C C . ASN A 1 535 ? 59.067 1.341 29.703 1.00 42.09 535 ASN A C 1
ATOM 4495 O O . ASN A 1 535 ? 59.402 1.497 28.534 1.00 42.09 535 ASN A O 1
ATOM 4499 N N . ASN A 1 536 ? 59.198 2.299 30.648 1.00 43.84 536 ASN A N 1
ATOM 4500 C CA . ASN A 1 536 ? 59.952 3.588 30.581 1.00 43.84 536 ASN A CA 1
ATOM 4501 C C . ASN A 1 536 ? 59.468 4.687 29.576 1.00 43.84 536 ASN A C 1
ATOM 4503 O O . ASN A 1 536 ? 59.116 4.380 28.449 1.00 43.84 536 ASN A O 1
ATOM 4507 N N . ASN A 1 537 ? 59.467 6.009 29.856 1.00 43.88 537 ASN A N 1
ATOM 4508 C CA . ASN A 1 537 ? 60.078 6.797 30.948 1.00 43.88 537 ASN A CA 1
ATOM 4509 C C . ASN A 1 537 ? 59.407 8.190 31.190 1.00 43.88 537 ASN A C 1
ATOM 4511 O O . ASN A 1 537 ? 59.136 8.912 30.238 1.00 43.88 537 ASN A O 1
ATOM 4515 N N . ASN A 1 538 ? 59.353 8.601 32.469 1.00 42.50 538 ASN A N 1
ATOM 4516 C CA . ASN A 1 538 ? 59.560 9.959 33.036 1.00 42.50 538 ASN A CA 1
ATOM 4517 C C . ASN A 1 538 ? 58.561 11.151 32.904 1.00 42.50 538 ASN A C 1
ATOM 4519 O O . ASN A 1 538 ? 58.390 11.737 31.842 1.00 42.50 538 ASN A O 1
ATOM 4523 N N . ASN A 1 539 ? 58.200 11.664 34.101 1.00 46.28 539 ASN A N 1
ATOM 4524 C CA . ASN A 1 539 ? 58.000 13.079 34.511 1.00 46.28 539 ASN A CA 1
ATOM 4525 C C . ASN A 1 539 ? 56.695 13.821 34.092 1.00 46.28 539 ASN A C 1
ATOM 4527 O O . ASN A 1 539 ? 56.310 13.793 32.934 1.00 46.28 539 ASN A O 1
ATOM 4531 N N . ASN A 1 540 ? 56.007 14.590 34.962 1.00 43.66 540 ASN A N 1
ATOM 4532 C CA . ASN A 1 540 ? 56.165 14.792 36.419 1.00 43.66 540 ASN A CA 1
ATOM 4533 C C . ASN A 1 540 ? 54.897 15.400 37.087 1.00 43.66 540 ASN A C 1
ATOM 4535 O O . ASN A 1 540 ? 54.237 16.208 36.452 1.00 43.66 540 ASN A O 1
ATOM 4539 N N . ILE A 1 541 ? 54.676 15.109 38.385 1.00 43.03 541 ILE A N 1
ATOM 4540 C CA . ILE A 1 541 ? 53.903 15.883 39.408 1.00 43.03 541 ILE A CA 1
ATOM 4541 C C . ILE A 1 541 ? 52.411 16.234 39.104 1.00 43.03 541 ILE A C 1
ATOM 4543 O O . ILE A 1 541 ? 52.118 16.958 38.167 1.00 43.03 541 ILE A O 1
ATOM 4547 N N . GLY A 1 542 ? 51.409 15.896 39.936 1.00 40.34 542 GLY A N 1
ATOM 4548 C CA . GLY A 1 542 ? 51.376 15.030 41.130 1.00 40.34 542 GLY A CA 1
ATOM 4549 C C . GLY A 1 542 ? 50.214 15.323 42.113 1.00 40.34 542 GLY A C 1
ATOM 4550 O O . GLY A 1 542 ? 49.617 16.391 42.052 1.00 40.34 542 GLY A O 1
ATOM 4551 N N . ARG A 1 543 ? 50.017 14.410 43.090 1.00 41.06 543 ARG A N 1
ATOM 4552 C CA . ARG A 1 543 ? 49.191 14.511 44.334 1.00 41.06 543 ARG A CA 1
ATOM 4553 C C . ARG A 1 543 ? 47.643 14.435 44.188 1.00 41.06 543 ARG A C 1
ATOM 4555 O O . ARG A 1 543 ? 47.094 15.024 43.274 1.00 41.06 543 ARG A O 1
ATOM 4562 N N . CYS A 1 544 ? 46.875 13.765 45.074 1.00 41.69 544 CYS A N 1
ATOM 4563 C CA . CYS A 1 544 ? 47.227 12.894 46.222 1.00 41.69 544 CYS A CA 1
ATOM 4564 C C . CYS A 1 544 ? 46.046 12.038 46.776 1.00 41.69 544 CYS A C 1
ATOM 4566 O O . CYS A 1 544 ? 44.969 12.591 46.943 1.00 41.69 544 CYS A O 1
ATOM 4568 N N . TYR A 1 545 ? 46.340 10.789 47.210 1.00 43.56 545 TYR A N 1
ATOM 4569 C CA . TYR A 1 545 ? 45.629 9.936 48.218 1.00 43.56 545 TYR A CA 1
ATOM 4570 C C . TYR A 1 545 ? 44.163 9.491 47.923 1.00 43.56 545 TYR A C 1
ATOM 4572 O O . TYR A 1 545 ? 43.433 10.224 47.276 1.00 43.56 545 TYR A O 1
ATOM 4580 N N . SER A 1 546 ? 43.609 8.339 48.358 1.00 43.91 546 SER A N 1
ATOM 4581 C CA . SER A 1 546 ? 44.021 7.051 49.012 1.00 43.91 546 SER A CA 1
ATOM 4582 C C . SER A 1 546 ? 42.748 6.132 49.084 1.00 43.91 546 SER A C 1
ATOM 4584 O O . SER A 1 546 ? 41.690 6.619 48.701 1.00 43.91 546 SER A O 1
ATOM 4586 N N . VAL A 1 547 ? 42.612 4.879 49.580 1.00 41.44 547 VAL A N 1
ATOM 4587 C CA . VAL A 1 547 ? 43.323 3.569 49.799 1.00 41.44 547 VAL A CA 1
ATOM 4588 C C . VAL A 1 547 ? 42.189 2.592 50.264 1.00 41.44 547 VAL A C 1
ATOM 4590 O O . VAL A 1 547 ? 41.231 3.076 50.858 1.00 41.44 547 VAL A O 1
ATOM 4593 N N . GLY A 1 548 ? 42.138 1.258 50.095 1.00 39.28 548 GLY A N 1
ATOM 4594 C CA . GLY A 1 548 ? 43.048 0.216 49.570 1.00 39.28 548 GLY A CA 1
ATOM 4595 C C . GLY A 1 548 ? 42.372 -0.685 48.501 1.00 39.28 548 GLY A C 1
ATOM 4596 O O . GLY A 1 548 ? 41.550 -0.163 47.758 1.00 39.28 548 GLY A O 1
ATOM 4597 N N . SER A 1 549 ? 42.659 -1.977 48.232 1.00 38.31 549 SER A N 1
ATOM 4598 C CA . SER A 1 549 ? 43.393 -3.113 48.867 1.00 38.31 549 SER A CA 1
ATOM 4599 C C . SER A 1 549 ? 42.567 -4.010 49.830 1.00 38.31 549 SER A C 1
ATOM 4601 O O . SER A 1 549 ? 41.928 -3.464 50.719 1.00 38.31 549 SER A O 1
ATOM 4603 N N . ASP A 1 550 ? 42.586 -5.360 49.775 1.00 40.56 550 ASP A N 1
ATOM 4604 C CA . ASP A 1 550 ? 43.488 -6.271 49.024 1.00 40.56 550 ASP A CA 1
ATOM 4605 C C . ASP A 1 550 ? 43.002 -7.758 48.896 1.00 40.56 550 ASP A C 1
ATOM 4607 O O . ASP A 1 550 ? 42.167 -8.180 49.688 1.00 40.56 550 ASP A O 1
ATOM 4611 N N . AR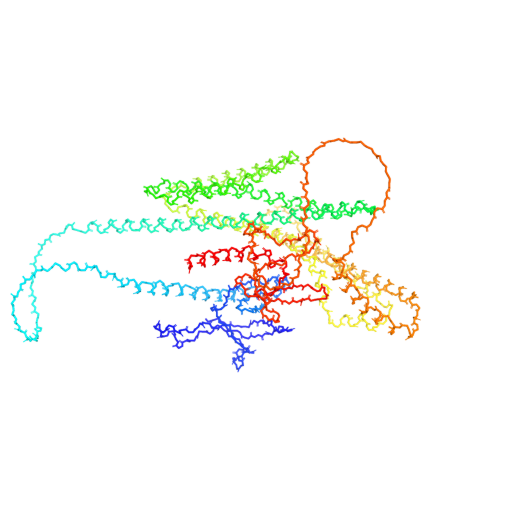G A 1 551 ? 43.620 -8.544 47.976 1.00 39.69 551 ARG A N 1
ATOM 4612 C CA . ARG A 1 551 ? 43.796 -10.044 47.911 1.00 39.69 551 ARG A CA 1
ATOM 4613 C C . ARG A 1 551 ? 42.566 -11.007 47.937 1.00 39.69 551 ARG A C 1
ATOM 4615 O O . ARG A 1 551 ? 41.745 -10.952 48.834 1.00 39.69 551 ARG A O 1
ATOM 4622 N N . SER A 1 552 ? 42.336 -11.875 46.925 1.00 38.44 552 SER A N 1
ATOM 4623 C CA . SER A 1 552 ? 42.957 -13.197 46.555 1.00 38.44 552 SER A CA 1
ATOM 4624 C C . SER A 1 552 ? 42.401 -14.409 47.355 1.00 38.44 552 SER A C 1
ATOM 4626 O O . SER A 1 552 ? 42.089 -14.228 48.521 1.00 38.44 552 SER A O 1
ATOM 4628 N N . LEU A 1 553 ? 42.221 -15.648 46.849 1.00 39.62 553 LEU A N 1
ATOM 4629 C CA . LEU A 1 553 ? 43.071 -16.495 45.974 1.00 39.6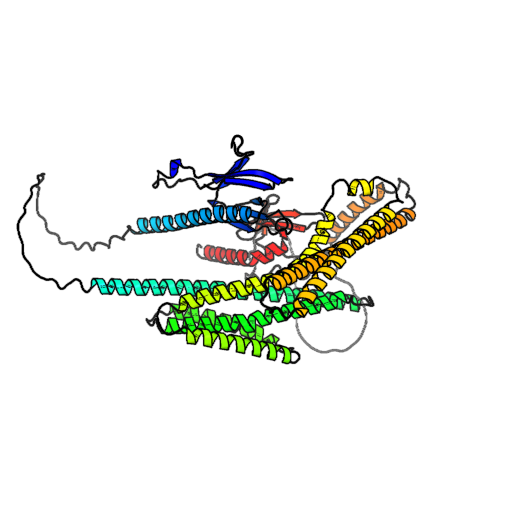2 553 LEU A CA 1
ATOM 4630 C C . LEU A 1 553 ? 42.263 -17.441 45.016 1.00 39.62 553 LEU A C 1
ATOM 4632 O O . LEU A 1 553 ? 41.070 -17.248 44.816 1.00 39.62 553 LEU A O 1
ATOM 4636 N N . LYS A 1 554 ? 42.951 -18.393 44.353 1.00 36.78 554 LYS A N 1
ATOM 4637 C CA . LYS A 1 554 ? 42.575 -19.160 43.129 1.00 36.78 554 LYS A CA 1
ATOM 4638 C C . LYS A 1 554 ? 41.756 -20.460 43.361 1.00 36.78 554 LYS A C 1
ATOM 4640 O O . LYS A 1 554 ? 41.642 -20.915 44.490 1.00 36.78 554 LYS A O 1
ATOM 4645 N N . GLU A 1 555 ? 41.397 -21.109 42.233 1.00 38.22 555 GLU A N 1
ATOM 4646 C CA . GLU A 1 555 ? 41.156 -22.570 42.041 1.00 38.22 555 GLU A CA 1
ATOM 4647 C C . GLU A 1 555 ? 39.801 -23.162 42.542 1.00 38.22 555 GLU A C 1
ATOM 4649 O O . GLU A 1 555 ? 39.266 -22.717 43.544 1.00 38.22 555 GLU A O 1
ATOM 4654 N N . SER A 1 556 ? 39.148 -24.155 41.892 1.00 35.59 556 SER A N 1
ATOM 4655 C CA . SER A 1 556 ? 39.367 -24.797 40.571 1.00 35.59 556 SER A CA 1
ATOM 4656 C C . SER A 1 556 ? 38.139 -25.601 40.049 1.00 35.59 556 SER A C 1
ATOM 4658 O O . SER A 1 556 ? 37.542 -26.343 40.815 1.00 35.59 556 SER A O 1
ATOM 4660 N N . ILE A 1 557 ? 37.883 -25.561 38.725 1.00 34.03 557 ILE A N 1
ATOM 4661 C CA . ILE A 1 557 ? 37.268 -26.618 37.864 1.00 34.03 557 ILE A CA 1
ATOM 4662 C C . ILE A 1 557 ? 35.783 -27.078 38.064 1.00 34.03 557 ILE A C 1
ATOM 4664 O O . ILE A 1 557 ? 35.313 -27.351 39.156 1.00 34.03 557 ILE A O 1
ATOM 4668 N N . ARG A 1 558 ? 35.116 -27.329 36.911 1.00 32.41 558 ARG A N 1
ATOM 4669 C CA . ARG A 1 558 ? 33.871 -28.117 36.641 1.00 32.41 558 ARG A CA 1
ATOM 4670 C C . ARG A 1 558 ? 32.465 -27.558 36.983 1.00 32.41 558 ARG A C 1
ATOM 4672 O O . ARG A 1 558 ? 31.866 -27.895 37.989 1.00 32.41 558 ARG A O 1
ATOM 4679 N N . SER A 1 559 ? 31.876 -26.953 35.943 1.00 34.03 559 SER A N 1
ATOM 4680 C CA . SER A 1 559 ? 30.681 -27.458 35.218 1.00 34.03 559 SER A CA 1
ATOM 4681 C C . SER A 1 559 ? 29.256 -27.435 35.820 1.00 34.03 559 SER A C 1
ATOM 4683 O O . SER A 1 559 ? 28.988 -27.938 36.900 1.00 34.03 559 SER A O 1
ATOM 4685 N N . THR A 1 560 ? 28.313 -27.091 34.925 1.00 29.77 560 THR A N 1
ATOM 4686 C CA . THR A 1 560 ? 26.842 -27.316 34.933 1.00 29.77 560 THR A CA 1
ATOM 4687 C C . THR A 1 560 ? 25.927 -26.408 35.773 1.00 29.77 560 THR A C 1
ATOM 4689 O O . THR A 1 560 ? 26.294 -25.902 36.823 1.00 29.77 560 THR A O 1
ATOM 4692 N N . SER A 1 561 ? 24.693 -26.274 35.255 1.00 30.03 561 SER A N 1
ATOM 4693 C CA . SER A 1 561 ? 23.458 -25.727 35.859 1.00 30.03 561 SER A CA 1
ATOM 4694 C C . SER A 1 561 ? 23.393 -24.247 36.288 1.00 30.03 561 SER A C 1
ATOM 4696 O O . SER A 1 561 ? 24.168 -23.763 37.097 1.00 30.03 561 SER A O 1
ATOM 4698 N N . SER A 1 562 ? 22.357 -23.577 35.761 1.00 35.72 562 SER A N 1
ATOM 4699 C CA . SER A 1 562 ? 21.557 -22.492 36.367 1.00 35.72 562 SER A CA 1
ATOM 4700 C C . SER A 1 562 ? 22.228 -21.420 37.243 1.00 35.72 562 SER A C 1
ATOM 4702 O O . SER A 1 562 ? 22.486 -21.651 38.417 1.00 35.72 562 SER A O 1
ATOM 4704 N N . LEU A 1 563 ? 22.256 -20.187 36.726 1.00 30.39 563 LEU A N 1
ATOM 4705 C CA . LEU A 1 563 ? 21.894 -18.949 37.440 1.00 30.39 563 LEU A CA 1
ATOM 4706 C C . LEU A 1 563 ? 21.363 -17.993 36.341 1.00 30.39 563 LEU A C 1
ATOM 4708 O O . LEU A 1 563 ? 22.038 -17.814 35.333 1.00 30.39 563 LEU A O 1
ATOM 4712 N N . SER A 1 564 ? 20.138 -17.458 36.306 1.00 30.34 564 SER A N 1
ATOM 4713 C CA . SER A 1 564 ? 19.339 -16.774 37.333 1.00 30.34 564 SER A CA 1
ATOM 4714 C C . SER A 1 564 ? 20.096 -15.635 38.021 1.00 30.34 564 SER A C 1
ATOM 4716 O O . SER A 1 564 ? 20.528 -15.795 39.152 1.00 30.34 564 SER A O 1
ATOM 4718 N N . ASN A 1 565 ? 20.284 -14.512 37.311 1.00 32.56 565 ASN A N 1
ATOM 4719 C CA . ASN A 1 565 ? 20.306 -13.136 37.843 1.00 32.56 565 ASN A CA 1
ATOM 4720 C C . ASN A 1 565 ? 20.699 -12.147 36.729 1.00 32.56 565 ASN A C 1
ATOM 4722 O O . ASN A 1 565 ? 21.876 -11.915 36.472 1.00 32.56 565 ASN A O 1
ATOM 4726 N N . PHE A 1 566 ? 19.704 -11.541 36.076 1.00 28.78 566 PHE A N 1
ATOM 4727 C CA . PHE A 1 566 ? 19.893 -10.354 35.236 1.00 28.78 566 PHE A CA 1
ATOM 4728 C C . PHE A 1 566 ? 18.817 -9.336 35.616 1.00 28.78 566 PHE A C 1
ATOM 4730 O O . PHE A 1 566 ? 17.628 -9.657 35.607 1.00 28.78 566 PHE A O 1
ATOM 4737 N N . SER A 1 567 ? 19.227 -8.136 36.024 1.00 32.41 567 SER A N 1
ATOM 4738 C CA . SER A 1 567 ? 18.319 -7.125 36.570 1.00 32.41 567 SER A CA 1
ATOM 4739 C C . SER A 1 567 ? 17.462 -6.471 35.480 1.00 32.41 567 SER A C 1
ATOM 4741 O O . SER A 1 567 ? 17.897 -6.231 34.356 1.00 32.41 567 SER A O 1
ATOM 4743 N N . VAL A 1 568 ? 16.209 -6.165 35.825 1.00 38.31 568 VAL A N 1
ATOM 4744 C CA . VAL A 1 568 ? 15.143 -5.750 34.886 1.00 38.31 568 VAL A CA 1
ATOM 4745 C C . VAL A 1 568 ? 15.260 -4.263 34.467 1.00 38.31 568 VAL A C 1
ATOM 4747 O O . VAL A 1 568 ? 14.403 -3.720 33.774 1.00 38.31 568 VAL A O 1
ATOM 4750 N N . SER A 1 569 ? 16.335 -3.575 34.863 1.00 37.31 569 SER A N 1
ATOM 4751 C CA . SER A 1 569 ? 16.474 -2.110 34.818 1.00 37.31 569 SER A CA 1
ATOM 4752 C C . SER A 1 569 ? 16.892 -1.504 33.468 1.00 37.31 569 SER A C 1
ATOM 4754 O O . SER A 1 569 ? 16.863 -0.285 33.330 1.00 37.31 569 SER A O 1
ATOM 4756 N N . SER A 1 570 ? 17.242 -2.304 32.456 1.00 37.56 570 SER A N 1
ATOM 4757 C CA . SER A 1 570 ? 17.740 -1.828 31.146 1.00 37.56 570 SER A CA 1
ATOM 4758 C C . SER A 1 570 ? 16.712 -1.878 29.999 1.00 37.56 570 SER A C 1
ATOM 4760 O O . SER A 1 570 ? 17.051 -1.670 28.837 1.00 37.56 570 SER A O 1
ATOM 4762 N N . LEU A 1 571 ? 15.434 -2.129 30.300 1.00 38.28 571 LEU A N 1
ATOM 4763 C CA . LEU A 1 571 ? 14.375 -2.442 29.322 1.00 38.28 571 LEU A CA 1
ATOM 4764 C C . LEU A 1 571 ? 13.783 -1.239 28.543 1.00 38.28 571 LEU A C 1
ATOM 4766 O O . LEU A 1 571 ? 12.629 -1.290 28.106 1.00 38.28 571 LEU A O 1
ATOM 4770 N N . ASN A 1 572 ? 14.555 -0.166 28.348 1.00 37.12 572 ASN A N 1
ATOM 4771 C CA . ASN A 1 572 ? 14.160 1.051 27.627 1.00 37.12 572 ASN A CA 1
ATOM 4772 C C . ASN A 1 572 ? 15.268 1.501 26.656 1.00 37.12 572 ASN A C 1
ATOM 4774 O O . ASN A 1 572 ? 16.241 2.097 27.112 1.00 37.12 572 ASN A O 1
ATOM 4778 N N . THR A 1 573 ? 15.120 1.283 25.341 1.00 39.59 573 THR A N 1
ATOM 4779 C CA . THR A 1 573 ? 15.715 2.136 24.278 1.00 39.59 573 THR A CA 1
ATOM 4780 C C . THR A 1 573 ? 15.285 1.712 22.863 1.00 39.59 573 THR A C 1
ATOM 4782 O O . THR A 1 573 ? 14.804 0.601 22.637 1.00 39.59 573 THR A O 1
ATOM 4785 N N . ALA A 1 574 ? 15.492 2.625 21.906 1.00 44.44 574 ALA A N 1
ATOM 4786 C CA . ALA A 1 574 ? 15.644 2.357 20.470 1.00 44.44 574 ALA A CA 1
ATOM 4787 C C . ALA A 1 574 ? 16.821 1.373 20.202 1.00 44.44 574 ALA A C 1
ATOM 4789 O O . ALA A 1 574 ? 17.576 1.091 21.131 1.00 44.44 574 ALA A O 1
ATOM 4790 N N . PRO A 1 575 ? 17.030 0.822 18.984 1.00 47.78 575 PRO A N 1
ATOM 4791 C CA . PRO A 1 575 ? 18.132 -0.118 18.739 1.00 47.78 575 PRO A CA 1
ATOM 4792 C C . PRO A 1 575 ? 19.499 0.465 19.131 1.00 47.78 575 PRO A C 1
ATOM 4794 O O . PRO A 1 575 ? 19.992 1.408 18.514 1.00 47.78 575 PRO A O 1
ATOM 4797 N N . ILE A 1 576 ? 20.103 -0.115 20.171 1.00 52.22 576 ILE A N 1
ATOM 4798 C CA . ILE A 1 576 ? 21.367 0.348 20.740 1.00 52.22 576 ILE A CA 1
ATOM 4799 C C . ILE A 1 576 ? 22.520 -0.153 19.861 1.00 52.22 576 ILE A C 1
ATOM 4801 O O . ILE A 1 576 ? 22.727 -1.363 19.714 1.00 52.22 576 ILE A O 1
ATOM 4805 N N . LEU A 1 577 ? 23.311 0.775 19.320 1.00 50.06 577 LEU A N 1
ATOM 4806 C CA . LEU A 1 577 ? 24.683 0.477 18.914 1.00 50.06 577 LEU A CA 1
ATOM 4807 C C . LEU A 1 577 ? 25.506 0.300 20.189 1.00 50.06 577 LEU A C 1
ATOM 4809 O O . LEU A 1 577 ? 25.613 1.228 20.990 1.00 50.06 577 LEU A O 1
ATOM 4813 N N . ASN A 1 578 ? 26.074 -0.887 20.401 1.00 61.41 578 ASN A N 1
ATOM 4814 C CA . ASN A 1 578 ? 26.969 -1.094 21.536 1.00 61.41 578 ASN A CA 1
ATOM 4815 C C . ASN A 1 578 ? 28.248 -0.229 21.384 1.00 61.41 578 ASN A C 1
ATOM 4817 O O . ASN A 1 578 ? 28.519 0.272 20.289 1.00 61.41 578 ASN A O 1
ATOM 4821 N N . PRO A 1 579 ? 29.094 -0.091 22.424 1.00 56.19 579 PRO A N 1
ATOM 4822 C CA . PRO A 1 579 ? 30.329 0.702 22.337 1.00 56.19 579 PRO A CA 1
ATOM 4823 C C . PRO A 1 579 ? 31.335 0.267 21.250 1.00 56.19 579 PRO A C 1
ATOM 4825 O O . PRO A 1 579 ? 32.269 1.005 20.966 1.00 56.19 579 PRO A O 1
ATOM 4828 N N . SER A 1 580 ? 31.150 -0.903 20.621 1.00 68.12 580 SER A N 1
ATOM 4829 C CA . SER A 1 580 ? 31.936 -1.377 19.467 1.00 68.12 580 SER A CA 1
ATOM 4830 C C . SER A 1 580 ? 31.267 -1.123 18.103 1.00 68.12 580 SER A C 1
ATOM 4832 O O . SER A 1 580 ? 31.678 -1.707 17.103 1.00 68.12 580 SER A O 1
ATOM 4834 N N . GLY A 1 581 ? 30.202 -0.315 18.050 1.00 63.22 581 GLY A N 1
ATOM 4835 C CA . GLY A 1 581 ? 29.450 -0.021 16.823 1.00 63.22 581 GLY A CA 1
ATOM 4836 C C . GLY A 1 581 ? 28.622 -1.196 16.285 1.00 63.22 581 GLY A C 1
ATOM 4837 O O . GLY A 1 581 ? 28.130 -1.136 15.160 1.00 63.22 581 GLY A O 1
ATOM 4838 N N . LYS A 1 582 ? 28.457 -2.275 17.061 1.00 55.69 582 LYS A N 1
ATOM 4839 C CA . LYS A 1 582 ? 27.677 -3.454 16.665 1.00 55.69 582 LYS A CA 1
ATOM 4840 C C . LYS A 1 582 ? 26.239 -3.318 17.162 1.00 55.69 582 LYS A C 1
ATOM 4842 O O . LYS A 1 582 ? 25.998 -3.019 18.333 1.00 55.69 582 LYS A O 1
ATOM 4847 N N . TRP A 1 583 ? 25.286 -3.556 16.263 1.00 57.88 583 TRP A N 1
ATOM 4848 C CA . TRP A 1 583 ? 23.854 -3.548 16.558 1.00 57.88 583 TRP A CA 1
ATOM 4849 C C . TRP A 1 583 ? 23.506 -4.651 17.561 1.00 57.88 583 TRP A C 1
ATOM 4851 O O . TRP A 1 583 ? 23.694 -5.835 17.271 1.00 57.88 583 TRP A O 1
ATOM 4861 N N . ILE A 1 584 ? 22.962 -4.282 18.722 1.00 60.75 584 ILE A N 1
ATOM 4862 C CA . ILE A 1 584 ? 22.374 -5.263 19.636 1.00 60.75 584 ILE A CA 1
ATOM 4863 C C . ILE A 1 584 ? 21.008 -5.663 19.071 1.00 60.75 584 ILE A C 1
ATOM 4865 O O . ILE A 1 584 ? 20.080 -4.853 19.036 1.00 60.75 584 ILE A O 1
ATOM 4869 N N . LEU A 1 585 ? 20.874 -6.917 18.629 1.00 67.12 585 LEU A N 1
ATOM 4870 C CA . LEU A 1 585 ? 19.565 -7.475 18.291 1.00 67.12 585 LEU A CA 1
ATOM 4871 C C . LEU A 1 585 ? 18.683 -7.498 19.552 1.00 67.12 585 LEU A C 1
ATOM 4873 O O . LEU A 1 585 ? 19.125 -8.022 20.578 1.00 67.12 585 LEU A O 1
ATOM 4877 N N . PRO A 1 586 ? 17.447 -6.968 19.500 1.00 69.31 586 PRO A N 1
ATOM 4878 C CA . PRO A 1 586 ? 16.515 -7.043 20.619 1.00 69.31 586 PRO A CA 1
ATOM 4879 C C . PRO A 1 586 ? 16.332 -8.483 21.116 1.00 69.31 586 PRO A C 1
ATOM 4881 O O . PRO A 1 586 ? 16.184 -9.407 20.318 1.00 69.31 586 PRO A O 1
ATOM 4884 N N . SER A 1 587 ? 16.298 -8.686 22.436 1.00 73.00 587 SER A N 1
ATOM 4885 C CA . SER A 1 587 ? 16.212 -10.021 23.063 1.00 73.00 587 SER A CA 1
ATOM 4886 C C . SER A 1 587 ? 14.935 -10.802 22.718 1.00 73.00 587 SER A C 1
ATOM 4888 O O . SER A 1 587 ? 14.864 -12.012 22.915 1.00 73.00 587 SER A O 1
ATOM 4890 N N . ASN A 1 588 ? 13.936 -10.118 22.158 1.00 79.06 588 ASN A N 1
ATOM 4891 C CA . ASN A 1 588 ? 12.702 -10.679 21.619 1.00 79.06 588 ASN A CA 1
ATOM 4892 C C . ASN A 1 588 ? 12.763 -11.003 20.109 1.00 79.06 588 ASN A C 1
ATOM 4894 O O . ASN A 1 588 ? 11.711 -11.236 19.503 1.00 79.06 588 ASN A O 1
ATOM 4898 N N . PHE A 1 589 ? 13.955 -11.000 19.500 1.00 87.00 589 PHE A N 1
ATOM 4899 C CA . PHE A 1 589 ? 14.177 -11.401 18.114 1.00 87.00 589 PHE A CA 1
ATOM 4900 C C . PHE A 1 589 ? 14.678 -12.850 18.024 1.00 87.00 589 PHE A C 1
ATOM 4902 O O . PHE A 1 589 ? 15.820 -13.154 18.364 1.00 87.00 589 PHE A O 1
ATOM 4909 N N . LYS A 1 590 ? 13.821 -13.763 17.551 1.00 91.50 590 LYS A N 1
ATOM 4910 C CA . LYS A 1 590 ? 14.098 -15.211 17.507 1.00 91.50 590 LYS A CA 1
ATOM 4911 C C . LYS A 1 590 ? 13.816 -15.780 16.120 1.00 91.50 590 LYS A C 1
ATOM 4913 O O . LYS A 1 590 ? 12.721 -15.605 15.596 1.00 91.50 590 LYS A O 1
ATOM 4918 N N . LYS A 1 591 ? 14.761 -16.511 15.522 1.00 94.19 591 LYS A N 1
ATOM 4919 C CA . LYS A 1 591 ? 14.507 -17.254 14.273 1.00 94.19 591 LYS A CA 1
ATOM 4920 C C . LYS A 1 591 ? 13.492 -18.378 14.537 1.00 94.19 591 LYS A C 1
ATOM 4922 O O . LYS A 1 591 ? 13.662 -19.134 15.489 1.00 94.19 591 LYS A O 1
ATOM 4927 N N . ILE A 1 592 ? 12.460 -18.484 13.699 1.00 94.75 592 ILE A N 1
ATOM 4928 C CA . ILE A 1 592 ? 11.475 -19.581 13.727 1.00 94.75 592 ILE A CA 1
ATOM 4929 C C . ILE A 1 592 ? 11.851 -20.626 12.672 1.00 94.75 592 ILE A C 1
ATOM 4931 O O . ILE A 1 592 ? 11.947 -21.810 12.974 1.00 94.75 592 ILE A O 1
ATOM 4935 N N . SER A 1 593 ? 12.093 -20.186 11.437 1.00 94.94 593 SER A N 1
ATOM 4936 C CA . SER A 1 593 ? 12.516 -21.034 10.317 1.00 94.94 593 SER A CA 1
ATOM 4937 C C . SER A 1 593 ? 13.305 -20.207 9.290 1.00 94.94 593 SER A C 1
ATOM 4939 O O . SER A 1 593 ? 13.689 -19.065 9.555 1.00 94.94 593 SER A O 1
ATOM 4941 N N . THR A 1 594 ? 13.630 -20.770 8.126 1.00 91.81 594 THR A N 1
ATOM 4942 C CA . THR A 1 594 ? 14.295 -20.020 7.048 1.00 91.81 594 THR A CA 1
ATOM 4943 C C . THR A 1 594 ? 13.376 -18.912 6.528 1.00 91.81 594 THR A C 1
ATOM 4945 O O . THR A 1 594 ? 12.259 -19.178 6.098 1.00 91.81 594 THR A O 1
ATOM 4948 N N . GLY A 1 595 ? 13.838 -17.662 6.610 1.00 91.94 595 GLY A N 1
ATOM 4949 C CA . GLY A 1 595 ? 13.067 -16.472 6.238 1.00 91.94 595 GLY A CA 1
ATOM 4950 C C . GLY A 1 595 ? 11.998 -16.029 7.248 1.00 91.94 595 GLY A C 1
ATOM 4951 O O . GLY A 1 595 ? 11.444 -14.946 7.086 1.00 91.94 595 GLY A O 1
ATOM 4952 N N . LEU A 1 596 ? 11.704 -16.803 8.302 1.00 95.31 596 LEU A N 1
ATOM 4953 C CA . LEU A 1 596 ? 10.660 -16.475 9.281 1.00 95.31 596 LEU A CA 1
ATOM 4954 C C . LEU A 1 596 ? 11.243 -16.258 10.680 1.00 95.31 596 LEU A C 1
ATOM 4956 O O . LEU A 1 596 ? 11.878 -17.143 11.259 1.00 95.31 596 LEU A O 1
ATOM 4960 N N . TYR A 1 597 ? 10.961 -15.091 11.249 1.00 95.69 597 TYR A N 1
ATOM 4961 C CA . TYR A 1 597 ? 11.461 -14.649 12.547 1.00 95.69 597 TYR A CA 1
ATOM 4962 C C . TYR A 1 597 ? 10.300 -14.189 13.433 1.00 95.69 597 TYR A C 1
ATOM 4964 O O . TYR A 1 597 ? 9.259 -13.755 12.947 1.00 95.69 597 TYR A O 1
ATOM 4972 N N . GLN A 1 598 ? 10.475 -14.269 14.744 1.00 94.25 598 GLN A N 1
ATOM 4973 C CA . GLN A 1 598 ? 9.643 -13.596 15.729 1.00 94.25 598 GLN A CA 1
ATOM 4974 C C . GLN A 1 598 ? 10.313 -12.277 16.112 1.00 94.25 598 GLN A C 1
ATOM 4976 O O . GLN A 1 598 ? 11.517 -12.253 16.351 1.00 94.25 598 GLN A O 1
ATOM 4981 N N . PHE A 1 599 ? 9.532 -11.203 16.183 1.00 93.12 599 PHE A N 1
ATOM 4982 C CA . PHE A 1 599 ? 9.926 -9.896 16.698 1.00 93.12 599 PHE A CA 1
ATOM 4983 C C . PHE A 1 599 ? 8.830 -9.420 17.656 1.00 93.12 599 PHE A C 1
ATOM 4985 O O . PHE A 1 599 ? 7.759 -8.972 17.235 1.00 93.12 599 PHE A O 1
ATOM 4992 N N . GLY A 1 600 ? 9.064 -9.593 18.957 1.00 90.81 600 GLY A N 1
ATOM 4993 C CA . GLY A 1 600 ? 8.046 -9.342 19.977 1.00 90.81 600 GLY A CA 1
ATOM 4994 C C . GLY A 1 600 ? 6.835 -10.266 19.830 1.00 90.81 600 GLY A C 1
ATOM 4995 O O . GLY A 1 600 ? 6.987 -11.490 19.808 1.00 90.81 600 GLY A O 1
ATOM 4996 N N . SER A 1 601 ? 5.632 -9.692 19.715 1.00 90.06 601 SER A N 1
ATOM 4997 C CA . SER A 1 601 ? 4.401 -10.476 19.514 1.00 90.06 601 SER A CA 1
ATOM 4998 C C . SER A 1 601 ? 4.191 -10.922 18.060 1.00 90.06 601 SER A C 1
ATOM 5000 O O . SER A 1 601 ? 3.348 -11.775 17.789 1.00 90.06 601 SER A O 1
ATOM 5002 N N . LYS A 1 602 ? 4.939 -10.353 17.103 1.00 92.12 602 LYS A N 1
ATOM 5003 C CA . LYS A 1 602 ? 4.746 -10.593 15.666 1.00 92.12 602 LYS A CA 1
ATOM 5004 C C . LYS A 1 602 ? 5.659 -11.686 15.127 1.00 92.12 602 LYS A C 1
ATOM 5006 O O . LYS A 1 602 ? 6.850 -11.720 15.424 1.00 92.12 602 LYS A O 1
ATOM 5011 N N . ARG A 1 603 ? 5.120 -12.499 14.217 1.00 94.25 603 ARG A N 1
ATOM 5012 C CA . ARG A 1 603 ? 5.920 -13.216 13.215 1.00 94.25 603 ARG A CA 1
ATOM 5013 C C . ARG A 1 603 ? 6.171 -12.277 12.034 1.00 94.25 603 ARG A C 1
ATOM 5015 O O . ARG A 1 603 ? 5.248 -11.595 11.594 1.00 94.25 603 ARG A O 1
ATOM 5022 N N . ILE A 1 604 ? 7.402 -12.237 11.540 1.00 95.62 604 ILE A N 1
ATOM 5023 C CA . ILE A 1 604 ? 7.838 -11.403 10.419 1.00 95.62 604 ILE A CA 1
ATOM 5024 C C . ILE A 1 604 ? 8.566 -12.279 9.397 1.00 95.62 604 ILE A C 1
ATOM 5026 O O . ILE A 1 604 ? 9.303 -13.194 9.771 1.00 95.62 604 ILE A O 1
ATOM 5030 N N . ASN A 1 605 ? 8.366 -11.998 8.111 1.00 95.50 605 ASN A N 1
ATOM 5031 C CA . ASN A 1 605 ? 9.164 -12.596 7.047 1.00 95.50 605 ASN A CA 1
ATOM 5032 C C . ASN A 1 605 ? 10.317 -11.634 6.733 1.00 95.50 605 ASN A C 1
ATOM 5034 O O . ASN A 1 605 ? 10.062 -10.472 6.408 1.00 95.50 605 ASN A O 1
ATOM 5038 N N . ALA A 1 606 ? 11.556 -12.092 6.895 1.00 95.19 606 ALA A N 1
ATOM 5039 C CA . ALA A 1 606 ? 12.756 -11.296 6.678 1.00 95.19 606 ALA A CA 1
ATOM 5040 C C . ALA A 1 606 ? 13.749 -12.049 5.787 1.00 95.19 606 ALA A C 1
ATOM 5042 O O . ALA A 1 606 ? 14.039 -13.227 6.003 1.00 95.19 606 ALA A O 1
ATOM 5043 N N . SER A 1 607 ? 14.274 -11.344 4.794 1.00 93.88 607 SER A N 1
ATOM 5044 C CA . SER A 1 607 ? 15.155 -11.857 3.748 1.00 93.88 607 SER A CA 1
ATOM 5045 C C . SER A 1 607 ? 16.280 -10.863 3.506 1.00 93.88 607 SER A C 1
ATOM 5047 O O . SER A 1 607 ? 16.062 -9.660 3.620 1.00 93.88 607 SER A O 1
ATOM 5049 N N . ILE A 1 608 ? 17.458 -11.333 3.110 1.00 92.31 608 ILE A N 1
ATOM 5050 C CA . ILE A 1 608 ? 18.440 -10.441 2.488 1.00 92.31 608 ILE A CA 1
ATOM 5051 C C . ILE A 1 608 ? 17.918 -10.096 1.090 1.00 92.31 608 ILE A C 1
ATOM 5053 O O . ILE A 1 608 ? 17.445 -10.986 0.377 1.00 92.31 608 ILE A O 1
ATOM 5057 N N . ARG A 1 609 ? 17.962 -8.815 0.723 1.00 77.19 609 ARG A N 1
ATOM 5058 C CA . ARG A 1 609 ? 17.750 -8.357 -0.650 1.00 77.19 609 ARG A CA 1
ATOM 5059 C C . ARG A 1 609 ? 19.027 -7.719 -1.181 1.00 77.19 609 ARG A C 1
ATOM 5061 O O . ARG A 1 609 ? 19.752 -7.061 -0.437 1.00 77.19 609 ARG A O 1
ATOM 5068 N N . ASP A 1 610 ? 19.195 -7.895 -2.486 1.00 67.44 610 ASP A N 1
ATOM 5069 C CA . ASP A 1 610 ? 20.139 -7.184 -3.344 1.00 67.44 610 ASP A CA 1
ATOM 5070 C C . ASP A 1 610 ? 21.628 -7.447 -3.014 1.00 67.44 610 ASP A C 1
ATOM 5072 O O . ASP A 1 610 ? 21.965 -8.168 -2.070 1.00 67.44 610 ASP A O 1
ATOM 5076 N N . SER A 1 611 ? 22.536 -6.944 -3.858 1.00 76.88 611 SER A N 1
ATOM 5077 C CA . SER A 1 611 ? 23.992 -7.195 -3.787 1.00 76.88 611 SER A CA 1
ATOM 5078 C C . SER A 1 611 ? 24.630 -6.786 -2.461 1.00 76.88 611 SER A C 1
ATOM 5080 O O . SER A 1 611 ? 25.644 -7.344 -2.047 1.00 76.88 611 SER A O 1
ATOM 5082 N N . ASP A 1 612 ? 24.015 -5.817 -1.797 1.00 81.44 612 ASP A N 1
ATOM 5083 C CA . ASP A 1 612 ? 24.603 -5.049 -0.706 1.00 81.44 612 ASP A CA 1
ATOM 5084 C C . ASP A 1 612 ? 24.420 -5.745 0.658 1.00 81.44 612 ASP A C 1
ATOM 5086 O O . ASP A 1 612 ? 24.796 -5.211 1.700 1.00 81.44 612 ASP A O 1
ATOM 5090 N N . GLY A 1 613 ? 23.810 -6.938 0.672 1.00 87.50 613 GLY A N 1
ATOM 5091 C CA . GLY A 1 613 ? 23.602 -7.743 1.879 1.00 87.50 613 GLY A CA 1
ATOM 5092 C C . GLY A 1 613 ? 22.511 -7.214 2.819 1.00 87.50 613 GLY A C 1
ATOM 5093 O O . GLY A 1 613 ? 22.407 -7.668 3.961 1.00 87.50 613 GLY A O 1
ATOM 5094 N N . ASN A 1 614 ? 21.683 -6.271 2.361 1.00 89.50 614 ASN A N 1
ATOM 5095 C CA . ASN A 1 614 ? 20.713 -5.572 3.198 1.00 89.50 614 ASN A CA 1
ATOM 5096 C C . ASN A 1 614 ? 19.575 -6.491 3.674 1.00 89.50 614 ASN A C 1
ATOM 5098 O O . ASN A 1 614 ? 18.807 -7.049 2.886 1.00 89.50 614 ASN A O 1
ATOM 5102 N N . LEU A 1 615 ? 19.421 -6.616 4.997 1.00 92.44 615 LEU A N 1
ATOM 5103 C CA . LEU A 1 615 ? 18.313 -7.350 5.607 1.00 92.44 615 LEU A CA 1
ATOM 5104 C C . LEU A 1 615 ? 17.021 -6.526 5.519 1.00 92.44 615 LEU A C 1
ATOM 5106 O O . LEU A 1 615 ? 16.889 -5.488 6.172 1.00 92.44 615 LEU A O 1
ATOM 5110 N N . VAL A 1 616 ? 16.045 -7.022 4.760 1.00 94.19 616 VAL A N 1
ATOM 5111 C CA . VAL A 1 616 ? 14.706 -6.434 4.636 1.00 94.19 616 VAL A CA 1
ATOM 5112 C C . VAL A 1 616 ? 13.646 -7.296 5.315 1.00 94.19 616 VAL A C 1
ATOM 5114 O O . VAL A 1 616 ? 13.731 -8.523 5.353 1.00 94.19 616 VAL A O 1
ATOM 5117 N N . VAL A 1 617 ? 12.600 -6.648 5.818 1.00 95.38 617 VAL A N 1
ATOM 5118 C CA . VAL A 1 617 ? 11.379 -7.275 6.329 1.00 95.38 617 VAL A CA 1
ATOM 5119 C C . VAL A 1 617 ? 10.257 -7.030 5.329 1.00 95.38 617 VAL A C 1
ATOM 5121 O O . VAL A 1 617 ? 10.032 -5.892 4.917 1.00 95.38 617 VAL A O 1
ATOM 5124 N N . ARG A 1 618 ? 9.516 -8.075 4.953 1.00 93.12 618 ARG A N 1
ATOM 5125 C CA . ARG A 1 618 ? 8.291 -7.930 4.157 1.00 93.12 618 ARG A CA 1
ATOM 5126 C C . ARG A 1 618 ? 7.149 -7.456 5.056 1.00 93.12 618 ARG A C 1
ATOM 5128 O O . ARG A 1 618 ? 6.827 -8.104 6.052 1.00 93.12 618 ARG A O 1
ATOM 5135 N N . VAL A 1 619 ? 6.518 -6.341 4.694 1.00 91.56 619 VAL A N 1
ATOM 5136 C CA . VAL A 1 619 ? 5.463 -5.689 5.482 1.00 91.56 619 VAL A CA 1
ATOM 5137 C C . VAL A 1 619 ? 4.292 -5.336 4.566 1.00 91.56 619 VAL A C 1
ATOM 5139 O O . VAL A 1 619 ? 4.377 -4.427 3.742 1.00 91.56 619 VAL A O 1
ATOM 5142 N N . GLY A 1 620 ? 3.187 -6.074 4.690 1.00 87.44 620 GLY A N 1
ATOM 5143 C CA . GLY A 1 620 ? 2.062 -5.960 3.758 1.00 87.44 620 GLY A CA 1
ATOM 5144 C C . GLY A 1 620 ? 2.481 -6.338 2.331 1.00 87.44 620 GLY A C 1
ATOM 5145 O O . GLY A 1 620 ? 2.975 -7.445 2.101 1.00 87.44 620 GLY A O 1
ATOM 5146 N N . GLY A 1 621 ? 2.281 -5.418 1.384 1.00 84.56 621 GLY A N 1
ATOM 5147 C CA . GLY A 1 621 ? 2.683 -5.588 -0.016 1.00 84.56 621 GLY A CA 1
ATOM 5148 C C . GLY A 1 621 ? 4.154 -5.294 -0.326 1.00 84.56 621 GLY A C 1
ATOM 5149 O O . GLY A 1 621 ? 4.623 -5.707 -1.380 1.00 84.56 621 GLY A O 1
ATOM 5150 N N . GLY A 1 622 ? 4.875 -4.599 0.561 1.00 91.50 622 GLY A N 1
ATOM 5151 C CA . GLY A 1 622 ? 6.223 -4.091 0.292 1.00 91.50 622 GLY A CA 1
ATOM 5152 C C . GLY A 1 622 ? 7.312 -4.678 1.190 1.00 91.50 622 GLY A C 1
ATOM 5153 O O . GLY A 1 622 ? 7.072 -5.569 2.008 1.00 91.50 622 GLY A O 1
ATOM 5154 N N . TYR A 1 623 ? 8.513 -4.123 1.053 1.00 93.06 623 TYR A N 1
ATOM 5155 C CA . TYR A 1 623 ? 9.674 -4.399 1.896 1.00 93.06 623 TYR A CA 1
ATOM 5156 C C . TYR A 1 623 ? 10.105 -3.113 2.616 1.00 93.06 623 TYR A C 1
ATOM 5158 O O . TYR A 1 623 ? 9.957 -2.019 2.079 1.00 93.06 623 TYR A O 1
ATOM 5166 N N . LEU A 1 624 ? 10.626 -3.251 3.832 1.00 94.44 624 LEU A N 1
ATOM 5167 C CA . LEU A 1 624 ? 11.273 -2.196 4.621 1.00 94.44 624 LEU A CA 1
ATOM 5168 C C . LEU A 1 624 ? 12.645 -2.710 5.060 1.00 94.44 624 LEU A C 1
ATOM 5170 O O . LEU A 1 624 ? 12.775 -3.905 5.331 1.00 94.44 624 LEU A O 1
ATOM 5174 N N . LEU A 1 625 ? 13.651 -1.842 5.182 1.00 94.19 625 LEU A N 1
ATOM 5175 C CA . LEU A 1 625 ? 14.911 -2.228 5.824 1.00 94.19 625 LEU A CA 1
ATOM 5176 C C . LEU A 1 625 ? 14.630 -2.667 7.268 1.00 94.19 625 LEU A C 1
ATOM 5178 O O . LEU A 1 625 ? 13.727 -2.144 7.927 1.00 94.19 625 LEU A O 1
ATOM 5182 N N . PHE A 1 626 ? 15.402 -3.624 7.787 1.00 93.31 626 PHE A N 1
ATOM 5183 C CA . PHE A 1 626 ? 15.212 -4.110 9.157 1.00 93.31 626 PHE A CA 1
ATOM 5184 C C . PHE A 1 626 ? 15.332 -2.979 10.193 1.00 93.31 626 PHE A C 1
ATOM 5186 O O . PHE A 1 626 ? 14.567 -2.951 11.153 1.00 93.31 626 PHE A O 1
ATOM 5193 N N . VAL A 1 627 ? 16.213 -2.000 9.957 1.00 89.94 627 VAL A N 1
ATOM 5194 C CA . VAL A 1 627 ? 16.356 -0.799 10.800 1.00 89.94 627 VAL A CA 1
ATOM 5195 C C . VAL A 1 627 ? 15.057 0.018 10.833 1.00 89.94 627 VAL A C 1
ATOM 5197 O O . VAL A 1 627 ? 14.547 0.296 11.918 1.00 89.94 627 VAL A O 1
ATOM 5200 N N . ASP A 1 628 ? 14.459 0.319 9.674 1.00 93.56 628 ASP A N 1
ATOM 5201 C CA . ASP A 1 628 ? 13.185 1.051 9.589 1.00 93.56 628 ASP A CA 1
ATOM 5202 C C . ASP A 1 628 ? 12.030 0.271 10.224 1.00 93.56 628 ASP A C 1
ATOM 5204 O O . ASP A 1 628 ? 11.152 0.847 10.866 1.00 93.56 628 ASP A O 1
ATOM 5208 N N . PHE A 1 629 ? 12.024 -1.056 10.063 1.00 94.62 629 PHE A N 1
ATOM 5209 C CA . PHE A 1 629 ? 11.038 -1.929 10.690 1.00 94.62 629 PHE A CA 1
ATOM 5210 C C . PHE A 1 629 ? 11.142 -1.882 12.223 1.00 94.62 629 PHE A C 1
ATOM 5212 O O . PHE A 1 629 ? 10.126 -1.725 12.907 1.00 94.62 629 PHE A O 1
ATOM 5219 N N . VAL A 1 630 ? 12.359 -1.970 12.768 1.00 91.75 630 VAL A N 1
ATOM 5220 C CA . VAL A 1 630 ? 12.612 -1.859 14.211 1.00 91.75 630 VAL A CA 1
ATOM 5221 C C . VAL A 1 630 ? 12.239 -0.467 14.723 1.00 91.75 630 VAL A C 1
ATOM 5223 O O . VAL A 1 630 ? 11.559 -0.377 15.742 1.00 91.75 630 VAL A O 1
ATOM 5226 N N . TYR A 1 631 ? 12.588 0.605 14.007 1.00 89.69 631 TYR A N 1
ATOM 5227 C CA . TYR A 1 631 ? 12.215 1.974 14.380 1.00 89.69 631 TYR A CA 1
ATOM 5228 C C . TYR A 1 631 ? 10.688 2.176 14.383 1.00 89.69 631 TYR A C 1
ATOM 5230 O O . TYR A 1 631 ? 10.124 2.695 15.341 1.00 89.69 631 TYR A O 1
ATOM 5238 N N . LYS A 1 632 ? 9.989 1.694 13.347 1.00 93.06 632 LYS A N 1
ATOM 5239 C CA . LYS A 1 632 ? 8.540 1.885 13.162 1.00 93.06 632 LYS A CA 1
ATOM 5240 C C . LYS A 1 632 ? 7.658 1.014 14.068 1.00 93.06 632 LYS A C 1
ATOM 5242 O O . LYS A 1 632 ? 6.512 1.384 14.331 1.00 93.06 632 LYS A O 1
ATOM 5247 N N . TYR A 1 633 ? 8.138 -0.151 14.512 1.00 93.31 633 TYR A N 1
ATOM 5248 C CA . TYR A 1 633 ? 7.319 -1.113 15.267 1.00 93.31 633 TYR A CA 1
ATOM 5249 C C . TYR A 1 633 ? 7.898 -1.548 16.622 1.00 93.31 633 TYR A C 1
ATOM 5251 O O . TYR A 1 633 ? 7.146 -2.090 17.432 1.00 93.31 633 TYR A O 1
ATOM 5259 N N . GLY A 1 634 ? 9.186 -1.323 16.897 1.00 90.75 634 GLY A N 1
ATOM 5260 C CA . GLY A 1 634 ? 9.879 -1.851 18.079 1.00 90.75 634 GLY A CA 1
ATOM 5261 C C . GLY A 1 634 ? 9.313 -1.371 19.412 1.00 90.75 634 GLY A C 1
ATOM 5262 O O . GLY A 1 634 ? 9.121 -2.178 20.320 1.00 90.75 634 GLY A O 1
ATOM 5263 N N . GLU A 1 635 ? 8.951 -0.093 19.516 1.00 87.25 635 GLU A N 1
ATOM 5264 C CA . GLU A 1 635 ? 8.311 0.451 20.717 1.00 87.25 635 GLU A CA 1
ATOM 5265 C C . GLU A 1 635 ? 6.965 -0.237 20.993 1.00 87.25 635 GLU A C 1
ATOM 5267 O O . GLU A 1 635 ? 6.771 -0.813 22.064 1.00 87.25 635 GLU A O 1
ATOM 5272 N N . ARG A 1 636 ? 6.070 -0.285 19.995 1.00 90.69 636 ARG A N 1
ATOM 5273 C CA . ARG A 1 636 ? 4.742 -0.913 20.126 1.00 90.69 636 ARG A CA 1
ATOM 5274 C C . ARG A 1 636 ? 4.833 -2.407 20.448 1.00 90.69 636 ARG A C 1
ATOM 5276 O O . ARG A 1 636 ? 4.004 -2.923 21.191 1.00 90.69 636 ARG A O 1
ATOM 5283 N N . GLU A 1 637 ? 5.828 -3.113 19.912 1.00 91.25 637 GLU A N 1
ATOM 5284 C CA . GLU A 1 637 ? 6.05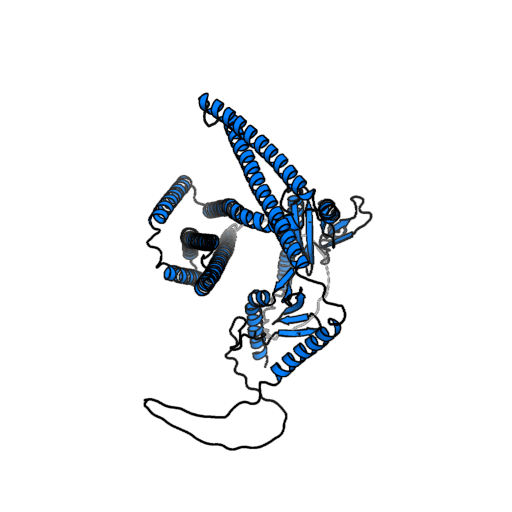0 -4.530 20.222 1.00 91.25 637 GLU A CA 1
ATOM 5285 C C . GLU A 1 637 ? 6.727 -4.755 21.587 1.00 91.25 637 GLU A C 1
ATOM 5287 O O . GLU A 1 637 ? 6.434 -5.759 22.238 1.00 91.25 637 GLU A O 1
ATOM 5292 N N . SER A 1 638 ? 7.559 -3.829 22.078 1.00 83.19 638 SER A N 1
ATOM 5293 C CA . SER A 1 638 ? 8.126 -3.919 23.434 1.00 83.19 638 SER A CA 1
ATOM 5294 C C . SER A 1 638 ? 7.092 -3.595 24.521 1.00 83.19 638 SER A C 1
ATOM 5296 O O . SER A 1 638 ? 7.044 -4.291 25.536 1.00 83.19 638 SER A O 1
ATOM 5298 N N . LEU A 1 639 ? 6.194 -2.629 24.287 1.00 87.62 639 LEU A N 1
ATOM 5299 C CA . LEU A 1 639 ? 5.060 -2.332 25.172 1.00 87.62 639 LEU A CA 1
ATOM 5300 C C . LEU A 1 639 ? 4.119 -3.537 25.321 1.00 87.62 639 LEU A C 1
ATOM 5302 O O . LEU A 1 639 ? 3.741 -3.886 26.440 1.00 87.62 639 LEU A O 1
ATOM 5306 N N . LYS A 1 640 ? 3.810 -4.240 24.222 1.00 90.19 640 LYS A N 1
ATOM 5307 C CA . LYS A 1 640 ? 3.040 -5.494 24.274 1.00 90.19 640 LYS A CA 1
ATOM 5308 C C . LYS A 1 640 ? 3.712 -6.557 25.139 1.00 90.19 640 LYS A C 1
ATOM 5310 O O . LYS A 1 640 ? 3.046 -7.129 25.997 1.00 90.19 640 LYS A O 1
ATOM 5315 N N . LEU A 1 641 ? 5.016 -6.793 24.971 1.00 86.81 641 LEU A N 1
ATOM 5316 C CA . LEU A 1 641 ? 5.733 -7.746 25.825 1.00 86.81 641 LEU A CA 1
ATOM 5317 C C . LEU A 1 641 ? 5.707 -7.330 27.297 1.00 86.81 641 LEU A C 1
ATOM 5319 O O . LEU A 1 641 ? 5.465 -8.175 28.152 1.00 86.81 641 LEU A O 1
ATOM 5323 N N . LYS A 1 642 ? 5.881 -6.037 27.603 1.00 86.50 642 LYS A N 1
ATOM 5324 C CA . LYS A 1 642 ? 5.750 -5.522 28.977 1.00 86.50 642 LYS A CA 1
ATOM 5325 C C . LYS A 1 642 ? 4.353 -5.802 29.555 1.00 86.50 642 LYS A C 1
ATOM 5327 O O . LYS A 1 642 ? 4.259 -6.146 30.728 1.00 86.50 642 LYS A O 1
ATOM 5332 N N . SER A 1 643 ? 3.286 -5.730 28.751 1.00 89.19 643 SER A N 1
ATOM 5333 C CA . SER A 1 643 ? 1.933 -6.114 29.194 1.00 89.19 643 SER A CA 1
ATOM 5334 C C . SER A 1 643 ? 1.756 -7.630 29.390 1.00 89.19 643 SER A C 1
ATOM 5336 O O . SER A 1 643 ? 1.208 -8.040 30.407 1.00 89.19 643 SER A O 1
ATOM 5338 N N . GLN A 1 644 ? 2.293 -8.463 28.489 1.00 88.25 644 GLN A N 1
ATOM 5339 C CA . GLN A 1 644 ? 2.217 -9.930 28.583 1.00 88.25 644 GLN A CA 1
ATOM 5340 C C . GLN A 1 644 ? 3.043 -10.494 29.750 1.00 88.25 644 GLN A C 1
ATOM 5342 O O . GLN A 1 644 ? 2.639 -11.464 30.389 1.00 88.25 644 GLN A O 1
ATOM 5347 N N . LEU A 1 645 ? 4.184 -9.875 30.066 1.00 87.12 645 LEU A N 1
ATOM 5348 C CA . LEU A 1 645 ? 4.978 -10.219 31.246 1.00 87.12 645 LEU A CA 1
ATOM 5349 C C . LEU A 1 645 ? 4.220 -9.874 32.533 1.00 87.12 645 LEU A C 1
ATOM 5351 O O . LEU A 1 645 ? 4.124 -10.727 33.410 1.00 87.12 645 LEU A O 1
ATOM 5355 N N . LYS A 1 646 ? 3.598 -8.688 32.613 1.00 89.81 646 LYS A N 1
ATOM 5356 C CA . LYS A 1 646 ? 2.755 -8.303 33.758 1.00 89.81 646 LYS A CA 1
ATOM 5357 C C . LYS A 1 646 ? 1.559 -9.237 33.958 1.00 89.81 646 LYS A C 1
ATOM 5359 O O . LYS A 1 646 ? 1.309 -9.643 35.083 1.00 89.81 646 LYS A O 1
ATOM 5364 N N . SER A 1 647 ? 0.842 -9.621 32.897 1.00 88.31 647 SER A N 1
ATOM 5365 C CA . SER A 1 647 ? -0.271 -10.573 33.042 1.00 88.31 647 SER A CA 1
ATOM 5366 C C . SER A 1 647 ? 0.217 -11.950 33.501 1.00 88.31 647 SER A C 1
ATOM 5368 O O . SER A 1 647 ? -0.406 -12.557 34.364 1.00 88.31 647 SER A O 1
ATOM 5370 N N . SER A 1 648 ? 1.367 -12.411 32.994 1.00 87.31 648 SER A N 1
ATOM 5371 C CA . SER A 1 648 ? 1.980 -13.677 33.427 1.00 87.31 648 SER A CA 1
ATOM 5372 C C . SER A 1 648 ? 2.387 -13.648 34.906 1.00 87.31 648 SER A C 1
ATOM 5374 O O . SER A 1 648 ? 2.177 -14.628 35.608 1.00 87.31 648 SER A O 1
ATOM 5376 N N . GLN A 1 649 ? 2.910 -12.518 35.397 1.00 87.81 649 GLN A N 1
ATOM 5377 C CA . GLN A 1 649 ? 3.258 -12.320 36.813 1.00 87.81 649 GLN A CA 1
ATOM 5378 C C . GLN A 1 649 ? 2.042 -12.278 37.750 1.00 87.81 649 GLN A C 1
ATOM 5380 O O . GLN A 1 649 ? 2.203 -12.547 38.930 1.00 87.81 649 GLN A O 1
ATOM 5385 N N . ASN A 1 650 ? 0.845 -11.977 37.237 1.00 83.50 650 ASN A N 1
ATOM 5386 C CA . ASN A 1 650 ? -0.406 -12.017 38.003 1.00 83.50 650 ASN A CA 1
ATOM 5387 C C . ASN A 1 650 ? -1.111 -13.392 37.941 1.00 83.50 650 ASN A C 1
ATOM 5389 O O . ASN A 1 650 ? -2.226 -13.519 38.440 1.00 83.50 650 ASN A O 1
ATOM 5393 N N . THR A 1 651 ? -0.513 -14.392 37.279 1.00 76.38 651 THR A N 1
ATOM 5394 C CA . THR A 1 651 ? -1.078 -15.751 37.108 1.00 76.38 651 THR A CA 1
ATOM 5395 C C . THR A 1 651 ? -0.231 -16.819 37.830 1.00 76.38 651 THR A C 1
ATOM 5397 O O . THR A 1 651 ? -0.380 -18.012 37.567 1.00 76.38 651 THR A O 1
ATOM 5400 N N . ILE A 1 652 ? 0.691 -16.388 38.700 1.00 60.84 652 ILE A N 1
ATOM 5401 C CA . ILE A 1 652 ? 1.608 -17.201 39.516 1.00 60.84 652 ILE A CA 1
ATOM 5402 C C . ILE A 1 652 ? 1.493 -16.711 40.960 1.00 60.84 652 ILE A C 1
ATOM 5404 O O . ILE A 1 652 ? 1.398 -17.580 41.850 1.00 60.84 652 ILE A O 1
#

InterPro domains:
  IPR001849 Pleckstrin homology domain [PF00169] (3-108)
  IPR001849 Pleckstrin homology domain [PS50003] (1-111)
  IPR001849 Pleckstrin homology domain [SM00233] (6-113)
  IPR011993 PH-like domain superfamily [G3DSA:2.30.29.30] (1-121)
  IPR036534 GAR domain superfamily [SSF143575] (579-643)

Organism: Dictyostelium discoideum (NCBI:txid44689)

Foldseek 3Di:
DDWDWKFWDDVDDTAIKIWDFDQPVVCVVVVPDPPRAATKTWIANDPVRPGTPDIDGLLQQPDKAFDPPPVQVDQQWTKIWTFGFQAIIIIIGRDVVVVVSVVCVSVVSNVVVVVVVVVVVVVVVVVVVVPDPPDPPPPPDDDDDDDDDDDDDDDDDDDDDDDDDDDDDPPPPVVVVVVVVVVVVVVVVVVVVLVVVLVVLVVVVVVLVVVLVVLVVVLVVLVVVQVVCVVVPVPDPPVVSVVVNVVSVVVNVVSLCCVPPPSLVVVVVSLVVLVVVVVVVDDDDPVSVVVSVVSVVVSVVVVVVSVVPCPVPPVCVVVVVVVVVVVVVVVVVVVVVVVVPPDDDDDVVVVVVVVVVVVVVVVCVVVCVVVVVVVVVVVVLVVVVVVVVVVDPDDPVVVVPPDDPPCVVVVLVVVVVVLVVVLVVLVVVLVVLVVVLVVVVVVPDDPPDPVNVVSVVVSVVSVVVSVVSVVSVVSVSVVVVVVVVVVVVVVVVVVVCDDDDPPPPPPVVVVVVVVVVVVVVCVVPVPDDDDDDDDDDDDDDDDDDDDDDDDDDDDDDDDDDDDDDDDPPPLDDQFDLDPVRDTDDPPQWADPDVQWIGQQPDIWRWDQDDPVRFIWTDDRHRIDTPSVVCVVCVVVSSVVNVVVVVVVVVVD

pLDDT: mean 70.54, std 19.92, range [28.78, 98.5]